Protein AF-A0A3E2DBU6-F1 (afdb_monomer_lite)

pLDDT: mean 73.77, std 22.39, range [22.47, 96.5]

Sequence (543 aa):
MKGGEIMNILNSKESNIREDRETRENIETSRGEWKKTHQSKYDENNANYFENSSKNDFGAPLLGDSRDLFRPKTSDIPNQPGVYKWRDERGKVIYVGKAKSLRNRLSNYFQPLNQLHPRTQSMVLTARSLEWTVVNTELEALTLEYTWIKEFNPKFNIVFKDDKTYPYIAVSVNDDFPRVWITRNRNSKSTQYFGPYAKVWQLKHSLDSLLKTFPVRTCRQSVFNKAQKTGRPCLLASIGKCSAPCVQKVDKKTHRNNVEQLVGILTGAIGDSYINDLTRKMKELSDNLDFENAAKIRDKINIFRTVIQQNSVVFNDQVEADVFGFSADSIDACVHAFFVREGLIRGEKNWQVERSEDISDADIIANLLIRVYCEYESNNDLQYENSLKIEQSRNALQIDYSSGQNINSSYRAKETKERKKRQETTGRGDLLDPICPIPREIIVPIELDNSQKENLESWLSGLRGSKVIIKVAERGDKRSLMDQANLNAEQSLKQMKTSRISTLESRTNAMNQVAAALSMSEAPLRIECYDISNSADGRYQVA

Foldseek 3Di:
DDDDPPVVVVVVPVVVVVVVVVPPPDDDDDDDDDDDDDDDDDDPPVPPPPPPFDAALQRDGDLPALLSQEPHHLVLFFQAKWKKFFAAPVRATQDIDTDRGRSVVVVVLSPHLVPDDPLSSVVSRRGNYMDMAGDHDPQLRVLASLLCCVVRVHNSDDPNVPVDAFKWWKWQLVDLAIATEIDRFPQDPSIDTADRDPDPVLVVVLLQLLLQVLVGHHDDPVQLQVCLVVLHADPCVVVRSHCNVSNPNDHSVSSSVSVVVSVCLLAVVCLPVVLVVLVVVLVVCVVVVVPVVSVVSVVSSVSSVVNCVRRVQQDQQQDFEKAKAWDDDAFKIKIKIFGDHSSHRLHIDIDIDTDDPPADPLNVVLVVLCVQLVVVVVVVVVVVVVVPDDDDDDDDDDDDDDDDDPPDPPVVVVVVVVVSVPSPDDGDPPSVPPRLSATQEYADQDDHDPVSQVVSQVVSCVVNVHGHHYYHDDDDPSNVVNVSRNVSRVSVVVSVVSVVSSVVVVVLVVQVVVCVVVVHPDRDPDDDDDDPPDDDDDPDDDD

Structure (mmCIF, N/CA/C/O backbone):
data_AF-A0A3E2DBU6-F1
#
_entry.id   AF-A0A3E2DBU6-F1
#
loop_
_atom_site.group_PDB
_atom_site.id
_atom_site.type_symbol
_atom_site.label_atom_id
_atom_site.label_alt_id
_atom_site.label_comp_id
_atom_site.label_asym_id
_atom_site.label_entity_id
_atom_site.label_seq_id
_atom_site.pdbx_PDB_ins_code
_atom_site.Cartn_x
_atom_site.Cartn_y
_atom_site.Cartn_z
_atom_site.occupancy
_atom_site.B_iso_or_equiv
_atom_site.auth_seq_id
_atom_site.auth_comp_id
_atom_site.auth_asym_id
_atom_site.auth_atom_id
_atom_site.pdbx_PDB_model_num
ATOM 1 N N . MET A 1 1 ? 21.998 -73.473 39.943 1.00 36.97 1 MET A N 1
ATOM 2 C CA . MET A 1 1 ? 23.128 -74.372 39.617 1.00 36.97 1 MET A CA 1
ATOM 3 C C . MET A 1 1 ? 23.821 -73.752 38.417 1.00 36.97 1 MET A C 1
ATOM 5 O O . MET A 1 1 ? 23.153 -73.497 37.432 1.00 36.97 1 MET A O 1
ATOM 9 N N . LYS A 1 2 ? 24.964 -73.103 38.663 1.00 36.47 2 LYS A N 1
ATOM 10 C CA . LYS A 1 2 ? 26.308 -73.665 38.414 1.00 36.47 2 LYS A CA 1
ATOM 11 C C . LYS A 1 2 ? 26.480 -73.873 36.900 1.00 36.47 2 LYS A C 1
ATOM 13 O O . LYS A 1 2 ? 25.853 -74.759 36.350 1.00 36.47 2 LYS A O 1
ATOM 18 N N . GLY A 1 3 ? 27.208 -73.023 36.176 1.00 36.56 3 GLY A N 1
ATOM 19 C CA . GLY A 1 3 ? 28.531 -72.513 36.544 1.00 36.56 3 GLY A CA 1
ATOM 20 C C . GLY A 1 3 ? 29.510 -73.674 36.413 1.00 36.56 3 GLY A C 1
ATOM 21 O O . GLY A 1 3 ? 29.797 -74.336 37.405 1.00 36.56 3 GLY A O 1
ATOM 22 N N . GLY A 1 4 ? 29.887 -73.971 35.166 1.00 39.97 4 GLY A N 1
ATOM 23 C CA . GLY A 1 4 ? 30.685 -75.145 34.805 1.00 39.97 4 GLY A CA 1
ATOM 24 C C . GLY A 1 4 ? 30.974 -75.326 33.308 1.00 39.97 4 GLY A C 1
ATOM 25 O O . GLY A 1 4 ? 31.906 -76.045 32.988 1.00 39.97 4 GLY A O 1
ATOM 26 N N . GLU A 1 5 ? 30.276 -74.631 32.397 1.00 44.09 5 GLU A N 1
ATOM 27 C CA . GLU A 1 5 ? 30.543 -74.682 30.938 1.00 44.09 5 GLU A CA 1
ATOM 28 C C . GLU A 1 5 ? 30.926 -73.317 30.324 1.00 44.09 5 GLU A C 1
ATOM 30 O O . GLU A 1 5 ? 30.681 -73.056 29.152 1.00 44.09 5 GLU A O 1
ATOM 35 N N . ILE A 1 6 ? 31.532 -72.407 31.098 1.00 44.28 6 ILE A N 1
ATOM 36 C CA . ILE A 1 6 ? 31.878 -71.054 30.596 1.00 44.28 6 ILE A CA 1
ATOM 37 C C . ILE A 1 6 ? 33.397 -70.831 30.432 1.00 44.28 6 ILE A C 1
ATOM 39 O O . ILE A 1 6 ? 33.805 -69.876 29.782 1.00 44.28 6 ILE A O 1
ATOM 43 N N . MET A 1 7 ? 34.263 -71.743 30.893 1.00 41.56 7 MET A N 1
ATOM 44 C CA . MET A 1 7 ? 35.729 -71.553 30.830 1.00 41.56 7 MET A CA 1
ATOM 45 C C . MET A 1 7 ? 36.454 -72.242 29.659 1.00 41.56 7 MET A C 1
ATOM 47 O O . MET A 1 7 ? 37.658 -72.071 29.532 1.00 41.56 7 MET A O 1
ATOM 51 N N . ASN A 1 8 ? 35.737 -72.914 28.747 1.00 40.59 8 ASN A N 1
ATOM 52 C CA . ASN A 1 8 ? 36.281 -73.349 27.443 1.00 40.59 8 ASN A CA 1
ATOM 53 C C . ASN A 1 8 ? 35.749 -72.528 26.250 1.00 40.59 8 ASN A C 1
ATOM 55 O O . ASN A 1 8 ? 36.073 -72.817 25.104 1.00 40.59 8 ASN A O 1
ATOM 59 N N . ILE A 1 9 ? 34.980 -71.464 26.516 1.00 42.38 9 ILE A N 1
ATOM 60 C CA . ILE A 1 9 ? 34.528 -70.481 25.511 1.00 42.38 9 ILE A CA 1
ATOM 61 C C . ILE A 1 9 ? 35.319 -69.157 25.629 1.00 42.38 9 ILE A C 1
ATOM 63 O O . ILE A 1 9 ? 35.209 -68.287 24.767 1.00 42.38 9 ILE A O 1
ATOM 67 N N . LEU A 1 10 ? 36.154 -68.997 26.665 1.00 43.38 10 LEU A N 1
ATOM 68 C CA . LEU A 1 10 ? 36.900 -67.756 26.914 1.00 43.38 10 LEU A CA 1
ATOM 69 C C . LEU A 1 10 ? 38.280 -67.685 26.235 1.00 43.38 10 LEU A C 1
ATOM 71 O O . LEU A 1 10 ? 38.708 -66.583 25.922 1.00 43.38 10 LEU A O 1
ATOM 75 N N . ASN A 1 11 ? 38.909 -68.804 25.854 1.00 42.62 11 ASN A N 1
ATOM 76 C CA . ASN A 1 11 ? 40.188 -68.769 25.115 1.00 42.62 11 ASN A CA 1
ATOM 77 C C . ASN A 1 11 ? 40.060 -68.794 23.578 1.00 42.62 11 ASN A C 1
ATOM 79 O O . ASN A 1 11 ? 41.069 -68.695 22.889 1.00 42.62 11 ASN A O 1
ATOM 83 N N . SER A 1 12 ? 38.845 -68.864 23.020 1.00 39.28 12 SER A N 1
ATOM 84 C CA . SER A 1 12 ? 38.594 -68.632 21.582 1.00 39.28 12 SER A CA 1
ATOM 85 C C . SER A 1 12 ? 37.869 -67.311 21.296 1.00 39.28 12 SER A C 1
ATOM 87 O O . SER A 1 12 ? 37.641 -66.969 20.136 1.00 39.28 12 SER A O 1
ATOM 89 N N . LYS A 1 13 ? 37.520 -66.543 22.342 1.00 44.72 13 LYS A N 1
ATOM 90 C CA . LYS A 1 13 ? 36.852 -65.237 22.225 1.00 44.72 13 LYS A CA 1
ATOM 91 C C . LYS A 1 13 ? 37.778 -64.023 22.327 1.00 44.72 13 LYS A C 1
ATOM 93 O O . LYS A 1 13 ? 37.353 -62.953 21.914 1.00 44.72 13 LYS A O 1
ATOM 98 N N . GLU A 1 14 ? 39.028 -64.148 22.775 1.00 40.44 14 GLU A N 1
ATOM 99 C CA . GLU A 1 14 ? 39.969 -63.008 22.767 1.00 40.44 14 GLU A CA 1
ATOM 100 C C . GLU A 1 14 ? 40.759 -62.843 21.458 1.00 40.44 14 GLU A C 1
ATOM 102 O O . GLU A 1 14 ? 41.279 -61.757 21.203 1.00 40.44 14 GLU A O 1
ATOM 107 N N . SER A 1 15 ? 40.773 -63.841 20.567 1.00 42.19 15 SER A N 1
ATOM 108 C CA . SER A 1 15 ? 41.338 -63.685 19.216 1.00 42.19 15 SER A CA 1
ATOM 109 C C . SER A 1 15 ? 40.342 -63.100 18.203 1.00 42.19 15 SER A C 1
ATOM 111 O O . SER A 1 15 ? 40.759 -62.348 17.331 1.00 42.19 15 SER A O 1
ATOM 113 N N . ASN A 1 16 ? 39.031 -63.326 18.364 1.00 41.44 16 ASN A N 1
ATOM 114 C CA . ASN A 1 16 ? 37.992 -62.790 17.462 1.00 41.44 16 ASN A CA 1
ATOM 115 C C . ASN A 1 16 ? 37.411 -61.419 17.876 1.00 41.44 16 ASN A C 1
ATOM 117 O O . ASN A 1 16 ? 36.529 -60.905 17.200 1.00 41.44 16 ASN A O 1
ATOM 121 N N . ILE A 1 17 ? 37.891 -60.791 18.959 1.00 43.09 17 ILE A N 1
ATOM 122 C CA . ILE A 1 17 ? 37.463 -59.434 19.378 1.00 43.09 17 ILE A CA 1
ATOM 123 C C . ILE A 1 17 ? 38.451 -58.338 18.919 1.00 43.09 17 ILE A C 1
ATOM 125 O O . ILE A 1 17 ? 38.159 -57.148 19.043 1.00 43.09 17 ILE A O 1
ATOM 129 N N . ARG A 1 18 ? 39.592 -58.702 18.310 1.00 39.75 18 ARG A N 1
ATOM 130 C CA . ARG A 1 18 ? 40.509 -57.729 17.684 1.00 39.75 18 ARG A CA 1
ATOM 131 C C . ARG A 1 18 ? 40.301 -57.513 16.179 1.00 39.75 18 ARG A C 1
ATOM 133 O O . ARG A 1 18 ? 40.709 -56.462 15.711 1.00 39.75 18 ARG A O 1
ATOM 140 N N . GLU A 1 19 ? 39.595 -58.393 15.464 1.00 39.62 19 GLU A N 1
ATOM 141 C CA . GLU A 1 19 ? 39.229 -58.171 14.045 1.00 39.62 19 GLU A CA 1
ATOM 142 C C . GLU A 1 19 ? 37.811 -57.583 13.846 1.00 39.62 19 GLU A C 1
ATOM 144 O O . GLU A 1 19 ? 37.534 -56.973 12.817 1.00 39.62 19 GLU A O 1
ATOM 149 N N . ASP A 1 20 ? 36.929 -57.647 14.852 1.00 36.44 20 ASP A N 1
ATOM 150 C CA . ASP A 1 20 ? 35.525 -57.185 14.752 1.00 36.44 20 ASP A CA 1
ATOM 151 C C . ASP A 1 20 ? 35.291 -55.723 15.207 1.00 36.44 20 ASP A C 1
ATOM 153 O O . ASP A 1 20 ? 34.151 -55.248 15.262 1.00 36.44 20 ASP A O 1
ATOM 157 N N . ARG A 1 21 ? 36.361 -54.975 15.525 1.00 34.66 21 ARG A N 1
ATOM 158 C CA . ARG A 1 21 ? 36.305 -53.515 15.765 1.00 34.66 21 ARG A CA 1
ATOM 159 C C . ARG A 1 21 ? 36.735 -52.675 14.557 1.00 34.66 21 ARG A C 1
ATOM 161 O O . ARG A 1 21 ? 36.509 -51.471 14.579 1.00 34.66 21 ARG A O 1
ATOM 168 N N . GLU A 1 22 ? 37.266 -53.297 13.503 1.00 40.09 22 GLU A N 1
ATOM 169 C CA . GLU A 1 22 ? 37.648 -52.627 12.246 1.00 40.09 22 GLU A CA 1
ATOM 170 C C . GLU A 1 22 ? 36.622 -52.811 11.105 1.00 40.09 22 GLU A C 1
ATOM 172 O O . GLU A 1 22 ? 36.754 -52.198 10.050 1.00 40.09 22 GLU A O 1
ATOM 177 N N . THR A 1 23 ? 35.541 -53.576 11.306 1.00 35.34 23 THR A N 1
ATOM 178 C CA . THR A 1 23 ? 34.574 -53.942 10.242 1.00 35.34 23 THR A CA 1
ATOM 179 C C . THR A 1 23 ? 33.107 -53.560 10.516 1.00 35.34 23 THR A C 1
ATOM 181 O O . THR A 1 23 ? 32.216 -53.977 9.776 1.00 35.34 23 THR A O 1
ATOM 184 N N . ARG A 1 24 ? 32.808 -52.711 11.518 1.00 31.45 24 ARG A N 1
ATOM 185 C CA . ARG A 1 24 ? 31.424 -52.308 11.887 1.00 31.45 24 ARG A CA 1
ATOM 186 C C . ARG A 1 24 ? 31.075 -50.810 11.791 1.00 31.45 24 ARG A C 1
ATOM 188 O O . ARG A 1 24 ? 30.161 -50.360 12.471 1.00 31.45 24 ARG A O 1
ATOM 195 N N . GLU A 1 25 ? 31.704 -50.061 10.887 1.00 32.53 25 GLU A N 1
ATOM 196 C CA . GLU A 1 25 ? 31.227 -48.714 10.485 1.00 32.53 25 GLU A CA 1
ATOM 197 C C . GLU A 1 25 ? 30.890 -48.593 8.983 1.00 32.53 25 GLU A C 1
ATOM 199 O O . GLU A 1 25 ? 30.710 -47.494 8.472 1.00 32.53 25 GLU A O 1
ATOM 204 N N . ASN A 1 26 ? 30.750 -49.715 8.261 1.00 34.66 26 ASN A N 1
ATOM 205 C CA . ASN A 1 26 ? 30.703 -49.715 6.790 1.00 34.66 26 ASN A CA 1
ATOM 206 C C . ASN A 1 26 ? 29.534 -50.485 6.141 1.00 34.66 26 ASN A C 1
ATOM 208 O O . ASN A 1 26 ? 29.714 -51.067 5.075 1.00 34.66 26 ASN A O 1
ATOM 212 N N . ILE A 1 27 ? 28.322 -50.493 6.717 1.00 33.03 27 ILE A N 1
ATOM 213 C CA . ILE A 1 27 ? 27.128 -51.002 6.005 1.00 33.03 27 ILE A CA 1
ATOM 214 C C . ILE A 1 27 ? 25.869 -50.207 6.384 1.00 33.03 27 ILE A C 1
ATOM 216 O O . ILE A 1 27 ? 25.156 -50.581 7.304 1.00 33.03 27 ILE A O 1
ATOM 220 N N . GLU A 1 28 ? 25.575 -49.141 5.637 1.00 31.56 28 GLU A N 1
ATOM 221 C CA . GLU A 1 28 ? 24.212 -48.785 5.201 1.00 31.56 28 GLU A CA 1
ATOM 222 C C . GLU A 1 28 ? 24.279 -47.631 4.184 1.00 31.56 28 GLU A C 1
ATOM 224 O O . GLU A 1 28 ? 24.535 -46.489 4.547 1.00 31.56 28 GLU A O 1
ATOM 229 N N . THR A 1 29 ? 24.111 -47.943 2.891 1.00 30.67 29 THR A N 1
ATOM 230 C CA . THR A 1 29 ? 23.336 -47.193 1.869 1.00 30.67 29 THR A CA 1
ATOM 231 C C . THR A 1 29 ? 23.772 -47.586 0.449 1.00 30.67 29 THR A C 1
ATOM 233 O O . THR A 1 29 ? 24.619 -46.965 -0.183 1.00 30.67 29 THR A O 1
ATOM 236 N N . SER A 1 30 ? 23.144 -48.627 -0.101 1.00 30.91 30 SER A N 1
ATOM 237 C CA . SER A 1 30 ? 23.227 -48.966 -1.523 1.00 30.91 30 SER A CA 1
ATOM 238 C C . SER A 1 30 ? 22.140 -48.232 -2.320 1.00 30.91 30 SER A C 1
ATOM 240 O O . SER A 1 30 ? 20.986 -48.652 -2.360 1.00 30.91 30 SER A O 1
ATOM 242 N N . ARG A 1 31 ? 22.503 -47.144 -3.012 1.00 30.47 31 ARG A N 1
ATOM 243 C CA . ARG A 1 31 ? 21.774 -46.650 -4.197 1.00 30.47 31 ARG A CA 1
ATOM 244 C C . ARG A 1 31 ? 22.739 -46.017 -5.208 1.00 30.47 31 ARG A C 1
ATOM 246 O O . ARG A 1 31 ? 23.173 -44.892 -5.014 1.00 30.47 31 ARG A O 1
ATOM 253 N N . GLY A 1 32 ? 22.998 -46.760 -6.288 1.00 29.77 32 GLY A N 1
ATOM 254 C CA . GLY A 1 32 ? 23.276 -46.284 -7.653 1.00 29.77 32 GLY A CA 1
ATOM 255 C C . GLY A 1 32 ? 24.396 -45.260 -7.861 1.00 29.77 32 GLY A C 1
ATOM 256 O O . GLY A 1 32 ? 24.180 -44.058 -7.737 1.00 29.77 32 GLY A O 1
ATOM 257 N N . GLU A 1 33 ? 25.553 -45.747 -8.306 1.00 26.09 33 GLU A N 1
ATOM 258 C CA . GLU A 1 33 ? 26.682 -44.956 -8.799 1.00 26.09 33 GLU A CA 1
ATOM 259 C C . GLU A 1 33 ? 26.314 -44.094 -10.023 1.00 26.09 33 GLU A C 1
ATOM 261 O O . GLU A 1 33 ? 25.948 -44.607 -11.080 1.00 26.09 33 GLU A O 1
ATOM 266 N N . TRP A 1 34 ? 26.511 -42.778 -9.913 1.00 27.53 34 TRP A N 1
ATOM 267 C CA . TRP A 1 34 ? 26.779 -41.913 -11.064 1.00 27.53 34 TRP A CA 1
ATOM 268 C C . TRP A 1 34 ? 28.297 -41.787 -11.219 1.00 27.53 34 TRP A C 1
ATOM 270 O O . TRP A 1 34 ? 28.975 -41.249 -10.342 1.00 27.53 34 TRP A O 1
ATOM 280 N N . LYS A 1 35 ? 28.843 -42.287 -12.333 1.00 27.73 35 LYS A N 1
ATOM 281 C CA . LYS A 1 35 ? 30.261 -42.128 -12.682 1.00 27.73 35 LYS A CA 1
ATOM 282 C C . LYS A 1 35 ? 30.595 -40.643 -12.855 1.00 27.73 35 LYS A C 1
ATOM 284 O O . LYS A 1 35 ? 30.096 -39.993 -13.769 1.00 27.73 35 LYS A O 1
ATOM 289 N N . LYS A 1 36 ? 31.478 -40.120 -11.999 1.00 28.67 36 LYS A N 1
ATOM 290 C CA . LYS A 1 36 ? 32.150 -38.829 -12.198 1.00 28.67 36 LYS A CA 1
ATOM 291 C C . LYS A 1 36 ? 33.240 -38.994 -13.258 1.00 28.67 36 LYS A C 1
ATOM 293 O O . LYS A 1 36 ? 34.288 -39.567 -12.981 1.00 28.67 36 LYS A O 1
ATOM 298 N N . THR A 1 37 ? 33.009 -38.474 -14.456 1.00 30.11 37 THR A N 1
ATOM 299 C CA . THR A 1 37 ? 34.073 -38.167 -15.421 1.00 30.11 37 THR A CA 1
ATOM 300 C C . THR A 1 37 ? 34.467 -36.695 -15.298 1.00 30.11 37 THR A C 1
ATOM 302 O O . THR A 1 37 ? 33.605 -35.825 -15.241 1.00 30.11 37 THR A O 1
ATOM 305 N N . HIS A 1 38 ? 35.783 -36.463 -15.280 1.00 27.89 38 HIS A N 1
ATOM 306 C CA . HIS A 1 38 ? 36.510 -35.190 -15.189 1.00 27.89 38 HIS A CA 1
ATOM 307 C C . HIS A 1 38 ? 36.527 -34.462 -13.836 1.00 27.89 38 HIS A C 1
ATOM 309 O O . HIS A 1 38 ? 35.834 -33.487 -13.570 1.00 27.89 38 HIS A O 1
ATOM 315 N N . GLN A 1 39 ? 37.464 -34.921 -13.012 1.00 27.22 39 GLN A N 1
ATOM 316 C CA . GLN A 1 39 ? 38.089 -34.187 -11.922 1.00 27.22 39 GLN A CA 1
ATOM 317 C C . GLN A 1 39 ? 38.989 -33.094 -12.539 1.00 27.22 39 GLN A C 1
ATOM 319 O O . GLN A 1 39 ? 40.079 -33.390 -13.027 1.00 27.22 39 GLN A O 1
ATOM 324 N N . SER A 1 40 ? 38.538 -31.836 -12.574 1.00 29.23 40 SER A N 1
ATOM 325 C CA . SER A 1 40 ? 39.465 -30.709 -12.721 1.00 29.23 40 SER A CA 1
ATOM 326 C C . SER A 1 40 ? 40.173 -30.525 -11.382 1.00 29.23 40 SER A C 1
ATOM 328 O O . SER A 1 40 ? 39.515 -30.393 -10.349 1.00 29.23 40 SER A O 1
ATOM 330 N N . LYS A 1 41 ? 41.506 -30.562 -11.393 1.00 27.52 41 LYS A N 1
ATOM 331 C CA . LYS A 1 41 ? 42.355 -30.290 -10.229 1.00 27.52 41 LYS A CA 1
ATOM 332 C C . LYS A 1 41 ? 41.956 -28.949 -9.603 1.00 27.52 41 LYS A C 1
ATOM 334 O O . LYS A 1 41 ? 42.137 -27.907 -10.222 1.00 27.52 41 LYS A O 1
ATOM 339 N N . TYR A 1 42 ? 41.394 -28.995 -8.400 1.00 28.66 42 TYR A N 1
ATOM 340 C CA . TYR A 1 42 ? 41.339 -27.848 -7.505 1.00 28.66 42 TYR A CA 1
ATOM 341 C C . TYR A 1 42 ? 42.627 -27.883 -6.685 1.00 28.66 42 TYR A C 1
ATOM 343 O O . TYR A 1 42 ? 42.803 -28.774 -5.857 1.00 28.66 42 TYR A O 1
ATOM 351 N N . ASP A 1 43 ? 43.541 -26.958 -6.965 1.00 29.16 43 ASP A N 1
ATOM 352 C CA . ASP A 1 43 ? 44.729 -26.742 -6.145 1.00 29.16 43 ASP A CA 1
ATOM 353 C C . ASP A 1 43 ? 44.310 -26.088 -4.816 1.00 29.16 43 ASP A C 1
ATOM 355 O O . ASP A 1 43 ? 43.806 -24.963 -4.786 1.00 29.16 43 ASP A O 1
ATOM 359 N N . GLU A 1 44 ? 44.536 -26.787 -3.701 1.00 34.41 44 GLU A N 1
ATOM 360 C CA . GLU A 1 44 ? 44.203 -26.365 -2.327 1.00 34.41 44 GLU A CA 1
ATOM 361 C C . GLU A 1 44 ? 45.080 -25.217 -1.779 1.00 34.41 44 GLU A C 1
ATOM 363 O O . GLU A 1 44 ? 44.960 -24.838 -0.618 1.00 34.41 44 GLU A O 1
ATOM 368 N N . ASN A 1 45 ? 45.906 -24.579 -2.613 1.00 27.84 45 ASN A N 1
ATOM 369 C CA . ASN A 1 45 ? 46.757 -23.450 -2.213 1.00 27.84 45 ASN A CA 1
ATOM 370 C C . ASN A 1 45 ? 46.155 -22.058 -2.491 1.00 27.84 45 ASN A C 1
ATOM 372 O O . ASN A 1 45 ? 46.846 -21.055 -2.338 1.00 27.84 45 ASN A O 1
ATOM 376 N N . ASN A 1 46 ? 44.868 -21.961 -2.844 1.00 32.34 46 ASN A N 1
ATOM 377 C CA . ASN A 1 46 ? 44.208 -20.689 -3.181 1.00 32.34 46 ASN A CA 1
ATOM 378 C C . ASN A 1 46 ? 43.209 -20.179 -2.124 1.00 32.34 46 ASN A C 1
ATOM 380 O O . ASN A 1 46 ? 42.228 -19.509 -2.445 1.00 32.34 46 ASN A O 1
ATOM 384 N N . ALA A 1 47 ? 43.472 -20.436 -0.840 1.00 33.50 47 ALA A N 1
ATOM 385 C CA . ALA A 1 47 ? 42.654 -19.913 0.261 1.00 33.50 47 ALA A CA 1
ATOM 386 C C . ALA A 1 47 ? 42.798 -18.388 0.498 1.00 33.50 47 ALA A C 1
ATOM 388 O O . ALA A 1 47 ? 42.092 -17.845 1.339 1.00 33.50 47 ALA A O 1
ATOM 389 N N . ASN A 1 48 ? 43.657 -17.688 -0.257 1.00 31.17 48 ASN A N 1
ATOM 390 C CA . ASN A 1 48 ? 43.892 -16.238 -0.135 1.00 31.17 48 ASN A CA 1
ATOM 391 C C . ASN A 1 48 ? 43.821 -15.466 -1.476 1.00 31.17 48 ASN A C 1
ATOM 393 O O . ASN A 1 48 ? 44.405 -14.396 -1.602 1.00 31.17 48 ASN A O 1
ATOM 397 N N . TYR A 1 49 ? 43.090 -15.976 -2.479 1.00 33.00 49 TYR A N 1
ATOM 398 C CA . TYR A 1 49 ? 42.991 -15.360 -3.821 1.00 33.00 49 TYR A CA 1
ATOM 399 C C . TYR A 1 49 ? 41.552 -15.067 -4.306 1.00 33.00 49 TYR A C 1
ATOM 401 O O . TYR A 1 49 ? 41.325 -14.892 -5.500 1.00 33.00 49 TYR A O 1
ATOM 409 N N . PHE A 1 50 ? 40.569 -14.962 -3.402 1.00 36.78 50 PHE A N 1
ATOM 410 C CA . PHE A 1 50 ? 39.173 -14.606 -3.737 1.00 36.78 50 PHE A CA 1
ATOM 411 C C . PHE A 1 50 ? 38.730 -13.229 -3.208 1.00 36.78 50 PHE A C 1
ATOM 413 O O . PHE A 1 50 ? 37.541 -12.976 -3.029 1.00 36.78 50 PHE A O 1
ATOM 420 N N . GLU A 1 51 ? 39.669 -12.303 -3.002 1.00 34.34 51 GLU A N 1
ATOM 421 C CA . GLU A 1 51 ? 39.362 -10.908 -2.643 1.00 34.34 51 GLU A CA 1
ATOM 422 C C . GLU A 1 51 ? 39.105 -9.974 -3.843 1.00 34.34 51 GLU A C 1
ATOM 424 O O . GLU A 1 51 ? 38.881 -8.782 -3.655 1.00 34.34 51 GLU A O 1
ATOM 429 N N . ASN A 1 52 ? 39.007 -10.495 -5.073 1.00 37.66 52 ASN A N 1
ATOM 430 C CA . ASN A 1 52 ? 38.549 -9.718 -6.232 1.00 37.66 52 ASN A CA 1
ATOM 431 C C . ASN A 1 52 ? 37.145 -10.150 -6.682 1.00 37.66 52 ASN A C 1
ATOM 433 O O . ASN A 1 52 ? 36.959 -10.972 -7.572 1.00 37.66 52 ASN A O 1
ATOM 437 N N . SER A 1 53 ? 36.162 -9.555 -6.004 1.00 52.97 53 SER A N 1
ATOM 438 C CA . SER A 1 53 ? 34.720 -9.469 -6.279 1.00 52.97 53 SER A CA 1
ATOM 439 C C . SER A 1 53 ? 34.274 -9.817 -7.715 1.00 52.97 53 SER A C 1
ATOM 441 O O . SER A 1 53 ? 34.086 -8.920 -8.543 1.00 52.97 53 SER A O 1
ATOM 443 N N . SER A 1 54 ? 33.945 -11.082 -7.980 1.00 77.88 54 SER A N 1
ATOM 444 C CA . SER A 1 54 ? 33.086 -11.434 -9.111 1.00 77.88 54 SER A CA 1
ATOM 445 C C . SER A 1 54 ? 31.663 -10.937 -8.809 1.00 77.88 54 SER A C 1
ATOM 447 O O . SER A 1 54 ? 31.006 -11.374 -7.860 1.00 77.88 54 SER A O 1
ATOM 449 N N . LYS A 1 55 ? 31.223 -9.911 -9.543 1.00 86.62 55 LYS A N 1
ATOM 450 C CA . LYS A 1 55 ? 29.858 -9.368 -9.476 1.00 86.62 55 LYS A CA 1
ATOM 451 C C . LYS A 1 55 ? 29.025 -9.970 -10.605 1.00 86.62 55 LYS A C 1
ATOM 453 O O . LYS A 1 55 ? 29.587 -10.344 -11.628 1.00 86.62 55 LYS A O 1
ATOM 458 N N . ASN A 1 56 ? 27.711 -10.040 -10.428 1.00 86.69 56 ASN A N 1
ATOM 459 C CA . ASN A 1 56 ? 26.790 -10.304 -11.529 1.00 86.69 56 ASN A CA 1
ATOM 460 C C . ASN A 1 56 ? 26.602 -9.056 -12.411 1.00 86.69 56 ASN A C 1
ATOM 462 O O . ASN A 1 56 ? 27.039 -7.958 -12.053 1.00 86.69 56 ASN A O 1
ATOM 466 N N . ASP A 1 57 ? 25.866 -9.214 -13.510 1.00 80.62 57 ASP A N 1
ATOM 467 C CA . ASP A 1 57 ? 25.562 -8.143 -14.473 1.00 80.62 57 ASP A CA 1
ATOM 468 C C . ASP A 1 57 ? 24.798 -6.958 -13.849 1.00 80.62 57 ASP A C 1
ATOM 470 O O . ASP A 1 57 ? 24.785 -5.848 -14.372 1.00 80.62 57 ASP A O 1
ATOM 474 N N . PHE A 1 58 ? 24.183 -7.174 -12.685 1.00 82.38 58 PHE A N 1
ATOM 475 C CA . PHE A 1 58 ? 23.466 -6.159 -11.913 1.00 82.38 58 PHE A CA 1
ATOM 476 C C . PHE A 1 58 ? 24.342 -5.503 -10.829 1.00 82.38 58 PHE A C 1
ATOM 478 O O . PHE A 1 58 ? 23.847 -4.719 -10.019 1.00 82.38 58 PHE A O 1
ATOM 485 N N . GLY A 1 59 ? 25.641 -5.815 -10.771 1.00 84.62 59 GLY A N 1
ATOM 486 C CA . GLY A 1 59 ? 26.608 -5.221 -9.845 1.00 84.62 59 GLY A CA 1
ATOM 487 C C . GLY A 1 59 ? 26.546 -5.736 -8.399 1.00 84.62 59 GLY A C 1
ATOM 488 O O . GLY A 1 59 ? 27.144 -5.119 -7.508 1.00 84.62 59 GLY A O 1
ATOM 489 N N . ALA A 1 60 ? 25.840 -6.839 -8.144 1.00 88.19 60 ALA A N 1
ATOM 490 C CA . ALA A 1 60 ? 25.791 -7.537 -6.862 1.00 88.19 60 ALA A CA 1
ATOM 491 C C . ALA A 1 60 ? 26.886 -8.620 -6.770 1.00 88.19 60 ALA A C 1
ATOM 493 O O . ALA A 1 60 ? 27.224 -9.214 -7.787 1.00 88.19 60 ALA A O 1
ATOM 494 N N . PRO A 1 61 ? 27.431 -8.928 -5.578 1.00 90.75 61 PRO A N 1
ATOM 495 C CA . PRO A 1 61 ? 28.364 -10.049 -5.412 1.00 90.75 61 PRO A CA 1
ATOM 496 C C . PRO A 1 61 ? 27.735 -11.386 -5.837 1.00 90.75 61 PRO A C 1
ATOM 498 O O . PRO A 1 61 ? 26.553 -11.601 -5.557 1.00 90.75 61 PRO A O 1
ATOM 501 N N . LEU A 1 62 ? 28.499 -12.285 -6.463 1.00 89.88 62 LEU A N 1
ATOM 502 C CA . LEU A 1 62 ? 27.994 -13.610 -6.846 1.00 89.88 62 LEU A CA 1
ATOM 503 C C . LEU A 1 62 ? 27.680 -14.491 -5.625 1.00 89.88 62 LEU A C 1
ATOM 505 O O . LEU A 1 62 ? 28.392 -14.476 -4.619 1.00 89.88 62 LEU A O 1
ATOM 509 N N . LEU A 1 63 ? 26.598 -15.263 -5.726 1.00 88.69 63 LEU A N 1
ATOM 510 C CA . LEU A 1 63 ? 26.200 -16.315 -4.785 1.00 88.69 63 LEU A CA 1
ATOM 511 C C . LEU A 1 63 ? 26.636 -17.705 -5.255 1.00 88.69 63 LEU A C 1
ATOM 513 O O . LEU A 1 63 ? 26.759 -18.605 -4.425 1.00 88.69 63 LEU A O 1
ATOM 517 N N . GLY A 1 64 ? 26.854 -17.877 -6.561 1.00 87.75 64 GLY A N 1
ATOM 518 C CA . GLY A 1 64 ? 27.161 -19.161 -7.185 1.00 87.75 64 GLY A CA 1
ATOM 519 C C . GLY A 1 64 ? 25.918 -19.987 -7.526 1.00 87.75 64 GLY A C 1
ATOM 520 O O . GLY A 1 64 ? 26.006 -21.211 -7.601 1.00 87.75 64 GLY A O 1
ATOM 521 N N . ASP A 1 65 ? 24.753 -19.353 -7.706 1.00 89.88 65 ASP A N 1
ATOM 522 C CA . ASP A 1 65 ? 23.517 -20.047 -8.085 1.00 89.88 65 ASP A CA 1
ATOM 523 C C . ASP A 1 65 ? 22.598 -19.212 -8.994 1.00 89.88 65 ASP A C 1
ATOM 525 O O . ASP A 1 65 ? 22.892 -18.074 -9.350 1.00 89.88 65 ASP A O 1
ATOM 529 N N . SER A 1 66 ? 21.447 -19.784 -9.371 1.00 88.69 66 SER A N 1
ATOM 530 C CA . SER A 1 66 ? 20.483 -19.178 -10.307 1.00 88.69 66 SER A CA 1
ATOM 531 C C . SER A 1 66 ? 19.994 -17.770 -9.939 1.00 88.69 66 SER A C 1
ATOM 533 O O . SER A 1 66 ? 19.471 -17.069 -10.802 1.00 88.69 66 SER A O 1
ATOM 535 N N . ARG A 1 67 ? 20.134 -17.342 -8.678 1.00 91.88 67 ARG A N 1
ATOM 536 C CA . ARG A 1 67 ? 19.715 -16.009 -8.225 1.00 91.88 67 ARG A CA 1
ATOM 537 C C . ARG A 1 67 ? 20.615 -14.908 -8.771 1.00 91.88 67 ARG A C 1
ATOM 539 O O . ARG A 1 67 ? 20.159 -13.774 -8.893 1.00 91.88 67 ARG A O 1
ATOM 546 N N . ASP A 1 68 ? 21.854 -15.227 -9.136 1.00 89.44 68 ASP A N 1
ATOM 547 C CA . ASP A 1 68 ? 22.794 -14.254 -9.698 1.00 89.44 68 ASP A CA 1
ATOM 548 C C . ASP A 1 68 ? 22.295 -13.659 -11.022 1.00 89.44 68 ASP A C 1
ATOM 550 O O . ASP A 1 68 ? 22.617 -12.515 -11.328 1.00 89.44 68 ASP A O 1
ATOM 554 N N . LEU A 1 69 ? 21.415 -14.368 -11.737 1.00 85.69 69 LEU A N 1
ATOM 555 C CA . LEU A 1 69 ? 20.820 -13.934 -13.007 1.00 85.69 69 LEU A CA 1
ATOM 556 C C . LEU A 1 69 ? 19.870 -12.736 -12.895 1.00 85.69 69 LEU A C 1
ATOM 558 O O . LEU A 1 69 ? 19.511 -12.154 -13.910 1.00 85.69 69 LEU A O 1
ATOM 562 N N . PHE A 1 70 ? 19.393 -12.401 -11.696 1.00 87.75 70 PHE A N 1
ATOM 563 C CA . PHE A 1 70 ? 18.420 -11.316 -11.513 1.00 87.75 70 PHE A CA 1
ATOM 564 C C . PHE A 1 70 ? 18.583 -10.566 -10.184 1.00 87.75 70 PHE A C 1
ATOM 566 O O . PHE A 1 70 ? 17.790 -9.679 -9.867 1.00 87.75 70 PHE A O 1
ATOM 573 N N . ARG A 1 71 ? 19.577 -10.930 -9.363 1.00 90.81 71 ARG A N 1
ATOM 574 C CA . ARG A 1 71 ? 19.841 -10.300 -8.065 1.00 90.81 71 ARG A CA 1
ATOM 575 C C . ARG A 1 71 ? 20.257 -8.837 -8.271 1.00 90.81 71 ARG A C 1
ATOM 577 O O . ARG A 1 71 ? 21.357 -8.611 -8.770 1.00 90.81 71 ARG A O 1
ATOM 584 N N . PRO A 1 72 ? 19.473 -7.846 -7.814 1.00 89.62 72 PRO A N 1
ATOM 585 C CA . PRO A 1 72 ? 19.887 -6.452 -7.893 1.00 89.62 72 PRO A CA 1
ATOM 586 C C . PRO A 1 72 ? 20.996 -6.154 -6.878 1.00 89.62 72 PRO A C 1
ATOM 588 O O . PRO A 1 72 ? 21.105 -6.803 -5.828 1.00 89.62 72 PRO A O 1
ATOM 591 N N . LYS A 1 73 ? 21.787 -5.110 -7.136 1.00 90.50 73 LYS A N 1
ATOM 592 C CA . LYS A 1 73 ? 22.711 -4.564 -6.140 1.00 90.50 73 LYS A CA 1
ATOM 593 C C . LYS A 1 73 ? 21.931 -4.085 -4.915 1.00 90.50 73 LYS A C 1
ATOM 595 O O . LYS A 1 73 ? 20.940 -3.369 -5.028 1.00 90.50 73 LYS A O 1
ATOM 600 N N . THR A 1 74 ? 22.407 -4.409 -3.713 1.00 90.38 74 THR A N 1
ATOM 601 C CA . THR A 1 74 ? 21.708 -4.076 -2.455 1.00 90.38 74 THR A CA 1
ATOM 602 C C . THR A 1 74 ? 21.415 -2.578 -2.292 1.00 90.38 74 THR A C 1
ATOM 604 O O . THR A 1 74 ? 20.405 -2.211 -1.690 1.00 90.38 74 THR A O 1
ATOM 607 N N . SER A 1 75 ? 22.274 -1.704 -2.831 1.00 89.19 75 SER A N 1
ATOM 608 C CA . SER A 1 75 ? 22.069 -0.248 -2.809 1.00 89.19 75 SER A CA 1
ATOM 609 C C . SER A 1 75 ? 20.864 0.203 -3.627 1.00 89.19 75 SER A C 1
ATOM 611 O O . SER A 1 75 ? 20.273 1.230 -3.302 1.00 89.19 75 SER A O 1
ATOM 613 N N . ASP A 1 76 ? 20.500 -0.558 -4.659 1.00 89.81 76 ASP A N 1
ATOM 614 C CA . ASP A 1 76 ? 19.394 -0.235 -5.557 1.00 89.81 76 ASP A CA 1
ATOM 615 C C . ASP A 1 76 ? 18.045 -0.596 -4.941 1.00 89.81 76 ASP A C 1
ATOM 617 O O . ASP A 1 76 ? 17.021 -0.063 -5.349 1.00 89.81 76 ASP A O 1
ATOM 621 N N . ILE A 1 77 ? 18.042 -1.434 -3.900 1.00 92.56 77 ILE A N 1
ATOM 622 C CA . ILE A 1 77 ? 16.833 -1.745 -3.148 1.00 92.56 77 ILE A CA 1
ATOM 623 C C . ILE A 1 77 ? 16.558 -0.608 -2.143 1.00 92.56 77 ILE A C 1
ATOM 625 O O . ILE A 1 77 ? 17.408 -0.317 -1.282 1.00 92.56 77 ILE A O 1
ATOM 629 N N . PRO A 1 78 ? 15.373 0.026 -2.187 1.00 93.06 78 PRO A N 1
ATOM 630 C CA . PRO A 1 78 ? 15.039 1.136 -1.303 1.00 93.06 78 PRO A CA 1
ATOM 631 C C . PRO A 1 78 ? 14.872 0.682 0.154 1.00 93.06 78 PRO A C 1
ATOM 633 O O . PRO A 1 78 ? 14.394 -0.415 0.456 1.00 93.06 78 PRO A O 1
ATOM 636 N N . ASN A 1 79 ? 15.243 1.554 1.094 1.00 94.44 79 ASN A N 1
ATOM 637 C CA . ASN A 1 79 ? 15.003 1.348 2.525 1.00 94.44 79 ASN A CA 1
ATOM 638 C C . ASN A 1 79 ? 13.655 1.959 2.948 1.00 94.44 79 ASN A C 1
ATOM 640 O O . ASN A 1 79 ? 13.600 2.824 3.815 1.00 94.44 79 ASN A O 1
ATOM 644 N N . GLN A 1 80 ? 12.583 1.541 2.282 1.00 92.38 80 GLN A N 1
ATOM 645 C CA . GLN A 1 80 ? 11.219 2.038 2.475 1.00 92.38 80 GLN A CA 1
ATOM 646 C C . GLN A 1 80 ? 10.242 0.854 2.591 1.00 92.38 80 GLN A C 1
ATOM 648 O O . GLN A 1 80 ? 10.606 -0.270 2.203 1.00 92.38 80 GLN A O 1
ATOM 653 N N . PRO A 1 81 ? 9.034 1.055 3.150 1.00 92.75 81 PRO A N 1
ATOM 654 C CA . PRO A 1 81 ? 8.013 0.022 3.153 1.00 92.75 81 PRO A CA 1
ATOM 655 C C . PRO A 1 81 ? 7.526 -0.266 1.731 1.00 92.75 81 PRO A C 1
ATOM 657 O O . PRO A 1 81 ? 7.577 0.575 0.838 1.00 92.75 81 PRO A O 1
ATOM 660 N N . GLY A 1 82 ? 7.080 -1.495 1.501 1.00 94.25 82 GLY A N 1
ATOM 661 C CA . GLY A 1 82 ? 6.695 -1.918 0.162 1.00 94.25 82 GLY A CA 1
ATOM 662 C C . GLY A 1 82 ? 6.238 -3.359 0.083 1.00 94.25 82 GLY A C 1
ATOM 663 O O . GLY A 1 82 ? 6.324 -4.124 1.051 1.00 94.25 82 GLY A O 1
ATOM 664 N N . VAL A 1 83 ? 5.772 -3.718 -1.105 1.00 95.25 83 VAL A N 1
ATOM 665 C CA . VAL A 1 83 ? 5.373 -5.074 -1.480 1.00 95.25 83 VAL A CA 1
ATOM 666 C C . VAL A 1 83 ? 6.284 -5.544 -2.598 1.00 95.25 83 VAL A C 1
ATOM 668 O O . VAL A 1 83 ? 6.696 -4.758 -3.441 1.00 95.25 83 VAL A O 1
ATOM 671 N N . TYR A 1 84 ? 6.631 -6.822 -2.594 1.00 96.25 84 TYR A N 1
ATOM 672 C CA . TYR A 1 84 ? 7.462 -7.439 -3.615 1.00 96.25 84 TYR A CA 1
ATOM 673 C C . TYR A 1 84 ? 6.832 -8.737 -4.101 1.00 96.25 84 TYR A C 1
ATOM 675 O O . TYR A 1 84 ? 6.143 -9.436 -3.350 1.00 96.25 84 TYR A O 1
ATOM 683 N N . LYS A 1 85 ? 7.082 -9.060 -5.367 1.00 95.06 85 LYS A N 1
ATOM 684 C CA . LYS A 1 85 ? 6.599 -10.268 -6.025 1.00 95.06 85 LYS A CA 1
ATOM 685 C C . LYS A 1 85 ? 7.734 -10.949 -6.780 1.00 95.06 85 LYS A C 1
ATOM 687 O O . LYS A 1 85 ? 8.545 -10.301 -7.432 1.00 95.06 85 LYS A O 1
ATOM 692 N N . TRP A 1 86 ? 7.793 -12.267 -6.645 1.00 96.50 86 TRP A N 1
ATOM 693 C CA . TRP A 1 86 ? 8.743 -13.127 -7.344 1.00 96.50 86 TRP A CA 1
ATOM 694 C C . TRP A 1 86 ? 8.016 -13.812 -8.485 1.00 96.50 86 TRP A C 1
ATOM 696 O O . TRP A 1 86 ? 6.904 -14.318 -8.279 1.00 96.50 86 TRP A O 1
ATOM 706 N N . ARG A 1 87 ? 8.649 -13.880 -9.653 1.00 94.69 87 ARG A N 1
ATOM 707 C CA . ARG A 1 87 ? 8.107 -14.584 -10.818 1.00 94.69 87 ARG A CA 1
ATOM 708 C C . ARG A 1 87 ? 9.002 -15.731 -11.241 1.00 94.69 87 ARG A C 1
ATOM 710 O O . ARG A 1 87 ? 10.203 -15.709 -10.978 1.00 94.69 87 ARG A O 1
ATOM 717 N N . ASP A 1 88 ? 8.403 -16.739 -11.858 1.00 93.69 88 ASP A N 1
ATOM 718 C CA . ASP A 1 88 ? 9.138 -17.802 -12.542 1.00 93.69 88 ASP A CA 1
ATOM 719 C C . ASP A 1 88 ? 9.536 -17.397 -13.972 1.00 93.69 88 ASP A C 1
ATOM 721 O O . ASP A 1 88 ? 9.299 -16.272 -14.410 1.00 93.69 88 ASP A O 1
ATOM 725 N N . GLU A 1 89 ? 10.151 -18.327 -14.702 1.00 90.00 89 GLU A N 1
ATOM 726 C CA . GLU A 1 89 ? 10.595 -18.153 -16.094 1.00 90.00 89 GLU A CA 1
ATOM 727 C C . GLU A 1 89 ? 9.478 -17.767 -17.073 1.00 90.00 89 GLU A C 1
ATOM 729 O O . GLU A 1 89 ? 9.754 -17.176 -18.110 1.00 90.00 89 GLU A O 1
ATOM 734 N N . ARG A 1 90 ? 8.215 -18.072 -16.746 1.00 90.75 90 ARG A N 1
ATOM 735 C CA . ARG A 1 90 ? 7.049 -17.753 -17.583 1.00 90.75 90 ARG A CA 1
ATOM 736 C C . ARG A 1 90 ? 6.410 -16.421 -17.191 1.00 90.75 90 ARG A C 1
ATOM 738 O O . ARG A 1 90 ? 5.330 -16.095 -17.674 1.00 90.75 90 ARG A O 1
ATOM 745 N N . GLY A 1 91 ? 7.014 -15.687 -16.256 1.00 87.25 91 GLY A N 1
ATOM 746 C CA . GLY A 1 91 ? 6.465 -14.450 -15.709 1.00 87.25 91 GLY A CA 1
ATOM 747 C C . GLY A 1 91 ? 5.306 -14.661 -14.728 1.00 87.25 91 GLY A C 1
ATOM 748 O O . GLY A 1 91 ? 4.691 -13.683 -14.288 1.00 87.25 91 GLY A O 1
ATOM 749 N N . LYS A 1 92 ? 4.992 -15.901 -14.325 1.00 92.88 92 LYS A N 1
ATOM 750 C CA . LYS A 1 92 ? 3.912 -16.162 -13.366 1.00 92.88 92 LYS A CA 1
ATOM 751 C C . LYS A 1 92 ? 4.369 -15.802 -11.958 1.00 92.88 92 LYS A C 1
ATOM 753 O O . LYS A 1 92 ? 5.427 -16.236 -11.509 1.00 92.88 92 LYS A O 1
ATOM 758 N N . VAL A 1 93 ? 3.545 -15.056 -11.223 1.00 94.69 93 VAL A N 1
ATOM 759 C CA . VAL A 1 93 ? 3.833 -14.707 -9.825 1.00 94.69 93 VAL A CA 1
ATOM 760 C C . VAL A 1 93 ? 3.764 -15.962 -8.947 1.00 94.69 93 VAL A C 1
ATOM 762 O O . VAL A 1 93 ? 2.722 -16.604 -8.811 1.00 94.69 93 VAL A O 1
ATOM 765 N N . ILE A 1 94 ? 4.890 -16.319 -8.330 1.00 95.25 94 ILE A N 1
ATOM 766 C CA . ILE A 1 94 ? 5.033 -17.522 -7.497 1.00 95.25 94 ILE A CA 1
ATOM 767 C C . ILE A 1 94 ? 5.013 -17.220 -5.999 1.00 95.25 94 ILE A C 1
ATOM 769 O O . ILE A 1 94 ? 4.649 -18.102 -5.215 1.00 95.25 94 ILE A O 1
ATOM 773 N N . TYR A 1 95 ? 5.382 -16.000 -5.603 1.00 95.56 95 TYR A N 1
ATOM 774 C CA . TYR A 1 95 ? 5.352 -15.531 -4.220 1.00 95.56 95 TYR A CA 1
ATOM 775 C C . TYR A 1 95 ? 5.148 -14.019 -4.159 1.00 95.56 95 TYR A C 1
ATOM 777 O O . TYR A 1 95 ? 5.725 -13.285 -4.956 1.00 95.56 95 TYR A O 1
ATOM 785 N N . VAL A 1 96 ? 4.380 -13.570 -3.173 1.00 95.12 96 VAL A N 1
ATOM 786 C CA . VAL A 1 96 ? 4.185 -12.159 -2.826 1.00 95.12 96 VAL A CA 1
ATOM 787 C C . VAL A 1 96 ? 4.495 -11.971 -1.346 1.00 95.12 96 VAL A C 1
ATOM 789 O O . VAL A 1 96 ? 4.108 -12.806 -0.523 1.00 95.12 96 VAL A O 1
ATOM 792 N N . GLY A 1 97 ? 5.155 -10.873 -0.988 1.00 94.00 97 GLY A N 1
ATOM 793 C CA . GLY A 1 97 ? 5.348 -10.505 0.408 1.00 94.00 97 GLY A CA 1
ATOM 794 C C . GLY A 1 97 ? 5.458 -9.002 0.624 1.00 94.00 97 GLY A C 1
ATOM 795 O O . GLY A 1 97 ? 5.778 -8.251 -0.291 1.00 94.00 97 GLY A O 1
ATOM 796 N N . LYS A 1 98 ? 5.237 -8.563 1.863 1.00 92.56 98 LYS A N 1
ATOM 797 C CA . LYS A 1 98 ? 5.459 -7.177 2.299 1.00 92.56 98 LYS A CA 1
ATOM 798 C C . LYS A 1 98 ? 6.720 -6.990 3.135 1.00 92.56 98 LYS A C 1
ATOM 800 O O . LYS A 1 98 ? 7.246 -7.931 3.744 1.00 92.56 98 LYS A O 1
ATOM 805 N N . ALA A 1 99 ? 7.173 -5.747 3.226 1.00 93.62 99 ALA A N 1
ATOM 806 C CA . ALA A 1 99 ? 8.311 -5.346 4.035 1.00 93.62 99 ALA A CA 1
ATOM 807 C C . ALA A 1 99 ? 8.080 -3.985 4.706 1.00 93.62 99 ALA A C 1
ATOM 809 O O . ALA A 1 99 ? 7.497 -3.087 4.108 1.00 93.62 99 ALA A O 1
ATOM 810 N N . LYS A 1 100 ? 8.595 -3.824 5.935 1.00 89.38 100 LYS A N 1
ATOM 811 C CA . LYS A 1 100 ? 8.798 -2.494 6.546 1.00 89.38 100 LYS A CA 1
ATOM 812 C C . LYS A 1 100 ? 9.970 -1.752 5.895 1.00 89.38 100 LYS A C 1
ATOM 814 O O . LYS A 1 100 ? 9.960 -0.540 5.779 1.00 89.38 100 LYS A O 1
ATOM 819 N N . SER A 1 101 ? 10.983 -2.522 5.499 1.00 94.44 101 SER A N 1
ATOM 820 C CA . SER A 1 101 ? 12.153 -2.092 4.740 1.00 94.44 101 SER A CA 1
ATOM 821 C C . SER A 1 101 ? 12.398 -3.133 3.654 1.00 94.44 101 SER A C 1
ATOM 823 O O . SER A 1 101 ? 12.755 -4.277 3.965 1.00 94.44 101 SER A O 1
ATOM 825 N N . LEU A 1 102 ? 12.159 -2.754 2.396 1.00 95.88 102 LEU A N 1
ATOM 826 C CA . LEU A 1 102 ? 12.393 -3.612 1.234 1.00 95.88 102 LEU A CA 1
ATOM 827 C C . LEU A 1 102 ? 13.843 -4.102 1.200 1.00 95.88 102 LEU A C 1
ATOM 829 O O . LEU A 1 102 ? 14.063 -5.306 1.094 1.00 95.88 102 LEU A O 1
ATOM 833 N N . ARG A 1 103 ? 14.822 -3.213 1.410 1.00 95.38 103 ARG A N 1
ATOM 834 C CA . ARG A 1 103 ? 16.250 -3.570 1.462 1.00 95.38 103 ARG A CA 1
ATOM 835 C C . ARG A 1 103 ? 16.547 -4.683 2.459 1.00 95.38 103 ARG A C 1
ATOM 837 O O . ARG A 1 103 ? 17.127 -5.699 2.079 1.00 95.38 103 ARG A O 1
ATOM 844 N N . ASN A 1 104 ? 16.131 -4.521 3.715 1.00 94.50 104 ASN A N 1
ATOM 845 C CA . ASN A 1 104 ? 16.430 -5.503 4.760 1.00 94.50 104 ASN A CA 1
ATOM 846 C C . ASN A 1 104 ? 15.719 -6.830 4.489 1.00 94.50 104 ASN A C 1
ATOM 848 O O . ASN A 1 104 ? 16.281 -7.904 4.694 1.00 94.50 104 ASN A O 1
ATOM 852 N N . ARG A 1 105 ? 14.472 -6.768 4.012 1.00 95.31 105 ARG A N 1
ATOM 853 C CA . ARG A 1 105 ? 13.676 -7.965 3.749 1.00 95.31 105 ARG A CA 1
ATOM 854 C C . ARG A 1 105 ? 14.192 -8.748 2.545 1.00 95.31 105 ARG A C 1
ATOM 856 O O . ARG A 1 105 ? 14.297 -9.965 2.645 1.00 95.31 105 ARG A O 1
ATOM 863 N N . LEU A 1 106 ? 14.496 -8.071 1.441 1.00 95.38 106 LEU A N 1
ATOM 864 C CA . LEU A 1 106 ? 14.939 -8.697 0.196 1.00 95.38 106 LEU A CA 1
ATOM 865 C C . LEU A 1 106 ? 16.366 -9.237 0.308 1.00 95.38 106 LEU A C 1
ATOM 867 O O . LEU A 1 106 ? 16.620 -10.352 -0.138 1.00 95.38 106 LEU A O 1
ATOM 871 N N . SER A 1 107 ? 17.258 -8.531 1.010 1.00 93.25 107 SER A N 1
ATOM 872 C CA . SER A 1 107 ? 18.628 -9.007 1.263 1.00 93.25 107 SER A CA 1
ATOM 873 C C . SER A 1 107 ? 18.664 -10.358 1.985 1.00 93.25 107 SER A C 1
ATOM 875 O O . SER A 1 107 ? 19.558 -11.162 1.734 1.00 93.25 107 SER A O 1
ATOM 877 N N . ASN A 1 108 ? 17.668 -10.659 2.828 1.00 93.31 108 ASN A N 1
ATOM 878 C CA . ASN A 1 108 ? 17.573 -11.956 3.503 1.00 93.31 108 ASN A CA 1
ATOM 879 C C . ASN A 1 108 ? 17.343 -13.126 2.537 1.00 93.31 108 ASN A C 1
ATOM 881 O O . ASN A 1 108 ? 17.746 -14.237 2.851 1.00 93.31 108 ASN A O 1
ATOM 885 N N . TYR A 1 109 ? 16.722 -12.911 1.372 1.00 94.25 109 TYR A N 1
ATOM 886 C CA . TYR A 1 109 ? 16.515 -13.972 0.374 1.00 94.25 109 TYR A CA 1
ATOM 887 C C . TYR A 1 109 ? 17.777 -14.278 -0.444 1.00 94.25 109 TYR A C 1
ATOM 889 O O . TYR A 1 109 ? 17.867 -15.343 -1.056 1.00 94.25 109 TYR A O 1
ATOM 897 N N . PHE A 1 110 ? 18.757 -13.373 -0.427 1.00 94.00 110 PHE A N 1
ATOM 898 C CA . PHE A 1 110 ? 20.045 -13.509 -1.108 1.00 94.00 110 PHE A CA 1
ATOM 899 C C . PHE A 1 110 ? 21.170 -13.962 -0.162 1.00 94.00 110 PHE A C 1
ATOM 901 O O . PHE A 1 110 ? 22.341 -13.780 -0.469 1.00 94.00 110 PHE A O 1
ATOM 908 N N . GLN A 1 111 ? 20.829 -14.547 0.990 1.00 92.00 111 GLN A N 1
ATOM 909 C CA . GLN A 1 111 ? 21.794 -15.238 1.852 1.00 92.00 111 GLN A CA 1
ATOM 910 C C . GLN A 1 111 ? 22.190 -16.600 1.247 1.00 92.00 111 GLN A C 1
ATOM 912 O O . GLN A 1 111 ? 21.451 -17.136 0.404 1.00 92.00 111 GLN A O 1
ATOM 917 N N . PRO A 1 112 ? 23.321 -17.194 1.668 1.00 92.19 112 PRO A N 1
ATOM 918 C CA . PRO A 1 112 ? 23.682 -18.565 1.309 1.00 92.19 112 PRO A CA 1
ATOM 919 C C . PRO A 1 112 ? 22.527 -19.553 1.547 1.00 92.19 112 PRO A C 1
ATOM 921 O O . PRO A 1 112 ? 21.815 -19.459 2.548 1.00 92.19 112 PRO A O 1
ATOM 924 N N . LEU A 1 113 ? 22.315 -20.497 0.619 1.00 92.69 113 LEU A N 1
ATOM 925 C CA . LEU A 1 113 ? 21.135 -21.381 0.634 1.00 92.69 113 LEU A CA 1
ATOM 926 C C . LEU A 1 113 ? 21.007 -22.183 1.936 1.00 92.69 113 LEU A C 1
ATOM 928 O O . LEU A 1 113 ? 19.899 -22.351 2.437 1.00 92.69 113 LEU A O 1
ATOM 932 N N . ASN A 1 114 ? 22.127 -22.616 2.517 1.00 92.12 114 ASN A N 1
ATOM 933 C CA . ASN A 1 114 ? 22.173 -23.357 3.781 1.00 92.12 114 ASN A CA 1
ATOM 934 C C . ASN A 1 114 ? 21.653 -22.560 4.995 1.00 92.12 114 ASN A C 1
ATOM 936 O O . ASN A 1 114 ? 21.250 -23.166 5.982 1.00 92.12 114 ASN A O 1
ATOM 940 N N . GLN A 1 115 ? 21.623 -21.226 4.927 1.00 92.69 115 GLN A N 1
ATOM 941 C CA . GLN A 1 115 ? 21.064 -20.363 5.974 1.00 92.69 115 GLN A CA 1
ATOM 942 C C . GLN A 1 115 ? 19.560 -20.117 5.796 1.00 92.69 115 GLN A C 1
ATOM 944 O O . GLN A 1 115 ? 18.888 -19.612 6.697 1.00 92.69 115 GLN A O 1
ATOM 949 N N . LEU A 1 116 ? 19.009 -20.454 4.628 1.00 92.50 116 LEU A N 1
ATOM 950 C CA . LEU A 1 116 ? 17.595 -20.284 4.334 1.00 92.50 116 LEU A CA 1
ATOM 951 C C . LEU A 1 116 ? 16.800 -21.510 4.776 1.00 92.50 116 LEU A C 1
ATOM 953 O O . LEU A 1 116 ? 17.226 -22.650 4.621 1.00 92.50 116 LEU A O 1
ATOM 957 N N . HIS A 1 117 ? 15.575 -21.282 5.243 1.00 92.50 117 HIS A N 1
ATOM 958 C CA . HIS A 1 117 ? 14.626 -22.365 5.489 1.00 92.50 117 HIS A CA 1
ATOM 959 C C . HIS A 1 117 ? 14.348 -23.149 4.184 1.00 92.50 117 HIS A C 1
ATOM 961 O O . HIS A 1 117 ? 14.159 -22.502 3.148 1.00 92.50 117 HIS A O 1
ATOM 967 N N . PRO A 1 118 ? 14.210 -24.493 4.200 1.00 92.19 118 PRO A N 1
ATOM 968 C CA . PRO A 1 118 ? 14.059 -25.312 2.985 1.00 92.19 118 PRO A CA 1
ATOM 969 C C . PRO A 1 118 ? 12.974 -24.823 2.014 1.00 92.19 118 PRO A C 1
ATOM 971 O O . PRO A 1 118 ? 13.194 -24.694 0.815 1.00 92.19 118 PRO A O 1
ATOM 974 N N . ARG A 1 119 ? 11.808 -24.432 2.541 1.00 89.31 119 ARG A N 1
ATOM 975 C CA . ARG A 1 119 ? 10.720 -23.844 1.737 1.00 89.31 119 ARG A CA 1
ATOM 976 C C . ARG A 1 119 ? 11.131 -22.560 0.997 1.00 89.31 119 ARG A C 1
ATOM 978 O O . ARG A 1 119 ? 10.697 -22.336 -0.130 1.00 89.31 119 ARG A O 1
ATOM 985 N N . THR A 1 120 ? 11.925 -21.708 1.642 1.00 92.81 120 THR A N 1
ATOM 986 C CA . THR A 1 120 ? 12.429 -20.463 1.051 1.00 92.81 120 THR A CA 1
ATOM 987 C C . THR A 1 120 ? 13.460 -20.764 -0.026 1.00 92.81 120 THR A C 1
ATOM 989 O O . THR A 1 120 ? 13.411 -20.122 -1.069 1.00 92.81 120 THR A O 1
ATOM 992 N N . GLN A 1 121 ? 14.325 -21.765 0.181 1.00 94.19 121 GLN A N 1
ATOM 993 C CA . GLN A 1 121 ? 15.277 -22.226 -0.837 1.00 94.19 121 GLN A CA 1
ATOM 994 C C . GLN A 1 121 ? 14.549 -22.626 -2.126 1.00 94.19 121 GLN A C 1
ATOM 996 O O . GLN A 1 121 ? 14.848 -22.098 -3.193 1.00 94.19 121 GLN A O 1
ATOM 1001 N N . SER A 1 122 ? 13.520 -23.479 -2.027 1.00 93.50 122 SER A N 1
ATOM 1002 C CA . SER A 1 122 ? 12.732 -23.887 -3.199 1.00 93.50 122 SER A CA 1
ATOM 1003 C C . SER A 1 122 ? 12.095 -22.693 -3.914 1.00 93.50 122 SER A C 1
ATOM 1005 O O . SER A 1 122 ? 12.054 -22.654 -5.142 1.00 93.50 122 SER A O 1
ATOM 1007 N N . MET A 1 123 ? 11.610 -21.704 -3.159 1.00 95.06 123 MET A N 1
ATOM 1008 C CA . MET A 1 123 ? 11.010 -20.498 -3.723 1.00 95.06 123 MET A CA 1
ATOM 1009 C C . MET A 1 123 ? 12.028 -19.663 -4.505 1.00 95.06 123 MET A C 1
ATOM 1011 O O . MET A 1 123 ? 11.768 -19.349 -5.666 1.00 95.06 123 MET A O 1
ATOM 1015 N N . VAL A 1 124 ? 13.173 -19.326 -3.900 1.00 95.00 124 VAL A N 1
ATOM 1016 C CA . VAL A 1 124 ? 14.174 -18.457 -4.544 1.00 95.00 124 VAL A CA 1
ATOM 1017 C C . VAL A 1 124 ? 14.839 -19.122 -5.749 1.00 95.00 124 VAL A C 1
ATOM 1019 O O . VAL A 1 124 ? 15.122 -18.434 -6.719 1.00 95.00 124 VAL A O 1
ATOM 1022 N N . LEU A 1 125 ? 15.021 -20.447 -5.731 1.00 93.81 125 LEU A N 1
ATOM 1023 C CA . LEU A 1 125 ? 15.589 -21.198 -6.860 1.00 93.81 125 LEU A CA 1
ATOM 1024 C C . LEU A 1 125 ? 14.610 -21.351 -8.035 1.00 93.81 125 LEU A C 1
ATOM 1026 O O . LEU A 1 125 ? 15.028 -21.493 -9.186 1.00 93.81 125 LEU A O 1
ATOM 1030 N N . THR A 1 126 ? 13.300 -21.304 -7.764 1.00 94.19 126 THR A N 1
ATOM 1031 C CA . THR A 1 126 ? 12.285 -21.286 -8.831 1.00 94.19 126 THR A CA 1
ATOM 1032 C C . THR A 1 126 ? 12.171 -19.904 -9.483 1.00 94.19 126 THR A C 1
ATOM 1034 O O . THR A 1 126 ? 11.682 -19.787 -10.605 1.00 94.19 126 THR A O 1
ATOM 1037 N N . ALA A 1 127 ? 12.559 -18.841 -8.781 1.00 95.19 127 ALA A N 1
ATOM 1038 C CA . ALA A 1 127 ? 12.386 -17.493 -9.288 1.00 95.19 127 ALA A CA 1
ATOM 1039 C C . ALA A 1 127 ? 13.345 -17.174 -10.447 1.00 95.19 127 ALA A C 1
ATOM 1041 O O . ALA A 1 127 ? 14.447 -17.719 -10.544 1.00 95.19 127 ALA A O 1
ATOM 1042 N N . ARG A 1 128 ? 12.901 -16.273 -11.321 1.00 93.06 128 ARG A N 1
ATOM 1043 C CA . ARG A 1 128 ? 13.676 -15.684 -12.420 1.00 93.06 128 ARG A CA 1
ATOM 1044 C C . ARG A 1 128 ? 13.628 -14.164 -12.440 1.00 93.06 128 ARG A C 1
ATOM 1046 O O . ARG A 1 128 ? 14.498 -13.557 -13.046 1.00 93.06 128 ARG A O 1
ATOM 1053 N N . SER A 1 129 ? 12.663 -13.550 -11.761 1.00 91.00 129 SER A N 1
ATOM 1054 C CA . SER A 1 129 ? 12.658 -12.106 -11.556 1.00 91.00 129 SER A CA 1
ATOM 1055 C C . SER A 1 129 ? 12.082 -11.725 -10.196 1.00 91.00 129 SER A C 1
ATOM 1057 O O . SER A 1 129 ? 11.332 -12.483 -9.562 1.00 91.00 129 SER A O 1
ATOM 1059 N N . LEU A 1 130 ? 12.468 -10.531 -9.754 1.00 93.06 130 LEU A N 1
ATOM 1060 C CA . LEU A 1 130 ? 12.029 -9.894 -8.525 1.00 93.06 130 LEU A CA 1
ATOM 1061 C C . LEU A 1 130 ? 11.554 -8.480 -8.855 1.00 93.06 130 LEU A C 1
ATOM 1063 O O . LEU A 1 130 ? 12.334 -7.665 -9.330 1.00 93.06 130 LEU A O 1
ATOM 1067 N N . GLU A 1 131 ? 10.297 -8.190 -8.544 1.00 92.25 131 GLU A N 1
ATOM 1068 C CA . GLU A 1 131 ? 9.689 -6.867 -8.697 1.00 92.25 131 GLU A CA 1
ATOM 1069 C C . GLU A 1 131 ? 9.255 -6.342 -7.328 1.00 92.25 131 GLU A C 1
ATOM 1071 O O . GLU A 1 131 ? 8.858 -7.118 -6.449 1.00 92.25 131 GLU A O 1
ATOM 1076 N N . TRP A 1 132 ? 9.286 -5.023 -7.138 1.00 94.94 132 TRP A N 1
ATOM 1077 C CA . TRP A 1 132 ? 8.768 -4.381 -5.934 1.00 94.94 132 TRP A CA 1
ATOM 1078 C C . TRP A 1 132 ? 8.042 -3.079 -6.238 1.00 94.94 132 TRP A C 1
ATOM 1080 O O . TRP A 1 132 ? 8.348 -2.380 -7.198 1.00 94.94 132 TRP A O 1
ATOM 1090 N N . THR A 1 133 ? 7.107 -2.750 -5.356 1.00 95.00 133 THR A N 1
ATOM 1091 C CA . THR A 1 133 ? 6.396 -1.479 -5.317 1.00 95.00 133 THR A CA 1
ATOM 1092 C C . THR A 1 133 ? 6.602 -0.880 -3.941 1.00 95.00 133 THR A C 1
ATOM 1094 O O . THR A 1 133 ? 6.286 -1.486 -2.911 1.00 95.00 133 THR A O 1
ATOM 1097 N N . VAL A 1 134 ? 7.180 0.308 -3.926 1.00 94.56 134 VAL A N 1
ATOM 1098 C CA . VAL A 1 134 ? 7.407 1.094 -2.727 1.00 94.56 134 VAL A CA 1
ATOM 1099 C C . VAL A 1 134 ? 6.115 1.824 -2.387 1.00 94.56 134 VAL A C 1
ATOM 1101 O O . VAL A 1 134 ? 5.460 2.369 -3.276 1.00 94.56 134 VAL A O 1
ATOM 1104 N N . VAL A 1 135 ? 5.757 1.887 -1.113 1.00 90.38 135 VAL A N 1
ATOM 1105 C CA . VAL A 1 135 ? 4.563 2.597 -0.631 1.00 90.38 135 VAL A CA 1
ATOM 1106 C C . VAL A 1 135 ? 4.935 3.472 0.564 1.00 90.38 135 VAL A C 1
ATOM 1108 O O . VAL A 1 135 ? 6.030 3.334 1.108 1.00 90.38 135 VAL A O 1
ATOM 1111 N N . ASN A 1 136 ? 4.039 4.353 1.005 1.00 83.00 136 ASN A N 1
ATOM 1112 C CA . ASN A 1 136 ? 4.327 5.275 2.103 1.00 83.00 136 ASN A CA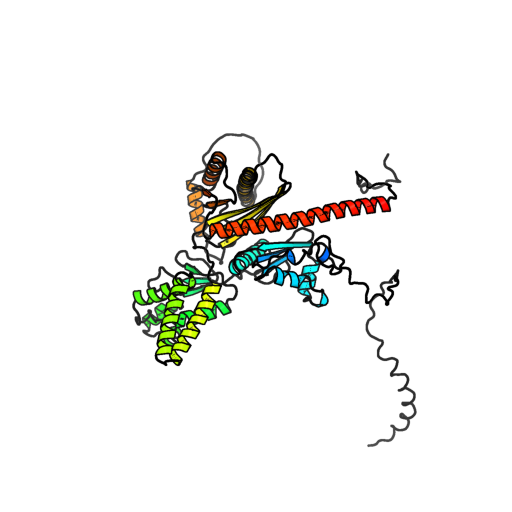 1
ATOM 1113 C C . ASN A 1 136 ? 4.293 4.569 3.458 1.00 83.00 136 ASN A C 1
ATOM 1115 O O . ASN A 1 136 ? 5.066 4.900 4.360 1.00 83.00 136 ASN A O 1
ATOM 1119 N N . THR A 1 137 ? 3.401 3.585 3.624 1.00 77.75 137 THR A N 1
ATOM 1120 C CA . THR A 1 137 ? 3.168 2.963 4.935 1.00 77.75 137 THR A CA 1
ATOM 1121 C C . THR A 1 137 ? 3.120 1.443 4.939 1.00 77.75 137 THR A C 1
ATOM 1123 O O . THR A 1 137 ? 2.816 0.768 3.957 1.00 77.75 137 THR A O 1
ATOM 1126 N N . GLU A 1 138 ? 3.346 0.864 6.121 1.00 78.88 138 GLU A N 1
ATOM 1127 C CA . GLU A 1 138 ? 3.164 -0.574 6.342 1.00 78.88 138 GLU A CA 1
ATOM 1128 C C . GLU A 1 138 ? 1.723 -1.042 6.092 1.00 78.88 138 GLU A C 1
ATOM 1130 O O . GLU A 1 138 ? 1.514 -2.219 5.787 1.00 78.88 138 GLU A O 1
ATOM 1135 N N . LEU A 1 139 ? 0.742 -0.148 6.255 1.00 74.44 139 LEU A N 1
ATOM 1136 C CA . LEU A 1 139 ? -0.678 -0.417 6.046 1.00 74.44 139 LEU A CA 1
ATOM 1137 C C . LEU A 1 139 ? -1.024 -0.501 4.556 1.00 74.44 139 LEU A C 1
ATOM 1139 O O . LEU A 1 139 ? -1.737 -1.411 4.131 1.00 74.44 139 LEU A O 1
ATOM 1143 N N . GLU A 1 140 ? -0.486 0.409 3.752 1.00 78.81 140 GLU A N 1
ATOM 1144 C CA . GLU A 1 140 ? -0.588 0.335 2.294 1.00 78.81 140 GLU A CA 1
ATOM 1145 C C . GLU A 1 140 ? 0.080 -0.939 1.778 1.00 78.81 140 GLU A C 1
ATOM 1147 O O . GLU A 1 140 ? -0.524 -1.682 1.006 1.00 78.81 140 GLU A O 1
ATOM 1152 N N . ALA A 1 141 ? 1.272 -1.263 2.294 1.00 86.44 141 ALA A N 1
ATOM 1153 C CA . ALA A 1 141 ? 1.987 -2.482 1.921 1.00 86.44 141 ALA A CA 1
ATOM 1154 C C . ALA A 1 141 ? 1.181 -3.736 2.286 1.00 86.44 141 ALA A C 1
ATOM 1156 O O . ALA A 1 141 ? 1.160 -4.719 1.554 1.00 86.44 141 ALA A O 1
ATOM 1157 N N . LEU A 1 142 ? 0.496 -3.708 3.429 1.00 82.00 142 LEU A N 1
ATOM 1158 C CA . LEU A 1 142 ? -0.404 -4.772 3.855 1.00 82.00 142 LEU A CA 1
ATOM 1159 C C . LEU A 1 142 ? -1.585 -4.940 2.887 1.00 82.00 142 LEU A C 1
ATOM 1161 O O . LEU A 1 142 ? -1.924 -6.058 2.510 1.00 82.00 142 LEU A O 1
ATOM 1165 N N . THR A 1 143 ? -2.220 -3.833 2.511 1.00 79.06 143 THR A N 1
ATOM 1166 C CA . THR A 1 143 ? -3.402 -3.848 1.644 1.00 79.06 143 THR A CA 1
ATOM 1167 C C . THR A 1 143 ? -3.034 -4.345 0.250 1.00 79.06 143 THR A C 1
ATOM 1169 O O . THR A 1 143 ? -3.665 -5.278 -0.243 1.00 79.06 143 THR A O 1
ATOM 1172 N N . LEU A 1 144 ? -1.959 -3.806 -0.330 1.00 84.81 144 LEU A N 1
ATOM 1173 C CA . LEU A 1 144 ? -1.476 -4.193 -1.652 1.00 84.81 144 LEU A CA 1
ATOM 1174 C C . LEU A 1 144 ? -0.955 -5.644 -1.685 1.00 84.81 144 LEU A C 1
ATOM 1176 O O . LEU A 1 144 ? -1.246 -6.368 -2.633 1.00 84.81 144 LEU A O 1
ATOM 1180 N N . GLU A 1 145 ? -0.275 -6.118 -0.628 1.00 89.19 145 GLU A N 1
ATOM 1181 C CA . GLU A 1 145 ? 0.119 -7.533 -0.484 1.00 89.19 145 GLU A CA 1
ATOM 1182 C C . GLU A 1 145 ? -1.097 -8.455 -0.581 1.00 89.19 145 GLU A C 1
ATOM 1184 O O . GLU A 1 145 ? -1.073 -9.450 -1.305 1.00 89.19 145 GLU A O 1
ATOM 1189 N N . TYR A 1 146 ? -2.168 -8.131 0.142 1.00 83.81 146 TYR A N 1
ATOM 1190 C CA . TYR A 1 146 ? -3.384 -8.930 0.115 1.00 83.81 146 TYR A CA 1
ATOM 1191 C C . TYR A 1 146 ? -4.058 -8.915 -1.252 1.00 83.81 146 TYR A C 1
ATOM 1193 O O . TYR A 1 146 ? -4.426 -9.988 -1.734 1.00 83.81 146 TYR A O 1
ATOM 1201 N N . THR A 1 147 ? -4.171 -7.743 -1.886 1.00 81.69 147 THR A N 1
ATOM 1202 C CA . THR A 1 147 ? -4.697 -7.621 -3.251 1.00 81.69 147 THR A CA 1
ATOM 1203 C C . THR A 1 147 ? -3.939 -8.548 -4.198 1.00 81.69 147 THR A C 1
ATOM 1205 O O . THR A 1 147 ? -4.554 -9.400 -4.831 1.00 81.69 147 THR A O 1
ATOM 1208 N N . TRP A 1 148 ? -2.605 -8.481 -4.220 1.00 86.75 148 TRP A N 1
ATOM 1209 C CA . TRP A 1 148 ? -1.782 -9.318 -5.097 1.00 86.75 148 TRP A CA 1
ATOM 1210 C C . TRP A 1 148 ? -1.869 -10.813 -4.777 1.00 86.75 148 TRP A C 1
ATOM 1212 O O . TRP A 1 148 ? -1.870 -11.640 -5.685 1.00 86.75 148 TRP A O 1
ATOM 1222 N N . ILE A 1 149 ? -1.941 -11.203 -3.499 1.00 84.88 149 ILE A N 1
ATOM 1223 C CA . ILE A 1 149 ? -2.113 -12.621 -3.145 1.00 84.88 149 ILE A CA 1
ATOM 1224 C C . ILE A 1 149 ? -3.452 -13.143 -3.668 1.00 84.88 149 ILE A C 1
ATOM 1226 O O . ILE A 1 149 ? -3.516 -14.284 -4.126 1.00 84.88 149 ILE A O 1
ATOM 1230 N N . LYS A 1 150 ? -4.510 -12.331 -3.608 1.00 81.94 150 LYS A N 1
ATOM 1231 C CA . LYS A 1 150 ? -5.825 -12.711 -4.126 1.00 81.94 150 LYS A CA 1
ATOM 1232 C C . LYS A 1 150 ? -5.880 -12.729 -5.644 1.00 81.94 150 LYS A C 1
ATOM 1234 O O . LYS A 1 150 ? -6.402 -13.690 -6.195 1.00 81.94 150 LYS A O 1
ATOM 1239 N N . GLU A 1 151 ? -5.308 -11.722 -6.289 1.00 82.12 151 GLU A N 1
ATOM 1240 C CA . GLU A 1 151 ? -5.249 -11.612 -7.744 1.00 82.12 151 GLU A CA 1
ATOM 1241 C C . GLU A 1 151 ? -4.428 -12.750 -8.364 1.00 82.12 151 GLU A C 1
ATOM 1243 O O . GLU A 1 151 ? -4.902 -13.452 -9.253 1.00 82.12 151 GLU A O 1
ATOM 1248 N N . PHE A 1 152 ? -3.212 -12.987 -7.863 1.00 85.75 152 PHE A N 1
ATOM 1249 C CA . PHE A 1 152 ? -2.285 -13.934 -8.488 1.00 85.75 152 PHE A CA 1
ATOM 1250 C C . PHE A 1 152 ? -2.357 -15.361 -7.931 1.00 85.75 152 PHE A C 1
ATOM 1252 O O . PHE A 1 152 ? -1.813 -16.282 -8.543 1.00 85.75 152 PHE A O 1
ATOM 1259 N N . ASN A 1 153 ? -2.967 -15.561 -6.756 1.00 85.69 153 ASN A N 1
ATOM 1260 C CA . ASN A 1 153 ? -2.986 -16.832 -6.017 1.00 85.69 153 ASN A CA 1
ATOM 1261 C C . ASN A 1 153 ? -1.624 -17.585 -6.025 1.00 85.69 153 ASN A C 1
ATOM 1263 O O . ASN A 1 153 ? -1.534 -18.755 -6.424 1.00 85.69 153 ASN A O 1
ATOM 1267 N N . PRO A 1 154 ? -0.527 -16.925 -5.605 1.00 92.44 154 PRO A N 1
ATOM 1268 C CA . PRO A 1 154 ? 0.835 -17.414 -5.804 1.00 92.44 154 PRO A CA 1
ATOM 1269 C C . PRO A 1 154 ? 1.102 -18.749 -5.104 1.00 92.44 154 PRO A C 1
ATOM 1271 O O . PRO A 1 154 ? 0.723 -18.967 -3.950 1.00 92.44 154 PRO A O 1
ATOM 1274 N N . LYS A 1 155 ? 1.806 -19.667 -5.778 1.00 90.69 155 LYS A N 1
ATOM 1275 C CA . LYS A 1 155 ? 1.985 -21.054 -5.308 1.00 90.69 155 LYS A CA 1
ATOM 1276 C C . LYS A 1 155 ? 2.623 -21.157 -3.915 1.00 90.69 155 LYS A C 1
ATOM 1278 O O . LYS A 1 155 ? 2.164 -21.966 -3.110 1.00 90.69 155 LYS A O 1
ATOM 1283 N N . PHE A 1 156 ? 3.607 -20.311 -3.599 1.00 90.31 156 PHE A N 1
ATOM 1284 C CA . PHE A 1 156 ? 4.355 -20.386 -2.343 1.00 90.31 156 PHE A CA 1
ATOM 1285 C C . PHE A 1 156 ? 3.700 -19.651 -1.165 1.00 90.31 156 PHE A C 1
ATOM 1287 O O . PHE A 1 156 ? 4.076 -19.926 -0.019 1.00 90.31 156 PHE A O 1
ATOM 1294 N N . ASN A 1 157 ? 2.701 -18.791 -1.389 1.00 90.31 157 ASN A N 1
ATOM 1295 C CA . ASN A 1 157 ? 1.931 -18.178 -0.303 1.00 90.31 157 ASN A CA 1
ATOM 1296 C C . ASN A 1 157 ? 1.000 -19.209 0.353 1.00 90.31 157 ASN A C 1
ATOM 1298 O O . ASN A 1 157 ? 0.378 -20.026 -0.323 1.00 90.31 157 ASN A O 1
ATOM 1302 N N . ILE A 1 158 ? 0.920 -19.176 1.686 1.00 80.62 158 ILE A N 1
ATOM 1303 C CA . ILE A 1 158 ? -0.016 -19.997 2.481 1.00 80.62 158 ILE A CA 1
ATOM 1304 C C . ILE A 1 158 ? -1.128 -19.115 3.040 1.00 80.62 158 ILE A C 1
ATOM 1306 O O . ILE A 1 158 ? -2.307 -19.437 2.949 1.00 80.62 158 ILE A O 1
ATOM 1310 N N . VAL A 1 159 ? -0.727 -18.000 3.651 1.00 67.19 159 VAL A N 1
ATOM 1311 C CA . VAL A 1 159 ? -1.632 -17.054 4.300 1.00 67.19 159 VAL A CA 1
ATOM 1312 C C . VAL A 1 159 ? -2.387 -16.275 3.221 1.00 67.19 159 VAL A C 1
ATOM 1314 O O . VAL A 1 159 ? -1.787 -15.898 2.217 1.00 67.19 159 VAL A O 1
ATOM 1317 N N . PHE A 1 160 ? -3.685 -16.045 3.442 1.00 60.38 160 PHE A N 1
ATOM 1318 C CA . PHE A 1 160 ? -4.600 -15.323 2.544 1.00 60.38 160 PHE A CA 1
ATOM 1319 C C . PHE A 1 160 ? -4.964 -16.044 1.238 1.00 60.38 160 PHE A C 1
ATOM 1321 O O . PHE A 1 160 ? -5.672 -15.471 0.411 1.00 60.38 160 PHE A O 1
ATOM 1328 N N . LYS A 1 161 ? -4.576 -17.316 1.065 1.00 57.81 161 LYS A N 1
ATOM 1329 C CA . LYS A 1 161 ? -5.190 -18.175 0.036 1.00 57.81 161 LYS A CA 1
ATOM 1330 C C . LYS A 1 161 ? -6.645 -18.509 0.360 1.00 57.81 161 LYS A C 1
ATOM 1332 O O . LYS A 1 161 ? -7.470 -18.564 -0.539 1.00 57.81 161 LYS A O 1
ATOM 1337 N N . ASP A 1 162 ? -6.962 -18.664 1.642 1.00 57.78 162 ASP A N 1
ATOM 1338 C CA . ASP A 1 162 ? -8.324 -18.808 2.156 1.00 57.78 162 ASP A CA 1
ATOM 1339 C C . ASP A 1 162 ? -9.058 -17.455 2.214 1.00 57.78 162 ASP A C 1
ATOM 1341 O O . ASP A 1 162 ? -8.437 -16.398 2.121 1.00 57.78 162 ASP A O 1
ATOM 1345 N N . ASP A 1 163 ? -10.376 -17.438 2.433 1.00 54.47 163 ASP A N 1
ATOM 1346 C CA . ASP A 1 163 ? -11.191 -16.202 2.533 1.00 54.47 163 ASP A CA 1
ATOM 1347 C C . ASP A 1 163 ? -10.870 -15.339 3.778 1.00 54.47 163 ASP A C 1
ATOM 1349 O O . ASP A 1 163 ? -11.562 -14.372 4.130 1.00 54.47 163 ASP A O 1
ATOM 1353 N N . LYS A 1 164 ? -9.783 -15.673 4.485 1.00 61.28 164 LYS A N 1
ATOM 1354 C CA . LYS A 1 164 ? -9.252 -14.857 5.567 1.00 61.28 164 LYS A CA 1
ATOM 1355 C C . LYS A 1 164 ? -8.650 -13.581 5.015 1.00 61.28 164 LYS A C 1
ATOM 1357 O O . LYS A 1 164 ? -8.117 -13.482 3.919 1.00 61.28 164 LYS A O 1
ATOM 1362 N N . THR A 1 165 ? -8.775 -12.570 5.844 1.00 63.12 165 THR A N 1
ATOM 1363 C CA . THR A 1 165 ? -8.815 -11.188 5.418 1.00 63.12 165 THR A CA 1
ATOM 1364 C C . THR A 1 165 ? -8.598 -10.310 6.651 1.00 63.12 165 THR A C 1
ATOM 1366 O O . THR A 1 165 ? -8.899 -10.728 7.783 1.00 63.12 165 THR A O 1
ATOM 1369 N N . TYR A 1 166 ? -8.071 -9.100 6.469 1.00 70.62 166 TYR A N 1
ATOM 1370 C CA . TYR A 1 166 ? -7.642 -8.283 7.605 1.00 70.62 166 TYR A CA 1
ATOM 1371 C C . TYR A 1 166 ? -8.808 -7.751 8.445 1.00 70.62 166 TYR A C 1
ATOM 1373 O O . TYR A 1 166 ? -9.761 -7.206 7.896 1.00 70.62 166 TYR A O 1
ATOM 1381 N N . PRO A 1 167 ? -8.783 -7.897 9.777 1.00 76.00 167 PRO A N 1
ATOM 1382 C CA . PRO A 1 167 ? -9.802 -7.307 10.639 1.00 76.00 167 PRO A CA 1
ATOM 1383 C C . PRO A 1 167 ? -9.816 -5.773 10.569 1.00 76.00 167 PRO A C 1
ATOM 1385 O O . PRO A 1 167 ? -8.777 -5.135 10.441 1.00 76.00 167 PRO A O 1
ATOM 1388 N N . TYR A 1 168 ? -10.998 -5.211 10.771 1.00 78.00 168 TYR A N 1
ATOM 1389 C CA . TYR A 1 168 ? -11.288 -3.796 10.958 1.00 78.00 168 TYR A CA 1
ATOM 1390 C C . TYR A 1 168 ? -11.928 -3.591 12.333 1.00 78.00 168 TYR A C 1
ATOM 1392 O O . TYR A 1 168 ? -12.578 -4.501 12.865 1.00 78.00 168 TYR A O 1
ATOM 1400 N N . ILE A 1 169 ? -11.790 -2.391 12.886 1.00 82.62 169 ILE A N 1
ATOM 1401 C CA . ILE A 1 169 ? -12.677 -1.893 13.938 1.00 82.62 169 ILE A CA 1
ATOM 1402 C C . ILE A 1 169 ? -13.877 -1.264 13.240 1.00 82.62 169 ILE A C 1
ATOM 1404 O O . ILE A 1 169 ? -13.714 -0.407 12.387 1.00 82.62 169 ILE A O 1
ATOM 1408 N N . ALA A 1 170 ? -15.079 -1.680 13.597 1.00 85.88 170 ALA A N 1
ATOM 1409 C CA . ALA A 1 170 ? -16.321 -1.132 13.087 1.00 85.88 170 ALA A CA 1
ATOM 1410 C C . ALA A 1 170 ? -17.042 -0.347 14.184 1.00 85.88 170 ALA A C 1
ATOM 1412 O O . ALA A 1 170 ? -17.073 -0.796 15.335 1.00 85.88 170 ALA A O 1
ATOM 1413 N N . VAL A 1 171 ? -17.627 0.795 13.817 1.00 87.19 171 VAL A N 1
ATOM 1414 C CA . VAL A 1 171 ? -18.381 1.680 14.710 1.00 87.19 171 VAL A CA 1
ATOM 1415 C C . VAL A 1 171 ? -19.748 2.008 14.113 1.00 87.19 171 VAL A C 1
ATOM 1417 O O . VAL A 1 171 ? -19.841 2.520 12.998 1.00 87.19 171 VAL A O 1
ATOM 1420 N N . SER A 1 172 ? -20.827 1.731 14.851 1.00 88.50 172 SER A N 1
ATOM 1421 C CA . SER A 1 172 ? -22.198 2.038 14.411 1.00 88.50 172 SER A CA 1
ATOM 1422 C C . SER A 1 172 ? -22.609 3.469 14.773 1.00 88.50 172 SER A C 1
ATOM 1424 O O . SER A 1 172 ? -23.382 3.706 15.696 1.00 88.50 172 SER A O 1
ATOM 1426 N N . VAL A 1 173 ? -22.070 4.447 14.048 1.00 75.25 173 VAL A N 1
ATOM 1427 C CA . VAL A 1 173 ? -22.254 5.887 14.328 1.00 75.25 173 VAL A CA 1
ATOM 1428 C C . VAL A 1 173 ? -23.710 6.373 14.242 1.00 75.25 173 VAL A C 1
ATOM 1430 O O . VAL A 1 173 ? -24.069 7.359 14.890 1.00 75.25 173 VAL A O 1
ATOM 1433 N N . ASN A 1 174 ? -24.564 5.669 13.495 1.00 80.25 174 ASN A N 1
ATOM 1434 C CA . ASN A 1 174 ? -25.974 6.032 13.309 1.00 80.25 174 ASN A CA 1
ATOM 1435 C C . ASN A 1 174 ? -26.913 5.464 14.385 1.00 80.25 174 ASN A C 1
ATOM 1437 O O . ASN A 1 174 ? -28.093 5.802 14.390 1.00 80.25 174 ASN A O 1
ATOM 1441 N N . ASP A 1 175 ? -26.417 4.620 15.292 1.00 86.19 175 ASP A N 1
ATOM 1442 C CA . ASP A 1 175 ? -27.232 4.105 16.392 1.00 86.19 175 ASP A CA 1
ATOM 1443 C C . ASP A 1 175 ? -27.343 5.148 17.520 1.00 86.19 175 ASP A C 1
ATOM 1445 O O . ASP A 1 175 ? -26.389 5.876 17.809 1.00 86.19 175 ASP A O 1
ATOM 1449 N N . ASP A 1 176 ? -28.467 5.137 18.246 1.00 86.31 176 ASP A N 1
ATOM 1450 C CA . ASP A 1 176 ? -28.662 5.918 19.484 1.00 86.31 176 ASP A CA 1
ATOM 1451 C C . ASP A 1 176 ? -27.548 5.684 20.514 1.00 86.31 176 ASP A C 1
ATOM 1453 O O . ASP A 1 176 ? -27.132 6.592 21.233 1.00 86.31 176 ASP A O 1
ATOM 1457 N N . PHE A 1 177 ? -27.071 4.441 20.583 1.00 91.69 177 PHE A N 1
ATOM 1458 C CA . PHE A 1 177 ? -25.926 4.040 21.385 1.00 91.69 177 PHE A CA 1
ATOM 1459 C C . PHE A 1 177 ? -24.923 3.333 20.470 1.00 91.69 177 PHE A C 1
ATOM 1461 O O . PHE A 1 177 ? -25.058 2.121 20.255 1.00 91.69 177 PHE A O 1
ATOM 1468 N N . PRO A 1 178 ? -23.938 4.054 19.907 1.00 92.00 178 PRO A N 1
ATOM 1469 C CA . PRO A 1 178 ? -22.995 3.469 18.966 1.00 92.00 178 PRO A CA 1
ATOM 1470 C C . PRO A 1 178 ? -22.208 2.311 19.574 1.00 92.00 178 PRO A C 1
ATOM 1472 O O . PRO A 1 178 ? -21.811 2.326 20.738 1.00 92.00 178 PRO A O 1
ATOM 1475 N N . ARG A 1 179 ? -21.981 1.270 18.779 1.00 92.38 179 ARG A N 1
ATOM 1476 C CA . ARG A 1 179 ? -21.244 0.069 19.175 1.00 92.38 179 ARG A CA 1
ATOM 1477 C C . ARG A 1 179 ? -19.889 0.036 18.493 1.00 92.38 179 ARG A C 1
ATOM 1479 O O . ARG A 1 179 ? -19.815 0.329 17.309 1.00 92.38 179 ARG A O 1
ATOM 1486 N N . VAL A 1 180 ? -18.869 -0.456 19.195 1.00 91.94 180 VAL A N 1
ATOM 1487 C CA . VAL A 1 180 ? -17.548 -0.758 18.624 1.00 91.94 180 VAL A CA 1
ATOM 1488 C C . VAL A 1 180 ? -17.311 -2.270 18.580 1.00 91.94 180 VAL A C 1
ATOM 1490 O O . VAL A 1 180 ? -17.547 -2.968 19.566 1.00 91.94 180 VAL A O 1
ATOM 1493 N N . TRP A 1 181 ? -16.859 -2.830 17.459 1.00 91.25 181 TRP A N 1
ATOM 1494 C CA . TRP A 1 181 ? -16.510 -4.255 17.388 1.00 91.25 181 TRP A CA 1
ATOM 1495 C C . TRP A 1 181 ? -15.452 -4.550 16.332 1.00 91.25 181 TRP A C 1
ATOM 1497 O O . TRP A 1 181 ? -15.259 -3.786 15.398 1.00 91.25 181 TRP A O 1
ATOM 1507 N N . ILE A 1 182 ? -14.787 -5.698 16.457 1.00 87.19 182 ILE A N 1
ATOM 1508 C CA . ILE A 1 182 ? -13.860 -6.176 15.431 1.00 87.19 182 ILE A CA 1
ATOM 1509 C C . ILE A 1 182 ? -14.638 -7.030 14.436 1.00 87.19 182 ILE A C 1
ATOM 1511 O O . ILE A 1 182 ? -15.329 -7.977 14.822 1.00 87.19 182 ILE A O 1
ATOM 1515 N N . THR A 1 183 ? -14.511 -6.716 13.156 1.00 82.56 183 THR A N 1
ATOM 1516 C CA . THR A 1 183 ? -15.122 -7.470 12.060 1.00 82.56 183 THR A CA 1
ATOM 1517 C C . THR A 1 183 ? -14.129 -7.643 10.934 1.00 82.56 183 THR A C 1
ATOM 1519 O O . THR A 1 183 ? -13.183 -6.882 10.797 1.00 82.56 183 THR A O 1
ATOM 1522 N N . ARG A 1 184 ? -14.330 -8.671 10.122 1.00 74.25 184 ARG A N 1
ATOM 1523 C CA . ARG A 1 184 ? -13.653 -8.778 8.832 1.00 74.25 184 ARG A CA 1
ATOM 1524 C C . ARG A 1 184 ? -14.555 -8.203 7.728 1.00 74.25 184 ARG A C 1
ATOM 1526 O O . ARG A 1 184 ? -14.072 -7.564 6.818 1.00 74.25 184 ARG A O 1
ATOM 1533 N N . ASN A 1 185 ? -15.870 -8.280 7.857 1.00 74.31 185 ASN A N 1
ATOM 1534 C CA . ASN A 1 185 ? -16.781 -7.896 6.779 1.00 74.31 185 ASN A CA 1
ATOM 1535 C C . ASN A 1 185 ? -17.160 -6.403 6.824 1.00 74.31 185 ASN A C 1
ATOM 1537 O O . ASN A 1 185 ? -17.495 -5.903 7.907 1.00 74.31 185 ASN A O 1
ATOM 1541 N N . ARG A 1 186 ? -17.174 -5.742 5.654 1.00 70.12 186 ARG A N 1
ATOM 1542 C CA . ARG A 1 186 ? -17.593 -4.342 5.428 1.00 70.12 186 ARG A CA 1
ATOM 1543 C C . ARG A 1 186 ? -18.969 -4.258 4.750 1.00 70.12 186 ARG A C 1
ATOM 1545 O O . ARG A 1 186 ? -19.120 -3.733 3.658 1.00 70.12 186 ARG A O 1
ATOM 1552 N N . ASN A 1 187 ? -19.989 -4.827 5.388 1.00 64.75 187 ASN A N 1
ATOM 1553 C CA . ASN A 1 187 ? -21.285 -5.044 4.731 1.00 64.75 187 ASN A CA 1
ATOM 1554 C C . ASN A 1 187 ? -22.304 -3.907 4.942 1.00 64.75 187 ASN A C 1
ATOM 1556 O O . ASN A 1 187 ? -23.382 -3.963 4.361 1.00 64.75 187 ASN A O 1
ATOM 1560 N N . SER A 1 188 ? -22.022 -2.905 5.787 1.00 67.69 188 SER A N 1
ATOM 1561 C CA . SER A 1 188 ? -23.016 -1.884 6.147 1.00 67.69 188 SER A CA 1
ATOM 1562 C C . SER A 1 188 ? -22.558 -0.464 5.843 1.00 67.69 188 SER A C 1
ATOM 1564 O O . SER A 1 188 ? -21.547 -0.008 6.368 1.00 67.69 188 SER A O 1
ATOM 1566 N N . LYS A 1 189 ? -23.377 0.278 5.088 1.00 60.81 189 LYS A N 1
ATOM 1567 C CA . LYS A 1 189 ? -23.166 1.711 4.825 1.00 60.81 189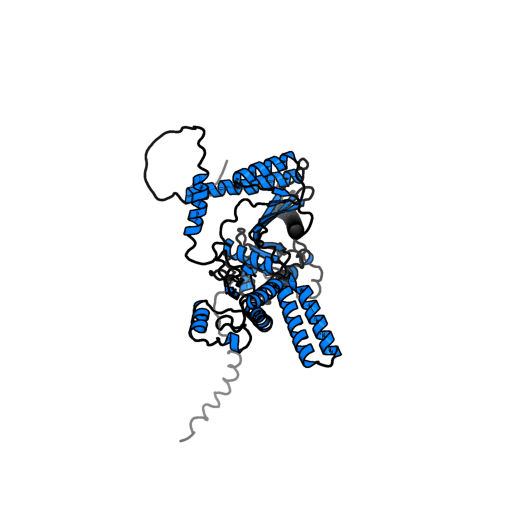 LYS A CA 1
ATOM 1568 C C . LYS A 1 189 ? -23.386 2.601 6.053 1.00 60.81 189 LYS A C 1
ATOM 1570 O O . LYS A 1 189 ? -22.945 3.740 6.053 1.00 60.81 189 LYS A O 1
ATOM 1575 N N . SER A 1 190 ? -24.072 2.108 7.088 1.00 71.38 190 SER A N 1
ATOM 1576 C CA . SER A 1 190 ? -24.316 2.854 8.336 1.00 71.38 190 SER A CA 1
ATOM 1577 C C . SER A 1 190 ? -23.214 2.666 9.384 1.00 71.38 190 SER A C 1
ATOM 1579 O O . SER A 1 190 ? -23.347 3.116 10.522 1.00 71.38 190 SER A O 1
ATOM 1581 N N . THR A 1 191 ? -22.152 1.940 9.031 1.00 78.88 191 THR A N 1
ATOM 1582 C CA . THR A 1 191 ? -21.043 1.592 9.916 1.00 78.88 191 THR A CA 1
ATOM 1583 C C . THR A 1 191 ? -19.762 2.200 9.375 1.00 78.88 191 THR A C 1
ATOM 1585 O O . THR A 1 191 ? -19.439 2.026 8.205 1.00 78.88 191 THR A O 1
ATOM 1588 N N . GLN A 1 192 ? -19.025 2.883 10.240 1.00 76.38 192 GLN A N 1
ATOM 1589 C CA . GLN A 1 192 ? -17.693 3.370 9.918 1.00 76.38 192 GLN A CA 1
ATOM 1590 C C . GLN A 1 192 ? -16.668 2.279 10.232 1.00 76.38 192 GLN A C 1
ATOM 1592 O O . GLN A 1 192 ? -16.788 1.598 11.254 1.00 76.38 192 GLN A O 1
ATOM 1597 N N . TYR A 1 193 ? -15.681 2.090 9.359 1.00 76.62 193 TYR A N 1
ATOM 1598 C CA . TYR A 1 193 ? -14.670 1.041 9.485 1.00 76.62 193 TYR A CA 1
ATOM 1599 C C . TYR A 1 193 ? -13.276 1.661 9.561 1.00 76.62 193 TYR A C 1
ATOM 1601 O O . TYR A 1 193 ? -12.923 2.472 8.721 1.00 76.62 193 TYR A O 1
ATOM 1609 N N . PHE A 1 194 ? -12.476 1.225 10.529 1.00 74.75 194 PHE A N 1
ATOM 1610 C CA . PHE A 1 194 ? -11.088 1.633 10.734 1.00 74.75 194 PHE A CA 1
ATOM 1611 C C . PHE A 1 194 ? -10.179 0.415 10.554 1.00 74.75 194 PHE A C 1
ATOM 1613 O O . PHE A 1 194 ? -10.490 -0.670 11.058 1.00 74.75 194 PHE A O 1
ATOM 1620 N N . GLY A 1 195 ? -9.075 0.564 9.828 1.00 70.75 195 GLY A N 1
ATOM 1621 C CA . GLY A 1 195 ? -8.179 -0.528 9.426 1.00 70.75 195 GLY A CA 1
ATOM 1622 C C . GLY A 1 195 ? -7.898 -0.491 7.919 1.00 70.75 195 GLY A C 1
ATOM 1623 O O . GLY A 1 195 ? -8.229 0.507 7.284 1.00 70.75 195 GLY A O 1
ATOM 1624 N N . PRO A 1 196 ? -7.340 -1.558 7.313 1.00 70.19 196 PRO A N 1
ATOM 1625 C CA . PRO A 1 196 ? -7.176 -2.929 7.826 1.00 70.19 196 PRO A CA 1
ATOM 1626 C C . PRO A 1 196 ? -6.052 -3.133 8.859 1.00 70.19 196 PRO A C 1
ATOM 1628 O O . PRO A 1 196 ? -4.968 -2.590 8.739 1.00 70.19 196 PRO A O 1
ATOM 1631 N N . TYR A 1 197 ? -6.238 -4.008 9.850 1.00 70.38 197 TYR A N 1
ATOM 1632 C CA . TYR A 1 197 ? -5.190 -4.308 10.838 1.00 70.38 197 TYR A CA 1
ATOM 1633 C C . TYR A 1 197 ? -4.433 -5.602 10.533 1.00 70.38 197 TYR A C 1
ATOM 1635 O O . TYR A 1 197 ? -5.014 -6.684 10.446 1.00 70.38 197 TYR A O 1
ATOM 1643 N N . ALA A 1 198 ? -3.101 -5.515 10.485 1.00 62.66 198 ALA A N 1
ATOM 1644 C CA . ALA A 1 198 ? -2.222 -6.645 10.180 1.00 62.66 198 ALA A CA 1
ATOM 1645 C C . ALA A 1 198 ? -2.302 -7.788 11.206 1.00 62.66 198 ALA A C 1
ATOM 1647 O O . ALA A 1 198 ? -2.305 -8.968 10.853 1.00 62.66 198 ALA A O 1
ATOM 1648 N N . LYS A 1 199 ? -2.339 -7.440 12.498 1.00 65.88 199 LYS A N 1
ATOM 1649 C CA . LYS A 1 199 ? -2.274 -8.390 13.615 1.00 65.88 199 LYS A CA 1
ATOM 1650 C C . LYS A 1 199 ? -3.512 -8.253 14.495 1.00 65.88 199 LYS A C 1
ATOM 1652 O O . LYS A 1 199 ? -3.624 -7.326 15.291 1.00 65.88 199 LYS A O 1
ATOM 1657 N N . VAL A 1 200 ? -4.411 -9.238 14.407 1.00 73.00 200 VAL A N 1
ATOM 1658 C CA . VAL A 1 200 ? -5.672 -9.290 15.179 1.00 73.00 200 VAL A CA 1
ATOM 1659 C C . VAL A 1 200 ? -5.425 -9.162 16.687 1.00 73.00 200 VAL A C 1
ATOM 1661 O O . VAL A 1 200 ? -6.205 -8.525 17.386 1.00 73.00 200 VAL A O 1
ATOM 1664 N N . TRP A 1 201 ? -4.366 -9.792 17.201 1.00 70.44 201 TRP A N 1
ATOM 1665 C CA . TRP A 1 201 ? -4.067 -9.787 18.634 1.00 70.44 201 TRP A CA 1
ATOM 1666 C C . TRP A 1 201 ? -3.660 -8.395 19.130 1.00 70.44 201 TRP A C 1
ATOM 1668 O O . TRP A 1 201 ? -4.220 -7.920 20.112 1.00 70.44 201 TRP A O 1
ATOM 1678 N N . GLN A 1 202 ? -2.778 -7.705 18.399 1.00 69.81 202 GLN A N 1
ATOM 1679 C CA . GLN A 1 202 ? -2.396 -6.324 18.714 1.00 69.81 202 GLN A CA 1
ATOM 1680 C C . GLN A 1 202 ? -3.609 -5.399 18.652 1.00 69.81 202 GLN A C 1
ATOM 1682 O O . GLN A 1 202 ? -3.847 -4.651 19.590 1.00 69.81 202 GLN A O 1
ATOM 1687 N N . LEU A 1 203 ? -4.440 -5.545 17.616 1.00 75.88 203 LEU A N 1
ATOM 1688 C CA . LEU A 1 203 ? -5.692 -4.808 17.503 1.00 75.88 203 LEU A CA 1
ATOM 1689 C C . LEU A 1 203 ? -6.598 -5.012 18.731 1.00 75.88 203 LEU A C 1
ATOM 1691 O O . LEU A 1 203 ? -7.119 -4.048 19.287 1.00 75.88 203 LEU A O 1
ATOM 1695 N N . LYS A 1 204 ? -6.792 -6.264 19.165 1.00 81.62 204 LYS A N 1
ATOM 1696 C CA . LYS A 1 204 ? -7.602 -6.576 20.351 1.00 81.62 204 LYS A CA 1
ATOM 1697 C C . LYS A 1 204 ? -7.038 -5.922 21.607 1.00 81.62 204 LYS A C 1
ATOM 1699 O O . LYS A 1 204 ? -7.818 -5.365 22.368 1.00 81.62 204 LYS A O 1
ATOM 1704 N N . HIS A 1 205 ? -5.722 -5.970 21.809 1.00 80.19 205 HIS A N 1
ATOM 1705 C CA . HIS A 1 205 ? -5.067 -5.329 22.950 1.00 80.19 205 HIS A CA 1
ATOM 1706 C C . HIS A 1 205 ? -5.210 -3.807 22.922 1.00 80.19 205 HIS A C 1
ATOM 1708 O O . HIS A 1 205 ? -5.586 -3.216 23.931 1.00 80.19 205 HIS A O 1
ATOM 1714 N N . SER A 1 206 ? -4.975 -3.184 21.767 1.00 78.62 206 SER A N 1
ATOM 1715 C CA . SER A 1 206 ? -5.149 -1.744 21.573 1.00 78.62 206 SER A CA 1
ATOM 1716 C C . SER A 1 206 ? -6.585 -1.315 21.864 1.00 78.62 206 SER A C 1
ATOM 1718 O O . SER A 1 206 ? -6.805 -0.411 22.666 1.00 78.62 206 SER A O 1
ATOM 1720 N N . LEU A 1 207 ? -7.571 -2.010 21.286 1.00 85.12 207 LEU A N 1
ATOM 1721 C CA . LEU A 1 207 ? -8.982 -1.742 21.549 1.00 85.12 207 LEU A CA 1
ATOM 1722 C C . LEU A 1 207 ? -9.322 -1.944 23.031 1.00 85.12 207 LEU A C 1
ATOM 1724 O O . LEU A 1 207 ? -10.007 -1.111 23.609 1.00 85.12 207 LEU A O 1
ATOM 1728 N N . ASP A 1 208 ? -8.826 -3.005 23.670 1.00 86.00 208 ASP A N 1
ATOM 1729 C CA . ASP A 1 208 ? -9.086 -3.262 25.089 1.00 86.00 208 ASP A CA 1
ATOM 1730 C C . ASP A 1 208 ? -8.580 -2.133 25.996 1.00 86.00 208 ASP A C 1
ATOM 1732 O O . ASP A 1 208 ? -9.262 -1.743 26.945 1.00 86.00 208 ASP A O 1
ATOM 1736 N N . SER A 1 209 ? -7.412 -1.574 25.676 1.00 81.94 209 SER A N 1
ATOM 1737 C CA . SER A 1 209 ? -6.860 -0.412 26.372 1.00 81.94 209 SER A CA 1
ATOM 1738 C C . SER A 1 209 ? -7.678 0.855 26.124 1.00 81.94 209 SER A C 1
ATOM 1740 O O . SER A 1 209 ? -7.949 1.595 27.070 1.00 81.94 209 SER A O 1
ATOM 1742 N N . LEU A 1 210 ? -8.126 1.087 24.884 1.00 83.69 210 LEU A N 1
ATOM 1743 C CA . LEU A 1 210 ? -8.994 2.221 24.550 1.00 83.69 210 LEU A CA 1
ATOM 1744 C C . LEU A 1 210 ? -10.320 2.159 25.313 1.00 83.69 210 LEU A C 1
ATOM 1746 O O . LEU A 1 210 ? -10.747 3.170 25.858 1.00 83.69 210 LEU A O 1
ATOM 1750 N N . LEU A 1 211 ? -10.930 0.976 25.426 1.00 90.50 211 LEU A N 1
ATOM 1751 C CA . LEU A 1 211 ? -12.205 0.784 26.126 1.00 90.50 211 LEU A CA 1
ATOM 1752 C C . LEU A 1 211 ? -12.129 1.082 27.629 1.00 90.50 211 LEU A C 1
ATOM 1754 O O . LEU A 1 211 ? -13.146 1.412 28.230 1.00 90.50 211 LEU A O 1
ATOM 1758 N N . LYS A 1 212 ? -10.950 0.974 28.254 1.00 85.50 212 LYS A N 1
A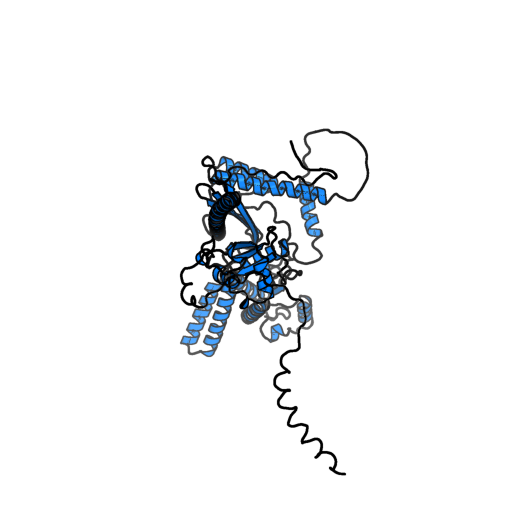TOM 1759 C CA . LYS A 1 212 ? -10.762 1.376 29.659 1.00 85.50 212 LYS A CA 1
ATOM 1760 C C . LYS A 1 212 ? -10.742 2.895 29.833 1.00 85.50 212 LYS A C 1
ATOM 1762 O O . LYS A 1 212 ? -11.119 3.383 30.893 1.00 85.50 212 LYS A O 1
ATOM 1767 N N . THR A 1 213 ? -10.277 3.631 28.824 1.00 82.56 213 THR A N 1
ATOM 1768 C CA . THR A 1 213 ? -10.212 5.101 28.867 1.00 82.56 213 THR A CA 1
ATOM 1769 C C . THR A 1 213 ? -11.498 5.737 28.353 1.00 82.56 213 THR A C 1
ATOM 1771 O O . THR A 1 213 ? -11.971 6.701 28.946 1.00 82.56 213 THR A O 1
ATOM 1774 N N . PHE A 1 214 ? -12.094 5.159 27.310 1.00 88.50 214 PHE A N 1
ATOM 1775 C CA . PHE A 1 214 ? -13.363 5.567 26.715 1.00 88.50 214 PHE A CA 1
ATOM 1776 C C . PHE A 1 214 ? -14.350 4.395 26.793 1.00 88.50 214 PHE A C 1
ATOM 1778 O O . PHE A 1 214 ? -14.445 3.596 25.855 1.00 88.50 214 PHE A O 1
ATOM 1785 N N . PRO A 1 215 ? -15.073 4.239 27.917 1.00 92.31 215 PRO A N 1
ATOM 1786 C CA . PRO A 1 215 ? -15.975 3.113 28.106 1.00 92.31 215 PRO A CA 1
ATOM 1787 C C . PRO A 1 215 ? -17.139 3.179 27.118 1.00 92.31 215 PRO A C 1
ATOM 1789 O O . PRO A 1 215 ? -18.062 3.985 27.267 1.00 92.31 215 PRO A O 1
ATOM 1792 N N . VAL A 1 216 ? -17.122 2.290 26.125 1.00 93.94 216 VAL A N 1
ATOM 1793 C CA . VAL A 1 216 ? -18.145 2.198 25.073 1.00 93.94 216 VAL A CA 1
ATOM 1794 C C . VAL A 1 216 ? -18.644 0.766 24.913 1.00 93.94 216 VAL A C 1
ATOM 1796 O O . VAL A 1 216 ? -18.010 -0.200 25.343 1.00 93.94 216 VAL A O 1
ATOM 1799 N N . ARG A 1 217 ? -19.832 0.591 24.325 1.00 94.19 217 ARG A N 1
ATOM 1800 C CA . ARG A 1 217 ? -20.432 -0.740 24.222 1.00 94.19 217 ARG A CA 1
ATOM 1801 C C . ARG A 1 217 ? -19.798 -1.502 23.061 1.00 94.19 217 ARG A C 1
ATOM 1803 O O . ARG A 1 217 ? -19.680 -0.994 21.950 1.00 94.19 217 ARG A O 1
ATOM 1810 N N . THR A 1 218 ? -19.475 -2.769 23.296 1.00 94.00 218 THR A N 1
ATOM 1811 C CA . THR A 1 218 ? -19.034 -3.706 22.245 1.00 94.00 218 THR A CA 1
ATOM 1812 C C . THR A 1 218 ? -19.972 -4.901 22.073 1.00 94.00 218 THR A C 1
ATOM 1814 O O . THR A 1 218 ? -19.865 -5.684 21.118 1.00 94.00 218 THR A O 1
ATOM 1817 N N . CYS A 1 219 ? -20.943 -5.028 22.980 1.00 93.50 219 CYS A N 1
ATOM 1818 C CA . CYS A 1 219 ? -21.907 -6.114 23.016 1.00 93.50 219 CYS A CA 1
ATOM 1819 C C . CYS A 1 219 ? -22.840 -6.104 21.796 1.00 93.50 219 CYS A C 1
ATOM 1821 O O . CYS A 1 219 ? -23.148 -5.058 21.229 1.00 93.50 219 CYS A O 1
ATOM 1823 N N . ARG A 1 220 ? -23.293 -7.292 21.379 1.00 92.06 220 ARG A N 1
ATOM 1824 C CA . ARG A 1 220 ? -24.312 -7.435 20.326 1.00 92.06 220 ARG A CA 1
ATOM 1825 C C . ARG A 1 220 ? -25.653 -6.869 20.804 1.00 92.06 220 ARG A C 1
ATOM 1827 O O . ARG A 1 220 ? -25.929 -6.879 22.004 1.00 92.06 220 ARG A O 1
ATOM 1834 N N . GLN A 1 221 ? -26.517 -6.478 19.867 1.00 90.50 221 GLN A N 1
ATOM 1835 C CA . GLN A 1 221 ? -27.827 -5.898 20.186 1.00 90.50 221 GLN A CA 1
ATOM 1836 C C . GLN A 1 221 ? -28.699 -6.826 21.052 1.00 90.50 221 GLN A C 1
ATOM 1838 O O . GLN A 1 221 ? -29.370 -6.362 21.967 1.00 90.50 221 GLN A O 1
ATOM 1843 N N . SER A 1 222 ? -28.624 -8.146 20.852 1.00 92.06 222 SER A N 1
ATOM 1844 C CA . SER A 1 222 ? -29.332 -9.121 21.696 1.00 92.06 222 SER A CA 1
ATOM 1845 C C . SER A 1 222 ? -28.922 -9.049 23.173 1.00 92.06 222 SER A C 1
ATOM 1847 O O . SER A 1 222 ? -29.770 -9.116 24.059 1.00 92.06 222 SER A O 1
ATOM 1849 N N . VAL A 1 223 ? -27.628 -8.858 23.448 1.00 93.00 223 VAL A N 1
ATOM 1850 C CA . VAL A 1 223 ? -27.093 -8.715 24.811 1.00 93.00 223 VAL A CA 1
ATOM 1851 C C . VAL A 1 223 ? -27.502 -7.371 25.412 1.00 93.00 223 VAL A C 1
ATOM 1853 O O . VAL A 1 223 ? -27.848 -7.315 26.590 1.00 93.00 223 VAL A O 1
ATOM 1856 N N . PHE A 1 224 ? -27.500 -6.306 24.606 1.00 93.31 224 PHE A N 1
ATOM 1857 C CA . PHE A 1 224 ? -27.971 -4.984 25.021 1.00 93.31 224 PHE A CA 1
ATOM 1858 C C . PHE A 1 224 ? -29.443 -5.029 25.457 1.00 93.31 224 PHE A C 1
ATOM 1860 O O . PHE A 1 224 ? -29.762 -4.650 26.582 1.00 93.31 224 PHE A O 1
ATOM 1867 N N . ASN A 1 225 ? -30.311 -5.585 24.608 1.00 92.81 225 ASN A N 1
ATOM 1868 C CA . ASN A 1 225 ? -31.744 -5.704 24.876 1.00 92.81 225 ASN A CA 1
ATOM 1869 C C . ASN A 1 225 ? -32.018 -6.583 26.107 1.00 92.81 225 ASN A C 1
ATOM 1871 O O . ASN A 1 225 ? -32.899 -6.274 26.905 1.00 92.81 225 ASN A O 1
ATOM 1875 N N . LYS A 1 226 ? -31.252 -7.669 26.291 1.00 93.56 226 LYS A N 1
ATOM 1876 C CA . LYS A 1 226 ? -31.363 -8.523 27.483 1.00 93.56 226 LYS A CA 1
ATOM 1877 C C . LYS A 1 226 ? -31.034 -7.747 28.759 1.00 93.56 226 LYS A C 1
ATOM 1879 O O . LYS A 1 226 ? -31.813 -7.803 29.700 1.00 93.56 226 LYS A O 1
ATOM 1884 N N . ALA A 1 227 ? -29.927 -7.004 28.774 1.00 92.69 227 ALA A N 1
ATOM 1885 C CA . ALA A 1 227 ? -29.518 -6.209 29.932 1.00 92.69 227 ALA A CA 1
ATOM 1886 C C . ALA A 1 227 ? -30.537 -5.113 30.285 1.00 92.69 227 ALA A C 1
ATOM 1888 O O . ALA A 1 227 ? -30.784 -4.874 31.464 1.00 92.69 227 ALA A O 1
ATOM 1889 N N . GLN A 1 228 ? -31.157 -4.498 29.273 1.00 92.94 228 GLN A N 1
ATOM 1890 C CA . GLN A 1 228 ? -32.216 -3.506 29.458 1.00 92.94 228 GLN A CA 1
ATOM 1891 C C . GLN A 1 228 ? -33.468 -4.118 30.100 1.00 92.94 228 GLN A C 1
ATOM 1893 O O . GLN A 1 228 ? -34.032 -3.530 31.015 1.00 92.94 228 GLN A O 1
ATOM 1898 N N . LYS A 1 229 ? -33.866 -5.328 29.679 1.00 93.62 229 LYS A N 1
ATOM 1899 C CA . LYS A 1 229 ? -35.000 -6.051 30.279 1.00 93.62 229 LYS A CA 1
ATOM 1900 C C . LYS A 1 229 ? -34.728 -6.501 31.713 1.00 93.62 229 LYS A C 1
ATOM 1902 O O . LYS A 1 229 ? -35.626 -6.462 32.540 1.00 93.62 229 LYS A O 1
ATOM 1907 N N . THR A 1 230 ? -33.511 -6.958 32.007 1.00 94.06 230 THR A N 1
ATOM 1908 C CA . THR A 1 230 ? -33.166 -7.482 33.339 1.00 94.06 230 THR A CA 1
ATOM 1909 C C . THR A 1 230 ? -32.692 -6.407 34.316 1.00 94.06 230 THR A C 1
ATOM 1911 O O . THR A 1 230 ? -32.422 -6.732 35.466 1.00 94.06 230 THR A O 1
ATOM 1914 N N . GLY A 1 231 ? -32.479 -5.166 33.863 1.00 92.44 231 GLY A N 1
ATOM 1915 C CA . GLY A 1 231 ? -31.907 -4.087 34.679 1.00 92.44 231 GLY A CA 1
ATOM 1916 C C . GLY A 1 231 ? -30.475 -4.349 35.170 1.00 92.44 231 GLY A C 1
ATOM 1917 O O . GLY A 1 231 ? -29.980 -3.643 36.044 1.00 92.44 231 GLY A O 1
ATOM 1918 N N . ARG A 1 232 ? -29.782 -5.362 34.626 1.00 93.25 232 ARG A N 1
ATOM 1919 C CA . ARG A 1 232 ? -28.465 -5.813 35.110 1.00 93.25 232 ARG A CA 1
ATOM 1920 C C . ARG A 1 232 ? -27.385 -5.593 34.047 1.00 93.25 232 ARG A C 1
ATOM 1922 O O . ARG A 1 232 ? -27.515 -6.129 32.943 1.00 93.25 232 ARG A O 1
ATOM 1929 N N . PRO A 1 233 ? -26.300 -4.855 34.356 1.00 92.00 233 PRO A N 1
ATOM 1930 C CA . PRO A 1 233 ? -25.215 -4.628 33.409 1.00 92.00 233 PRO A CA 1
ATOM 1931 C C . PRO A 1 233 ? -24.409 -5.909 33.146 1.00 92.00 233 PRO A C 1
ATOM 1933 O O . PRO A 1 233 ? -24.346 -6.817 33.975 1.00 92.00 233 PRO A O 1
ATOM 1936 N N . CYS A 1 234 ? -23.773 -5.980 31.975 1.00 93.00 234 CYS A N 1
ATOM 1937 C CA . CYS A 1 234 ? -22.901 -7.097 31.611 1.00 93.00 234 CYS A CA 1
ATOM 1938 C C . CYS A 1 234 ? -21.512 -6.987 32.265 1.00 93.00 234 CYS A C 1
ATOM 1940 O O . CYS A 1 234 ? -21.125 -5.929 32.759 1.00 93.00 234 CYS A O 1
ATOM 1942 N N . LEU A 1 235 ? -20.719 -8.060 32.176 1.00 93.25 235 LEU A N 1
ATOM 1943 C CA . LEU A 1 235 ? -19.359 -8.112 32.727 1.00 93.25 235 LEU A CA 1
ATOM 1944 C C . LEU A 1 235 ? -18.476 -6.946 32.262 1.00 93.25 235 LEU A C 1
ATOM 1946 O O . LEU A 1 235 ? -17.769 -6.362 33.074 1.00 93.25 235 LEU A O 1
ATOM 1950 N N . LEU A 1 236 ? -18.538 -6.578 30.976 1.00 92.50 236 LEU A N 1
ATOM 1951 C CA . LEU A 1 236 ? -17.730 -5.481 30.427 1.00 92.50 236 LEU A CA 1
ATOM 1952 C C . LEU A 1 236 ? -18.030 -4.139 31.101 1.00 92.50 236 LEU A C 1
ATOM 1954 O O . LEU A 1 236 ? -17.126 -3.327 31.265 1.00 92.50 236 LEU A O 1
ATOM 1958 N N . ALA A 1 237 ? -19.278 -3.919 31.511 1.00 92.75 237 ALA A N 1
ATOM 1959 C CA . ALA A 1 237 ? -19.646 -2.750 32.293 1.00 92.75 237 ALA A CA 1
ATOM 1960 C C . ALA A 1 237 ? -19.132 -2.843 33.737 1.00 92.75 237 ALA A C 1
ATOM 1962 O O . ALA A 1 237 ? -18.630 -1.857 34.264 1.00 92.75 237 ALA A O 1
ATOM 1963 N N . SER A 1 238 ? -19.193 -4.023 34.361 1.00 90.62 238 SER A N 1
ATOM 1964 C CA . SER A 1 238 ? -18.665 -4.239 35.716 1.00 90.62 238 SER A CA 1
ATOM 1965 C C . SER A 1 238 ? -17.154 -4.012 35.822 1.00 90.62 238 SER A C 1
ATOM 1967 O O . SER A 1 238 ? -16.691 -3.535 36.848 1.00 90.62 238 SER A O 1
ATOM 1969 N N . ILE A 1 239 ? -16.392 -4.309 34.764 1.00 90.88 239 ILE A N 1
ATOM 1970 C CA . ILE A 1 239 ? -14.935 -4.085 34.712 1.00 90.88 239 ILE A CA 1
ATOM 1971 C C . ILE A 1 239 ? -14.545 -2.726 34.101 1.00 90.88 239 ILE A C 1
ATOM 1973 O O . ILE A 1 239 ? -13.389 -2.529 33.732 1.00 90.88 239 ILE A O 1
ATOM 1977 N N . GLY A 1 240 ? -15.506 -1.809 33.934 1.00 89.06 240 GLY A N 1
ATOM 1978 C CA . GLY A 1 240 ? -15.251 -0.433 33.493 1.00 89.06 240 GLY A CA 1
ATOM 1979 C C . GLY A 1 240 ? -14.949 -0.245 32.001 1.00 89.06 240 GLY A C 1
ATOM 1980 O O . GLY A 1 240 ? -14.555 0.842 31.604 1.00 89.06 240 GLY A O 1
ATOM 1981 N N . LYS A 1 241 ? -15.149 -1.262 31.153 1.00 92.00 241 LYS A N 1
ATOM 1982 C CA . LYS A 1 241 ? -14.921 -1.174 29.693 1.00 92.00 241 LYS A CA 1
ATOM 1983 C C . LYS A 1 241 ? -16.128 -0.668 28.905 1.00 92.00 241 LYS A C 1
ATOM 1985 O O . LYS A 1 241 ? -16.032 -0.415 27.710 1.00 92.00 241 LYS A O 1
ATOM 1990 N N . CYS A 1 242 ? -17.286 -0.575 29.550 1.00 95.00 242 CYS A N 1
ATOM 1991 C CA . CYS A 1 242 ? -18.526 -0.087 28.964 1.00 95.00 242 CYS A CA 1
ATOM 1992 C C . CYS A 1 242 ? -19.224 0.818 29.976 1.00 95.00 242 CYS A C 1
ATOM 1994 O O . CYS A 1 242 ? -19.393 0.430 31.129 1.00 95.00 242 CYS A O 1
ATOM 1996 N N . SER A 1 243 ? -19.704 1.980 29.537 1.00 94.00 243 SER A N 1
ATOM 1997 C CA . SER A 1 243 ? -20.446 2.918 30.390 1.00 94.00 243 SER A CA 1
ATOM 1998 C C . SER A 1 243 ? -21.861 2.445 30.771 1.00 94.00 243 SER A C 1
ATOM 2000 O O . SER A 1 243 ? -22.581 3.134 31.484 1.00 94.00 243 SER A O 1
ATOM 2002 N N . ALA A 1 244 ? -22.263 1.253 30.320 1.00 94.88 244 ALA A N 1
ATOM 2003 C CA . ALA A 1 244 ? -23.547 0.609 30.600 1.00 94.88 244 ALA A CA 1
ATOM 2004 C C . ALA A 1 244 ? -24.809 1.428 30.231 1.00 94.88 244 ALA A C 1
ATOM 2006 O O . ALA A 1 244 ? -25.746 1.503 31.032 1.00 94.88 244 ALA A O 1
ATOM 2007 N N . PRO A 1 245 ? -24.908 1.969 29.000 1.00 94.31 245 PRO A N 1
ATOM 2008 C CA . PRO A 1 245 ? -26.108 2.685 28.557 1.00 94.31 245 PRO A CA 1
ATOM 2009 C C . PRO A 1 245 ? -27.383 1.823 28.564 1.00 94.31 245 PRO A C 1
ATOM 2011 O O . PRO A 1 245 ? -28.484 2.345 28.689 1.00 94.31 245 PRO A O 1
ATOM 2014 N N . CYS A 1 246 ? -27.255 0.492 28.472 1.00 93.50 246 CYS A N 1
ATOM 2015 C CA . CYS A 1 246 ? -28.392 -0.438 28.481 1.00 93.50 246 CYS A CA 1
ATOM 2016 C C . CYS A 1 246 ? -29.229 -0.399 29.766 1.00 93.50 246 CYS A C 1
ATOM 2018 O O . CYS A 1 246 ? -30.402 -0.746 29.726 1.00 93.50 246 CYS A O 1
ATOM 2020 N N . VAL A 1 247 ? -28.631 0.005 30.888 1.00 94.62 247 VAL A N 1
ATOM 2021 C CA . VAL A 1 247 ? -29.296 0.137 32.194 1.00 94.62 247 VAL A CA 1
ATOM 2022 C C . VAL A 1 247 ? -29.376 1.602 32.632 1.00 94.62 247 VAL A C 1
ATOM 2024 O O . VAL A 1 247 ? -29.462 1.881 33.820 1.00 94.62 247 VAL A O 1
ATOM 2027 N N . GLN A 1 248 ? -29.284 2.536 31.677 1.00 92.00 248 GLN A N 1
ATOM 2028 C CA . GLN A 1 248 ? -29.388 3.984 31.903 1.00 92.00 248 GLN A CA 1
ATOM 2029 C C . GLN A 1 248 ? -28.371 4.558 32.911 1.00 92.00 248 GLN A C 1
ATOM 2031 O O . GLN A 1 248 ? -28.596 5.619 33.479 1.00 92.00 248 GLN A O 1
ATOM 2036 N N . LYS A 1 249 ? -27.212 3.904 33.106 1.00 92.12 249 LYS A N 1
ATOM 2037 C CA . LYS A 1 249 ? -26.116 4.472 33.921 1.00 92.12 249 LYS A CA 1
ATOM 2038 C C . LYS A 1 249 ? -25.512 5.739 33.314 1.00 92.12 249 LYS A C 1
ATOM 2040 O O . LYS A 1 249 ? -24.940 6.543 34.039 1.00 92.12 249 LYS A O 1
ATOM 2045 N N . VAL A 1 250 ? -25.603 5.879 31.995 1.00 93.56 250 VAL A N 1
ATOM 2046 C CA . VAL A 1 250 ? -25.243 7.092 31.260 1.00 93.56 250 VAL A CA 1
ATOM 2047 C C . VAL A 1 250 ? -26.326 7.404 30.239 1.00 93.56 250 VAL A C 1
ATOM 2049 O O . VAL A 1 250 ? -26.993 6.498 29.729 1.00 93.56 250 VAL A O 1
ATOM 2052 N N . ASP A 1 251 ? -26.469 8.681 29.919 1.00 93.25 251 ASP A N 1
ATOM 2053 C CA . ASP A 1 251 ? -27.359 9.163 28.876 1.00 93.25 251 ASP A CA 1
ATOM 2054 C C . ASP A 1 251 ? -26.755 8.962 27.471 1.00 93.25 251 ASP A C 1
ATOM 2056 O O . ASP A 1 251 ? -25.577 8.627 27.289 1.00 93.25 251 ASP A O 1
ATOM 2060 N N . LYS A 1 252 ? -27.590 9.169 26.445 1.00 92.94 252 LYS A N 1
ATOM 2061 C CA . LYS A 1 252 ? -27.201 9.010 25.035 1.00 92.94 252 LYS A CA 1
ATOM 2062 C C . LYS A 1 252 ? -26.046 9.937 24.652 1.00 92.94 252 LYS A C 1
ATOM 2064 O O . LYS A 1 252 ? -25.126 9.495 23.966 1.00 92.94 252 LYS A O 1
ATOM 2069 N N . LYS A 1 253 ? -26.063 11.194 25.116 1.00 92.50 253 LYS A N 1
ATOM 2070 C CA . LYS A 1 253 ? -25.070 12.207 24.735 1.00 92.50 253 LYS A CA 1
ATOM 2071 C C . LYS A 1 253 ? -23.697 11.866 25.304 1.00 92.50 253 LYS A C 1
ATOM 2073 O O . LYS A 1 253 ? -22.728 11.830 24.554 1.00 92.50 253 LYS A O 1
ATOM 2078 N N . THR A 1 254 ? -23.616 11.517 26.589 1.00 91.25 254 THR A N 1
ATOM 2079 C CA . THR A 1 254 ? -22.341 11.122 27.212 1.00 91.25 254 THR A CA 1
ATOM 2080 C C . THR A 1 254 ? -21.750 9.877 26.557 1.00 91.25 254 THR A C 1
ATOM 2082 O O . THR A 1 254 ? -20.554 9.830 26.273 1.00 91.25 254 THR A O 1
ATOM 2085 N N . HIS A 1 255 ? -22.576 8.867 26.261 1.00 93.50 255 HIS A N 1
ATOM 2086 C CA . HIS A 1 255 ? -22.083 7.678 25.568 1.00 93.50 255 HIS A CA 1
ATOM 2087 C C . HIS A 1 255 ? -21.560 7.999 24.164 1.00 93.50 255 HIS A C 1
ATOM 2089 O O . HIS A 1 255 ? -20.510 7.490 23.772 1.00 93.50 255 HIS A O 1
ATOM 2095 N N . ARG A 1 256 ? -22.270 8.856 23.421 1.00 91.44 256 ARG A N 1
ATOM 2096 C CA . ARG A 1 256 ? -21.863 9.287 22.083 1.00 91.44 256 ARG A CA 1
ATOM 2097 C C . ARG A 1 256 ? -20.543 10.056 22.114 1.00 91.44 256 ARG A C 1
ATOM 2099 O O . ARG A 1 256 ? -19.657 9.716 21.341 1.00 91.44 256 ARG A O 1
ATOM 2106 N N . ASN A 1 257 ? -20.359 10.966 23.071 1.00 88.94 257 ASN A N 1
ATOM 2107 C CA . ASN A 1 257 ? -19.098 11.690 23.257 1.00 88.94 257 ASN A CA 1
ATOM 2108 C C . ASN A 1 257 ? -17.906 10.740 23.476 1.00 88.94 257 ASN A C 1
ATOM 2110 O O . ASN A 1 257 ? -16.851 10.932 22.879 1.00 88.94 257 ASN A O 1
ATOM 2114 N N . ASN A 1 258 ? -18.066 9.679 24.280 1.00 89.25 258 ASN A N 1
ATOM 2115 C CA . ASN A 1 258 ? -17.003 8.680 24.472 1.00 89.25 258 ASN A CA 1
ATOM 2116 C C . ASN A 1 258 ? -16.648 7.957 23.163 1.00 89.25 258 ASN A C 1
ATOM 2118 O O . ASN A 1 258 ? -15.483 7.649 22.914 1.00 89.25 258 ASN A O 1
ATOM 2122 N N . VAL A 1 259 ? -17.652 7.667 22.330 1.00 89.06 259 VAL A N 1
ATOM 2123 C CA . VAL A 1 259 ? -17.443 7.041 21.018 1.00 89.06 259 VAL A CA 1
ATOM 2124 C C . VAL A 1 259 ? -16.745 8.010 20.072 1.00 89.06 259 VAL A C 1
ATOM 2126 O O . VAL A 1 259 ? -15.798 7.608 19.408 1.00 89.06 259 VAL A O 1
ATOM 2129 N N . GLU A 1 260 ? -17.169 9.271 20.027 1.00 85.50 260 GLU A N 1
ATOM 2130 C CA . GLU A 1 260 ? -16.567 10.307 19.183 1.00 85.50 260 GLU A CA 1
ATOM 2131 C C . GLU A 1 260 ? -15.106 10.569 19.565 1.00 85.50 260 GLU A C 1
ATOM 2133 O O . GLU A 1 260 ? -14.257 10.650 18.684 1.00 85.50 260 GLU A O 1
ATOM 2138 N N . GLN A 1 261 ? -14.774 10.588 20.860 1.00 82.69 261 GLN A N 1
ATOM 2139 C CA . GLN A 1 261 ? -13.385 10.666 21.324 1.00 82.69 261 GLN A CA 1
ATOM 2140 C C . GLN A 1 261 ? -12.569 9.443 20.890 1.00 82.69 261 GLN A C 1
ATOM 2142 O O . GLN A 1 261 ? -11.462 9.589 20.374 1.00 82.69 261 GLN A O 1
ATOM 2147 N N . LEU A 1 262 ? -13.121 8.233 21.035 1.00 83.81 262 LEU A N 1
ATOM 2148 C CA . LEU A 1 262 ? -12.468 7.009 20.568 1.00 83.81 262 LEU A CA 1
ATOM 2149 C C . LEU A 1 262 ? -12.245 7.038 19.047 1.00 83.81 262 LEU A C 1
ATOM 2151 O O . LEU A 1 262 ? -11.157 6.697 18.587 1.00 83.81 262 LEU A O 1
ATOM 2155 N N . VAL A 1 263 ? -13.237 7.479 18.270 1.00 79.88 263 VAL A N 1
ATOM 2156 C CA . VAL A 1 263 ? -13.141 7.644 16.811 1.00 79.88 263 VAL A CA 1
ATOM 2157 C C . VAL A 1 263 ? -12.116 8.716 16.444 1.00 79.88 263 VAL A C 1
ATOM 2159 O O . VAL A 1 263 ? -11.316 8.501 15.538 1.00 79.88 263 VAL A O 1
ATOM 2162 N N . GLY A 1 264 ? -12.063 9.832 17.169 1.00 75.56 264 GLY A N 1
ATOM 2163 C CA . GLY A 1 264 ? -11.071 10.887 16.964 1.00 75.56 264 GLY A CA 1
ATOM 2164 C C . GLY A 1 264 ? -9.630 10.424 17.193 1.00 75.56 264 GLY A C 1
ATOM 2165 O O . GLY A 1 264 ? -8.716 10.879 16.510 1.00 75.56 264 GLY A O 1
ATOM 2166 N N . ILE A 1 265 ? -9.417 9.475 18.110 1.00 75.31 265 ILE A N 1
ATOM 2167 C CA . ILE A 1 265 ? -8.115 8.820 18.300 1.00 75.31 265 ILE A CA 1
ATOM 2168 C C . ILE A 1 265 ? -7.825 7.822 17.171 1.00 75.31 265 ILE A C 1
ATOM 2170 O O . ILE A 1 265 ? -6.697 7.761 16.688 1.00 75.31 265 ILE A O 1
ATOM 2174 N N . LEU A 1 266 ? -8.822 7.045 16.730 1.00 72.81 266 LEU A N 1
ATOM 2175 C CA . LEU A 1 266 ? -8.655 6.091 15.624 1.00 72.81 266 LEU A CA 1
ATOM 2176 C C . LEU A 1 266 ? -8.394 6.774 14.274 1.00 72.81 266 LEU A C 1
ATOM 2178 O O . LEU A 1 266 ? -7.660 6.222 13.464 1.00 72.81 266 LEU A O 1
ATOM 2182 N N . THR A 1 267 ? -8.963 7.959 14.049 1.00 67.06 267 THR A N 1
ATOM 2183 C CA . THR A 1 267 ? -8.767 8.775 12.834 1.00 67.06 267 THR A CA 1
ATOM 2184 C C . THR A 1 267 ? -7.525 9.660 12.891 1.00 67.06 267 THR A C 1
ATOM 2186 O O . THR A 1 267 ? -7.184 10.294 11.902 1.00 67.06 267 THR A O 1
ATOM 2189 N N . GLY A 1 268 ? -6.859 9.751 14.045 1.00 65.00 268 GLY A N 1
ATOM 2190 C CA . GLY A 1 268 ? -5.718 10.647 14.248 1.00 65.00 268 GLY A CA 1
ATOM 2191 C C . GLY A 1 268 ? -6.086 12.125 14.436 1.00 65.00 268 GLY A C 1
ATOM 2192 O O . GLY A 1 268 ? -5.237 12.891 14.877 1.00 65.00 268 GLY A O 1
ATOM 2193 N N . ALA A 1 269 ? -7.344 12.527 14.216 1.00 60.22 269 ALA A N 1
ATOM 2194 C CA . ALA A 1 269 ? -7.795 13.921 14.295 1.00 60.22 269 ALA A CA 1
ATOM 2195 C C . ALA A 1 269 ? -7.637 14.555 15.691 1.00 60.22 269 ALA A C 1
ATOM 2197 O O . ALA A 1 269 ? -7.433 15.759 15.816 1.00 60.22 269 ALA A O 1
ATOM 2198 N N . ILE A 1 270 ? -7.743 13.747 16.750 1.00 60.62 270 ILE A N 1
ATOM 2199 C CA . ILE A 1 270 ? -7.690 14.201 18.152 1.00 60.62 270 ILE A CA 1
ATOM 2200 C C . ILE A 1 270 ? -6.397 13.729 18.845 1.00 60.62 270 ILE A C 1
ATOM 2202 O O . ILE A 1 270 ? -6.113 14.121 19.977 1.00 60.62 270 ILE A O 1
ATOM 2206 N N . GLY A 1 271 ? -5.589 12.910 18.161 1.00 64.69 271 GLY A N 1
ATOM 2207 C CA . GLY A 1 271 ? -4.455 12.190 18.739 1.00 64.69 271 GLY A CA 1
ATOM 2208 C C . GLY A 1 271 ? -3.463 13.088 19.472 1.00 64.69 271 GLY A C 1
ATOM 2209 O O . GLY A 1 271 ? -3.245 12.915 20.673 1.00 64.69 271 GLY A O 1
ATOM 2210 N N . ASP A 1 272 ? -2.911 14.077 18.771 1.00 67.19 272 ASP A N 1
ATOM 2211 C CA . ASP A 1 272 ? -1.832 14.911 19.305 1.00 67.19 272 ASP A CA 1
ATOM 2212 C C . ASP A 1 272 ? -2.328 15.899 20.360 1.00 67.19 272 ASP A C 1
ATOM 2214 O O . ASP A 1 272 ? -1.719 16.027 21.423 1.00 67.19 272 ASP A O 1
ATOM 2218 N N . SER A 1 273 ? -3.479 16.540 20.128 1.00 72.88 273 SER A N 1
ATOM 2219 C CA . SER A 1 273 ? -4.079 17.458 21.106 1.00 72.88 273 SER A CA 1
ATOM 2220 C C . SER A 1 273 ? -4.414 16.743 22.416 1.00 72.88 273 SER A C 1
ATOM 2222 O O . SER A 1 273 ? -4.095 17.238 23.494 1.00 72.88 273 SER A O 1
ATOM 2224 N N . TYR A 1 274 ? -5.009 15.551 22.339 1.00 75.44 274 TYR A N 1
ATOM 2225 C CA . TYR A 1 274 ? -5.378 14.782 23.524 1.00 75.44 274 TYR A CA 1
ATOM 2226 C C . TYR A 1 274 ? -4.158 14.217 24.257 1.00 75.44 274 TYR A C 1
ATOM 2228 O O . TYR A 1 274 ? -4.114 14.223 25.489 1.00 75.44 274 TYR A O 1
ATOM 2236 N N . ILE A 1 275 ? -3.128 13.772 23.526 1.00 78.12 275 ILE A N 1
ATOM 2237 C CA . ILE A 1 275 ? -1.848 13.386 24.133 1.00 78.12 275 ILE A CA 1
ATOM 2238 C C . ILE A 1 275 ? -1.218 14.579 24.858 1.00 78.12 275 ILE A C 1
ATOM 2240 O O . ILE A 1 275 ? -0.705 14.404 25.966 1.00 78.12 275 ILE A O 1
ATOM 2244 N N . ASN A 1 276 ? -1.266 15.778 24.278 1.00 83.44 276 ASN A N 1
ATOM 2245 C CA . ASN A 1 276 ? -0.741 16.991 24.906 1.00 83.44 276 ASN A CA 1
ATOM 2246 C C . ASN A 1 276 ? -1.504 17.339 26.192 1.00 83.44 276 ASN A C 1
ATOM 2248 O O . ASN A 1 276 ? -0.876 17.644 27.208 1.00 83.44 276 ASN A O 1
ATOM 2252 N N . ASP A 1 277 ? -2.830 17.198 26.197 1.00 83.94 277 ASP A N 1
ATOM 2253 C CA . ASP A 1 277 ? -3.662 17.388 27.390 1.00 83.94 277 ASP A CA 1
ATOM 2254 C C . ASP A 1 277 ? -3.331 16.389 28.499 1.00 83.94 277 ASP A C 1
ATOM 2256 O O . ASP A 1 277 ? -3.116 16.779 29.649 1.00 83.94 277 ASP A O 1
ATOM 2260 N N . LEU A 1 278 ? -3.220 15.101 28.159 1.00 84.06 278 LEU A N 1
ATOM 2261 C CA . LEU A 1 278 ? -2.791 14.075 29.108 1.00 84.06 278 LEU A CA 1
ATOM 2262 C C . LEU A 1 278 ? -1.376 14.343 29.621 1.00 84.06 278 LEU A C 1
ATOM 2264 O O . LEU A 1 278 ? -1.114 14.162 30.806 1.00 84.06 278 LEU A O 1
ATOM 2268 N N . THR A 1 279 ? -0.469 14.804 28.760 1.00 88.19 279 THR A N 1
ATOM 2269 C CA . THR A 1 279 ? 0.912 15.129 29.142 1.00 88.19 279 THR A CA 1
ATOM 2270 C C . THR A 1 279 ? 0.946 16.290 30.130 1.00 88.19 279 THR A C 1
ATOM 2272 O O . THR A 1 279 ? 1.672 16.231 31.119 1.00 88.19 279 THR A O 1
ATOM 2275 N N . ARG A 1 280 ? 0.131 17.325 29.906 1.00 92.06 280 ARG A N 1
ATOM 2276 C CA . ARG A 1 280 ? -0.029 18.448 30.834 1.00 92.06 280 ARG A CA 1
ATOM 2277 C C . ARG A 1 280 ? -0.581 17.984 32.181 1.00 92.06 280 ARG A C 1
ATOM 2279 O O . ARG A 1 280 ? 0.010 18.291 33.207 1.00 92.06 280 ARG A O 1
ATOM 2286 N N . LYS A 1 281 ? -1.638 17.170 32.175 1.00 89.31 281 LYS A N 1
ATOM 2287 C CA . LYS A 1 281 ? -2.249 16.636 33.401 1.00 89.31 281 LYS A CA 1
ATOM 2288 C C . LYS A 1 281 ? -1.319 15.694 34.172 1.00 89.31 281 LYS A C 1
ATOM 2290 O O . LYS A 1 281 ? -1.313 15.682 35.395 1.00 89.31 281 LYS A O 1
ATOM 2295 N N . MET A 1 282 ? -0.513 14.908 33.460 1.00 93.88 282 MET A N 1
ATOM 2296 C CA . MET A 1 282 ? 0.530 14.069 34.051 1.00 93.88 282 MET A CA 1
ATOM 2297 C C . MET A 1 282 ? 1.594 14.916 34.757 1.00 93.88 282 MET A C 1
ATOM 2299 O O . MET A 1 282 ? 2.002 14.557 35.858 1.00 93.88 282 MET A O 1
ATOM 2303 N N . LYS A 1 283 ? 2.034 16.020 34.134 1.00 92.62 283 LYS A N 1
ATOM 2304 C CA . LYS A 1 283 ? 2.988 16.959 34.741 1.00 92.62 283 LYS A CA 1
ATOM 2305 C C . LYS A 1 283 ? 2.401 17.607 35.991 1.00 92.62 283 LYS A C 1
ATOM 2307 O O . LYS A 1 283 ? 3.028 17.530 37.031 1.00 92.62 283 LYS A O 1
ATOM 2312 N N . GLU A 1 284 ? 1.166 18.094 35.923 1.00 95.50 284 GLU A N 1
ATOM 2313 C CA . GLU A 1 284 ? 0.469 18.690 37.071 1.00 95.50 284 GLU A CA 1
ATOM 2314 C C . GLU A 1 284 ? 0.341 17.716 38.259 1.00 95.50 284 GLU A C 1
ATOM 2316 O O . GLU A 1 284 ? 0.596 18.083 39.401 1.00 95.50 284 GLU A O 1
ATOM 2321 N N . LEU A 1 285 ? 0.007 16.443 38.007 1.00 93.56 285 LEU A N 1
ATOM 2322 C CA . LEU A 1 285 ? -0.009 15.412 39.055 1.00 93.56 285 LEU A CA 1
ATOM 2323 C C . LEU A 1 285 ? 1.388 15.129 39.619 1.00 93.56 285 LEU A C 1
ATOM 2325 O O . LEU A 1 285 ? 1.530 14.932 40.821 1.00 93.56 285 LEU A O 1
ATOM 2329 N N . SER A 1 286 ? 2.413 15.123 38.763 1.00 94.69 286 SER A N 1
ATOM 2330 C CA . SER A 1 286 ? 3.806 14.964 39.189 1.00 94.69 286 SER A CA 1
ATOM 2331 C C . SER A 1 286 ? 4.279 16.140 40.049 1.00 94.69 286 SER A C 1
ATOM 2333 O O . SER A 1 286 ? 4.981 15.914 41.031 1.00 94.69 286 SER A O 1
ATOM 2335 N N . ASP A 1 287 ? 3.884 17.367 39.704 1.00 94.12 287 ASP A N 1
ATOM 2336 C CA . ASP A 1 287 ? 4.204 18.587 40.454 1.00 94.12 287 ASP A CA 1
ATOM 2337 C C . ASP A 1 287 ? 3.515 18.581 41.830 1.00 94.12 287 ASP A C 1
ATOM 2339 O O . ASP A 1 287 ? 4.104 18.986 42.829 1.00 94.12 287 ASP A O 1
ATOM 2343 N N . ASN A 1 288 ? 2.307 18.013 41.905 1.00 95.75 288 ASN A N 1
ATOM 2344 C CA . ASN A 1 288 ? 1.567 17.783 43.149 1.00 95.75 288 ASN A CA 1
ATOM 2345 C C . ASN A 1 288 ? 2.037 16.541 43.940 1.00 95.75 288 ASN A C 1
ATOM 2347 O O . ASN A 1 288 ? 1.371 16.140 44.893 1.00 95.75 288 ASN A O 1
ATOM 2351 N N . LEU A 1 289 ? 3.163 15.921 43.558 1.00 94.12 289 LEU A N 1
ATOM 2352 C CA . LEU A 1 289 ? 3.740 14.715 44.177 1.00 94.12 289 LEU A CA 1
ATOM 2353 C C . LEU A 1 289 ? 2.831 13.464 44.134 1.00 94.12 289 LEU A C 1
ATOM 2355 O O . LEU A 1 289 ? 3.079 12.484 44.838 1.00 94.12 289 LEU A O 1
ATOM 2359 N N . ASP A 1 290 ? 1.813 13.443 43.267 1.00 92.31 290 ASP A N 1
ATOM 2360 C CA . ASP A 1 290 ? 0.940 12.289 43.022 1.00 92.31 290 ASP A CA 1
ATOM 2361 C C . ASP A 1 290 ? 1.513 11.397 41.907 1.00 92.31 290 ASP A C 1
ATOM 2363 O O . ASP A 1 290 ? 1.027 11.317 40.770 1.00 92.31 290 ASP A O 1
ATOM 2367 N N . PHE A 1 291 ? 2.608 10.714 42.242 1.00 89.56 291 PHE A N 1
ATOM 2368 C CA . PHE A 1 291 ? 3.346 9.878 41.297 1.00 89.56 291 PHE A CA 1
ATOM 2369 C C . PHE A 1 291 ? 2.552 8.658 40.813 1.00 89.56 291 PHE A C 1
ATOM 2371 O O . PHE A 1 291 ? 2.768 8.196 39.690 1.00 89.56 291 PHE A O 1
ATOM 2378 N N . GLU A 1 292 ? 1.619 8.139 41.616 1.00 89.38 292 GLU A N 1
ATOM 2379 C CA . GLU A 1 292 ? 0.827 6.964 41.245 1.00 89.38 292 GLU A CA 1
ATOM 2380 C C . GLU A 1 292 ? -0.137 7.296 40.098 1.00 89.38 292 GLU A C 1
ATOM 2382 O O . GLU A 1 292 ? -0.200 6.581 39.090 1.00 89.38 292 GLU A O 1
ATOM 2387 N N . ASN A 1 293 ? -0.866 8.410 40.207 1.00 84.06 293 ASN A N 1
ATOM 2388 C CA . ASN A 1 293 ? -1.774 8.830 39.147 1.00 84.06 293 ASN A CA 1
ATOM 2389 C C . ASN A 1 293 ? -1.018 9.396 37.938 1.00 84.06 293 ASN A C 1
ATOM 2391 O O . ASN A 1 293 ? -1.419 9.125 36.801 1.00 84.06 293 ASN A O 1
ATOM 2395 N N . ALA A 1 294 ? 0.116 10.077 38.144 1.00 87.44 294 ALA A N 1
ATOM 2396 C CA . ALA A 1 294 ? 1.000 10.482 37.052 1.00 87.44 294 ALA A CA 1
ATOM 2397 C C . ALA A 1 294 ? 1.508 9.267 36.247 1.00 87.44 294 ALA A C 1
ATOM 2399 O O . ALA A 1 294 ? 1.424 9.268 35.016 1.00 87.44 294 ALA A O 1
ATOM 2400 N N . ALA A 1 295 ? 1.939 8.185 36.908 1.00 84.44 295 ALA A N 1
ATOM 2401 C CA . ALA A 1 295 ? 2.357 6.949 36.242 1.00 84.44 295 ALA A CA 1
ATOM 2402 C C . ALA A 1 295 ? 1.217 6.312 35.426 1.00 84.44 295 ALA A C 1
ATOM 2404 O O . ALA A 1 295 ? 1.423 5.941 34.267 1.00 84.44 295 ALA A O 1
ATOM 2405 N N . LYS A 1 296 ? -0.012 6.274 35.964 1.00 80.38 296 LYS A N 1
ATOM 2406 C CA . LYS A 1 296 ? -1.196 5.791 35.224 1.00 80.38 296 LYS A CA 1
ATOM 2407 C C . LYS A 1 296 ? -1.459 6.607 33.955 1.00 80.38 296 LYS A C 1
ATOM 2409 O O . LYS A 1 296 ? -1.831 6.032 32.931 1.00 80.38 296 LYS A O 1
ATOM 2414 N N . ILE A 1 297 ? -1.300 7.934 33.997 1.00 82.81 297 ILE A N 1
ATOM 2415 C CA . ILE A 1 297 ? -1.471 8.785 32.808 1.00 82.81 297 ILE A CA 1
ATOM 2416 C C . ILE A 1 297 ? -0.320 8.587 31.815 1.00 82.81 297 ILE A C 1
ATOM 2418 O O . ILE A 1 297 ? -0.579 8.449 30.619 1.00 82.81 297 ILE A O 1
ATOM 2422 N N . ARG A 1 298 ? 0.928 8.500 32.284 1.00 84.12 298 ARG A N 1
ATOM 2423 C CA . ARG A 1 298 ? 2.098 8.211 31.440 1.00 84.12 298 ARG A CA 1
ATOM 2424 C C . ARG A 1 298 ? 1.913 6.922 30.643 1.00 84.12 298 ARG A C 1
ATOM 2426 O O . ARG A 1 298 ? 2.121 6.896 29.431 1.00 84.12 298 ARG A O 1
ATOM 2433 N N . ASP A 1 299 ? 1.485 5.859 31.313 1.00 77.44 299 ASP A N 1
ATOM 2434 C CA . ASP A 1 299 ? 1.298 4.559 30.677 1.00 77.44 299 ASP A CA 1
ATOM 2435 C C . ASP A 1 299 ? 0.151 4.606 29.650 1.00 77.44 299 ASP A C 1
ATOM 2437 O O . ASP A 1 299 ? 0.270 4.034 28.563 1.00 77.44 299 ASP A O 1
ATOM 2441 N N . LYS A 1 300 ? -0.916 5.379 29.917 1.00 75.44 300 LYS A N 1
ATOM 2442 C CA . LYS A 1 300 ? -1.961 5.679 28.920 1.00 75.44 300 LYS A CA 1
ATOM 2443 C C . LYS A 1 300 ? -1.393 6.403 27.697 1.00 75.44 300 LYS A C 1
ATOM 2445 O O . LYS A 1 300 ? -1.695 5.996 26.578 1.00 75.44 300 LYS A O 1
ATOM 2450 N N . ILE A 1 301 ? -0.559 7.431 27.882 1.00 81.00 301 ILE A N 1
ATOM 2451 C CA . ILE A 1 301 ? 0.079 8.181 26.782 1.00 81.00 301 ILE A CA 1
ATOM 2452 C C . ILE A 1 301 ? 0.905 7.245 25.890 1.00 81.00 301 ILE A C 1
ATOM 2454 O O . ILE A 1 301 ? 0.804 7.314 24.665 1.00 81.00 301 ILE A O 1
ATOM 2458 N N . ASN A 1 302 ? 1.681 6.337 26.485 1.00 76.06 302 ASN A N 1
ATOM 2459 C CA . ASN A 1 302 ? 2.499 5.380 25.735 1.00 76.06 302 ASN A CA 1
ATOM 2460 C C . ASN A 1 302 ? 1.646 4.426 24.885 1.00 76.06 302 ASN A C 1
ATOM 2462 O O . ASN A 1 302 ? 1.970 4.162 23.722 1.00 76.06 302 ASN A O 1
ATOM 2466 N N . ILE A 1 303 ? 0.520 3.958 25.432 1.00 69.81 303 ILE A N 1
ATOM 2467 C CA . ILE A 1 303 ? -0.451 3.156 24.680 1.00 69.81 303 ILE A CA 1
ATOM 2468 C C . ILE A 1 303 ? -1.023 3.974 23.516 1.00 69.81 303 ILE A C 1
ATOM 2470 O O . ILE A 1 303 ? -1.033 3.490 22.386 1.00 69.81 303 ILE A O 1
ATOM 2474 N N . PHE A 1 304 ? -1.450 5.216 23.761 1.00 70.94 304 PHE A N 1
ATOM 2475 C CA . PHE A 1 304 ? -2.026 6.077 22.725 1.00 70.94 304 PHE A CA 1
ATOM 2476 C C . PHE A 1 304 ? -1.055 6.354 21.580 1.00 70.94 304 PHE A C 1
ATOM 2478 O O . PHE A 1 304 ? -1.434 6.190 20.423 1.00 70.94 304 PHE A O 1
ATOM 2485 N N . ARG A 1 305 ? 0.206 6.681 21.883 1.00 69.75 305 ARG A N 1
ATOM 2486 C CA . ARG A 1 305 ? 1.252 6.882 20.866 1.00 69.75 305 ARG A CA 1
ATOM 2487 C C . ARG A 1 305 ? 1.440 5.649 19.988 1.00 69.75 305 ARG A C 1
ATOM 2489 O O . ARG A 1 305 ? 1.510 5.773 18.770 1.00 69.75 305 ARG A O 1
ATOM 2496 N N . THR A 1 306 ? 1.446 4.464 20.597 1.00 65.12 306 THR A N 1
ATOM 2497 C CA . THR A 1 306 ? 1.580 3.194 19.869 1.00 65.12 306 THR A CA 1
ATOM 2498 C C . THR A 1 306 ? 0.392 2.948 18.934 1.00 65.12 306 THR A C 1
ATOM 2500 O O . THR A 1 306 ? 0.576 2.474 17.816 1.00 65.12 306 THR A O 1
ATOM 2503 N N . VAL A 1 307 ? -0.829 3.270 19.374 1.00 63.97 307 VAL A N 1
ATOM 2504 C CA . VAL A 1 307 ? -2.051 3.095 18.574 1.00 63.97 307 VAL A CA 1
ATOM 2505 C C . VAL A 1 307 ? -2.128 4.108 17.431 1.00 63.97 307 VAL A C 1
ATOM 2507 O O . VAL A 1 307 ? -2.450 3.727 16.310 1.00 63.97 307 VAL A O 1
ATOM 2510 N N . ILE A 1 308 ? -1.798 5.375 17.685 1.00 63.94 308 ILE A N 1
ATOM 2511 C CA . ILE A 1 308 ? -1.839 6.443 16.675 1.00 63.94 308 ILE A CA 1
ATOM 2512 C C . ILE A 1 308 ? -0.798 6.200 15.579 1.00 63.94 308 ILE A C 1
ATOM 2514 O O . ILE A 1 308 ? -1.150 6.234 14.404 1.00 63.94 308 ILE A O 1
ATOM 2518 N N . GLN A 1 309 ? 0.440 5.841 15.936 1.00 59.31 309 GLN A N 1
ATOM 2519 C CA . GLN A 1 309 ? 1.478 5.489 14.954 1.00 59.31 309 GLN A CA 1
ATOM 2520 C C . GLN A 1 309 ? 1.095 4.297 14.061 1.00 59.31 309 GLN A C 1
ATOM 2522 O O . GLN A 1 309 ? 1.610 4.167 12.956 1.00 59.31 309 GLN A O 1
ATOM 2527 N N . GLN A 1 310 ? 0.200 3.415 14.519 1.00 56.78 310 GLN A N 1
ATOM 2528 C CA . GLN A 1 310 ? -0.297 2.285 13.727 1.00 56.78 310 GLN A CA 1
ATOM 2529 C C . GLN A 1 310 ? -1.481 2.648 12.815 1.00 56.78 310 GLN A C 1
ATOM 2531 O O . GLN A 1 310 ? -1.766 1.889 11.891 1.00 56.78 310 GLN A O 1
ATOM 2536 N N . ASN A 1 311 ? -2.163 3.771 13.067 1.00 51.00 311 ASN A N 1
ATOM 2537 C CA . ASN A 1 311 ? -3.404 4.177 12.395 1.00 51.00 311 ASN A CA 1
ATOM 2538 C C . ASN A 1 311 ? -3.235 5.365 11.424 1.00 51.00 311 ASN A C 1
ATOM 2540 O O . ASN A 1 311 ? -4.173 5.677 10.699 1.00 51.00 311 ASN A O 1
ATOM 2544 N N . SER A 1 312 ? -2.087 6.052 11.416 1.00 42.16 312 SER A N 1
ATOM 2545 C CA . SER A 1 312 ? -1.967 7.437 10.928 1.00 42.16 312 SER A CA 1
ATOM 2546 C C . SER A 1 312 ? -2.023 7.675 9.412 1.00 42.16 312 SER A C 1
ATOM 2548 O O . SER A 1 312 ? -1.763 8.800 9.004 1.00 42.16 312 SER A O 1
ATOM 2550 N N . VAL A 1 313 ? -2.338 6.691 8.565 1.00 44.09 313 VAL A N 1
ATOM 2551 C CA . VAL A 1 313 ? -2.523 6.938 7.118 1.00 44.09 313 VAL A CA 1
ATOM 2552 C C . VAL A 1 313 ? -3.654 6.067 6.574 1.00 44.09 313 VAL A C 1
ATOM 2554 O O . VAL A 1 313 ? -3.461 5.175 5.752 1.00 44.09 313 VAL A O 1
ATOM 2557 N N . VAL A 1 314 ? -4.860 6.299 7.086 1.00 44.28 314 VAL A N 1
ATOM 2558 C CA . VAL A 1 314 ? -6.074 6.042 6.310 1.00 44.28 314 VAL A CA 1
ATOM 2559 C C . VAL A 1 314 ? -6.382 7.378 5.650 1.00 44.28 314 VAL A C 1
ATOM 2561 O O . VAL A 1 314 ? -6.634 8.357 6.352 1.00 44.28 314 VAL A O 1
ATOM 2564 N N . PHE A 1 315 ? -6.277 7.446 4.320 1.00 48.84 315 PHE A N 1
ATOM 2565 C CA . PHE A 1 315 ? -6.759 8.602 3.562 1.00 48.84 315 PHE A CA 1
ATOM 2566 C C . PHE A 1 315 ? -8.188 8.913 4.019 1.00 48.84 315 PHE A C 1
ATOM 2568 O O . PHE A 1 315 ? -8.918 7.989 4.378 1.00 48.84 315 PHE A O 1
ATOM 2575 N N . ASN A 1 316 ? -8.624 10.176 3.975 1.00 48.81 316 ASN A N 1
ATOM 2576 C CA . ASN A 1 316 ? -10.047 10.472 4.169 1.00 48.81 316 ASN A CA 1
ATOM 2577 C C . ASN A 1 316 ? -10.877 9.481 3.328 1.00 48.81 316 ASN A C 1
ATOM 2579 O O . ASN A 1 316 ? -10.618 9.367 2.128 1.00 48.81 316 ASN A O 1
ATOM 2583 N N . ASP A 1 317 ? -11.846 8.787 3.950 1.00 51.47 317 ASP A N 1
ATOM 2584 C CA . ASP A 1 317 ? -12.652 7.658 3.416 1.00 51.47 317 ASP A CA 1
ATOM 2585 C C . ASP A 1 317 ? -13.357 7.938 2.055 1.00 51.47 317 ASP A C 1
ATOM 2587 O O . ASP A 1 317 ? -14.106 7.114 1.532 1.00 51.47 317 ASP A O 1
ATOM 2591 N N . GLN A 1 318 ? -13.149 9.119 1.470 1.00 57.22 318 GLN A N 1
ATOM 2592 C CA . GLN A 1 318 ? -13.763 9.647 0.258 1.00 57.22 318 GLN A CA 1
ATOM 2593 C C . GLN A 1 318 ? -12.799 9.794 -0.934 1.00 57.22 318 GLN A C 1
ATOM 2595 O O . GLN A 1 318 ? -13.241 10.219 -2.002 1.00 57.22 318 GLN A O 1
ATOM 2600 N N . VAL A 1 319 ? -11.501 9.485 -0.801 1.00 67.06 319 VAL A N 1
ATOM 2601 C CA . VAL A 1 319 ? -10.569 9.601 -1.939 1.00 67.06 319 VAL A CA 1
ATOM 2602 C C . VAL A 1 319 ? -10.801 8.456 -2.935 1.00 67.06 319 VAL A C 1
ATOM 2604 O O . VAL A 1 319 ? -10.537 7.288 -2.647 1.00 67.06 319 VAL A O 1
ATOM 2607 N N . GLU A 1 320 ? -11.298 8.812 -4.121 1.00 81.00 320 GLU A N 1
ATOM 2608 C CA . GLU A 1 320 ? -11.501 7.931 -5.276 1.00 81.00 320 GLU A CA 1
ATOM 2609 C C . GLU A 1 320 ? -10.743 8.516 -6.476 1.00 81.00 320 GLU A C 1
ATOM 2611 O O . GLU A 1 320 ? -11.249 9.416 -7.154 1.00 81.00 320 GLU A O 1
ATOM 2616 N N . ALA A 1 321 ? -9.510 8.053 -6.697 1.00 89.56 321 ALA A N 1
ATOM 2617 C CA . ALA A 1 321 ? -8.627 8.605 -7.718 1.00 89.56 321 ALA A CA 1
ATOM 2618 C C . ALA A 1 321 ? -7.668 7.562 -8.302 1.00 89.56 321 ALA A C 1
ATOM 2620 O O . ALA A 1 321 ? -7.255 6.643 -7.595 1.00 89.56 321 ALA A O 1
ATOM 2621 N N . ASP A 1 322 ? -7.278 7.747 -9.561 1.00 93.00 322 ASP A N 1
ATOM 2622 C CA . ASP A 1 322 ? -6.140 7.039 -10.156 1.00 93.00 322 ASP A CA 1
ATOM 2623 C C . ASP A 1 322 ? -4.963 8.002 -10.224 1.00 93.00 322 ASP A C 1
ATOM 2625 O O . ASP A 1 322 ? -5.107 9.121 -10.712 1.00 93.00 322 ASP A O 1
ATOM 2629 N N . VAL A 1 323 ? -3.824 7.601 -9.664 1.00 93.88 323 VAL A N 1
ATOM 2630 C CA . VAL A 1 323 ? -2.660 8.470 -9.482 1.00 93.88 323 VAL A CA 1
ATOM 2631 C C . VAL A 1 323 ? -1.493 7.932 -10.279 1.00 93.88 323 VAL A C 1
ATOM 2633 O O . VAL A 1 323 ? -0.986 6.855 -9.976 1.00 93.88 323 VAL A O 1
ATOM 2636 N N . PHE A 1 324 ? -1.074 8.698 -11.277 1.00 95.69 324 PHE A N 1
ATOM 2637 C CA . PHE A 1 324 ? 0.005 8.369 -12.192 1.00 95.69 324 PHE A CA 1
ATOM 2638 C C . PHE A 1 324 ? 1.291 9.080 -11.773 1.00 95.69 324 PHE A C 1
ATOM 2640 O O . PHE A 1 324 ? 1.276 10.223 -11.316 1.00 95.69 324 PHE A O 1
ATOM 2647 N N . GLY A 1 325 ? 2.407 8.392 -11.960 1.00 95.88 325 GLY A N 1
ATOM 2648 C CA . GLY A 1 325 ? 3.757 8.906 -11.839 1.00 95.88 325 GLY A CA 1
ATOM 2649 C C . GLY A 1 325 ? 4.561 8.569 -13.084 1.00 95.88 325 GLY A C 1
ATOM 2650 O O . GLY A 1 325 ? 4.252 7.606 -13.785 1.00 95.88 325 GLY A O 1
ATOM 2651 N N . PHE A 1 326 ? 5.576 9.376 -13.362 1.00 95.81 326 PHE A N 1
ATOM 2652 C CA . PHE A 1 326 ? 6.339 9.336 -14.602 1.00 95.81 326 PHE A CA 1
ATOM 2653 C C . PHE A 1 326 ? 7.824 9.530 -14.330 1.00 95.81 326 PHE A C 1
ATOM 2655 O O . PHE A 1 326 ? 8.219 10.346 -13.498 1.00 95.81 326 PHE A O 1
ATOM 2662 N N . SER A 1 327 ? 8.646 8.781 -15.051 1.00 95.31 327 SER A N 1
ATOM 2663 C CA . SER A 1 327 ? 10.089 8.970 -15.101 1.00 95.31 327 SER A CA 1
ATOM 2664 C C . SER A 1 327 ? 10.570 8.593 -16.493 1.00 95.31 327 SER A C 1
ATOM 2666 O O . SER A 1 327 ? 10.187 7.546 -17.006 1.00 95.31 327 SER A O 1
ATOM 2668 N N . ALA A 1 328 ? 11.400 9.430 -17.101 1.00 91.88 328 ALA A N 1
ATOM 2669 C CA . ALA A 1 328 ? 11.898 9.224 -18.453 1.00 91.88 328 ALA A CA 1
ATOM 2670 C C . ALA A 1 328 ? 13.377 9.584 -18.560 1.00 91.88 328 ALA A C 1
ATOM 2672 O O . ALA A 1 328 ? 13.913 10.355 -17.762 1.00 91.88 328 ALA A O 1
ATOM 2673 N N . ASP A 1 329 ? 14.016 9.040 -19.586 1.00 87.94 329 ASP A N 1
ATOM 2674 C CA . ASP A 1 329 ? 15.261 9.550 -20.139 1.00 87.94 329 ASP A CA 1
ATOM 2675 C C . ASP A 1 329 ? 15.115 9.808 -21.649 1.00 87.94 329 ASP A C 1
ATOM 2677 O O . ASP A 1 329 ? 14.008 10.036 -22.137 1.00 87.94 329 ASP A O 1
ATOM 2681 N N . SER A 1 330 ? 16.230 9.839 -22.382 1.00 82.75 330 SER A N 1
ATOM 2682 C CA . SER A 1 330 ? 16.239 10.097 -23.822 1.00 82.75 330 SER A CA 1
ATOM 2683 C C . SER A 1 330 ? 15.676 8.955 -24.676 1.00 82.75 330 SER A C 1
ATOM 2685 O O . SER A 1 330 ? 15.358 9.200 -25.831 1.00 82.75 330 SER A O 1
ATOM 2687 N N . ILE A 1 331 ? 15.578 7.726 -24.158 1.00 81.56 331 ILE A N 1
ATOM 2688 C CA . ILE A 1 331 ? 15.225 6.526 -24.941 1.00 81.56 331 ILE A CA 1
ATOM 2689 C C . ILE A 1 331 ? 14.013 5.802 -24.353 1.00 81.56 331 ILE A C 1
ATOM 2691 O O . ILE A 1 331 ? 13.211 5.248 -25.094 1.00 81.56 331 ILE A O 1
ATOM 2695 N N . ASP A 1 332 ? 13.866 5.799 -23.035 1.00 85.94 332 ASP A N 1
ATOM 2696 C CA . ASP A 1 332 ? 12.895 4.999 -22.308 1.00 85.94 332 ASP A CA 1
ATOM 2697 C C . ASP A 1 332 ? 12.103 5.880 -21.328 1.00 85.94 332 ASP A C 1
ATOM 2699 O O . ASP A 1 332 ? 12.624 6.788 -20.673 1.00 85.94 332 ASP A O 1
ATOM 2703 N N . ALA A 1 333 ? 10.818 5.575 -21.187 1.00 90.25 333 ALA A N 1
ATOM 2704 C CA . ALA A 1 333 ? 9.913 6.173 -20.222 1.00 90.25 333 ALA A CA 1
ATOM 2705 C C . ALA A 1 333 ? 9.190 5.082 -19.426 1.00 90.25 333 ALA A C 1
ATOM 2707 O O . ALA A 1 333 ? 8.789 4.043 -19.949 1.00 90.25 333 ALA A O 1
ATOM 2708 N N . CYS A 1 334 ? 9.007 5.318 -18.134 1.00 93.31 334 CYS A N 1
ATOM 2709 C CA . CYS A 1 334 ? 8.247 4.466 -17.235 1.00 93.31 334 CYS A CA 1
ATOM 2710 C C . CYS A 1 334 ? 7.095 5.262 -16.632 1.00 93.31 334 CYS A C 1
ATOM 2712 O O . CYS A 1 334 ? 7.279 6.375 -16.133 1.00 93.31 334 CYS A O 1
ATOM 2714 N N . VAL A 1 335 ? 5.911 4.658 -16.638 1.00 94.50 335 VAL A N 1
ATOM 2715 C CA . VAL A 1 335 ? 4.712 5.195 -15.997 1.00 94.50 335 VAL A CA 1
ATOM 2716 C C . VAL A 1 335 ? 4.239 4.207 -14.951 1.00 94.50 335 VAL A C 1
ATOM 2718 O O . VAL A 1 335 ? 3.966 3.050 -15.259 1.00 94.50 335 VAL A O 1
ATOM 2721 N N . HIS A 1 336 ? 4.090 4.673 -13.719 1.00 95.19 336 HIS A N 1
ATOM 2722 C CA . HIS A 1 336 ? 3.514 3.890 -12.634 1.00 95.19 336 HIS A CA 1
ATOM 2723 C C . HIS A 1 336 ? 2.163 4.476 -12.240 1.00 95.19 336 HIS A C 1
ATOM 2725 O O . HIS A 1 336 ? 2.044 5.690 -12.120 1.00 95.19 336 HIS A O 1
ATOM 2731 N N . ALA A 1 337 ? 1.154 3.645 -11.994 1.00 93.44 337 ALA A N 1
ATOM 2732 C CA . ALA A 1 337 ? -0.138 4.099 -11.496 1.00 93.44 337 ALA A CA 1
ATOM 2733 C C . ALA A 1 337 ? -0.563 3.353 -10.238 1.00 93.44 337 ALA A C 1
ATOM 2735 O O . ALA A 1 337 ? -0.480 2.128 -10.177 1.00 93.44 337 ALA A O 1
ATOM 2736 N N . PHE A 1 338 ? -1.112 4.097 -9.282 1.00 91.81 338 PHE A N 1
ATOM 2737 C CA . PHE A 1 338 ? -1.883 3.570 -8.164 1.00 91.81 338 PHE A CA 1
ATOM 2738 C C . PHE A 1 338 ? -3.375 3.785 -8.404 1.00 91.81 338 PHE A C 1
ATOM 2740 O O . PHE A 1 338 ? -3.819 4.906 -8.650 1.00 91.81 338 PHE A O 1
ATOM 2747 N N . PHE A 1 339 ? -4.163 2.723 -8.253 1.00 89.06 339 PHE A N 1
ATOM 2748 C CA . PHE A 1 339 ? -5.622 2.784 -8.330 1.00 89.06 339 PHE A CA 1
ATOM 2749 C C . PHE A 1 339 ? -6.192 2.871 -6.915 1.00 89.06 339 PHE A C 1
ATOM 2751 O O . PHE A 1 339 ? -6.148 1.891 -6.167 1.00 89.06 339 PHE A O 1
ATOM 2758 N N . VAL A 1 340 ? -6.721 4.032 -6.521 1.00 84.94 340 VAL A N 1
ATOM 2759 C CA . VAL A 1 340 ? -7.228 4.269 -5.159 1.00 84.94 340 VAL A CA 1
ATOM 2760 C C . VAL A 1 340 ? -8.747 4.293 -5.145 1.00 84.94 340 VAL A C 1
ATOM 2762 O O . VAL A 1 340 ? -9.380 5.096 -5.833 1.00 84.94 340 VAL A O 1
ATOM 2765 N N . ARG A 1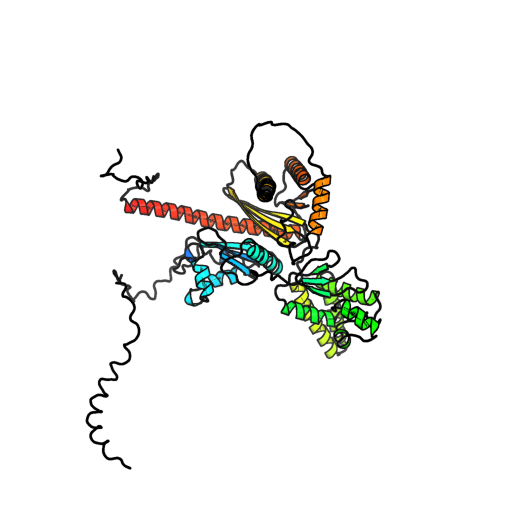 341 ? -9.363 3.438 -4.325 1.00 79.12 341 ARG A N 1
ATOM 2766 C CA . ARG A 1 341 ? -10.811 3.472 -4.067 1.00 79.12 341 ARG A CA 1
ATOM 2767 C C . ARG A 1 341 ? -11.057 3.418 -2.571 1.00 79.12 341 ARG A C 1
ATOM 2769 O O . ARG A 1 341 ? -10.416 2.635 -1.873 1.00 79.12 341 ARG A O 1
ATOM 2776 N N . GLU A 1 342 ? -11.998 4.236 -2.106 1.00 69.94 342 GLU A N 1
ATOM 2777 C CA . GLU A 1 342 ? -12.344 4.353 -0.682 1.00 69.94 342 GLU A CA 1
ATOM 2778 C C . GLU A 1 342 ? -11.112 4.631 0.198 1.00 69.94 342 GLU A C 1
ATOM 2780 O O . GLU A 1 342 ? -10.963 4.058 1.273 1.00 69.94 342 GLU A O 1
ATOM 2785 N N . GLY A 1 343 ? -10.180 5.452 -0.301 1.00 71.31 343 GLY A N 1
ATOM 2786 C CA . GLY A 1 343 ? -8.949 5.779 0.416 1.00 71.31 343 GLY A CA 1
ATOM 2787 C C . GLY A 1 343 ? -7.940 4.631 0.550 1.00 71.31 343 GLY A C 1
ATOM 2788 O O . GLY A 1 343 ? -6.991 4.753 1.313 1.00 71.31 343 GLY A O 1
ATOM 2789 N N . LEU A 1 344 ? -8.103 3.514 -0.165 1.00 72.88 344 LEU A N 1
ATOM 2790 C CA . LEU A 1 344 ? -7.160 2.394 -0.152 1.00 72.88 344 LEU A CA 1
ATOM 2791 C C . LEU A 1 344 ? -6.572 2.157 -1.540 1.00 72.88 344 LEU A C 1
ATOM 2793 O O . LEU A 1 344 ? -7.285 2.228 -2.542 1.00 72.88 344 LEU A O 1
ATOM 2797 N N . ILE A 1 345 ? -5.286 1.803 -1.597 1.00 80.50 345 ILE A N 1
ATOM 2798 C CA . ILE A 1 345 ? -4.651 1.325 -2.829 1.00 80.50 345 ILE A CA 1
ATOM 2799 C C . ILE A 1 345 ? -5.239 -0.050 -3.155 1.00 80.50 345 ILE A C 1
ATOM 2801 O O . ILE A 1 345 ? -5.020 -1.033 -2.444 1.00 80.50 345 ILE A O 1
ATOM 2805 N N . ARG A 1 346 ? -6.026 -0.101 -4.227 1.00 77.50 346 ARG A N 1
ATOM 2806 C CA . ARG A 1 346 ? -6.709 -1.299 -4.724 1.00 77.50 346 ARG A CA 1
ATOM 2807 C C . ARG A 1 346 ? -5.915 -2.048 -5.768 1.00 77.50 346 ARG A C 1
ATOM 2809 O O . ARG A 1 346 ? -6.222 -3.205 -6.009 1.00 77.50 346 ARG A O 1
ATOM 2816 N N . GLY A 1 347 ? -4.920 -1.404 -6.354 1.00 83.31 347 GLY A N 1
ATOM 2817 C CA . GLY A 1 347 ? -4.028 -2.003 -7.322 1.00 83.31 347 GLY A CA 1
ATOM 2818 C C . GLY A 1 347 ? -2.931 -1.033 -7.716 1.00 83.31 347 GLY A C 1
ATOM 2819 O O . GLY A 1 347 ? -2.979 0.159 -7.401 1.00 83.31 347 GLY A O 1
ATOM 2820 N N . GLU A 1 348 ? -1.965 -1.573 -8.436 1.00 89.38 348 GLU A N 1
ATOM 2821 C CA . GLU A 1 348 ? -0.953 -0.817 -9.155 1.00 89.38 348 GLU A CA 1
ATOM 2822 C C . GLU A 1 348 ? -0.891 -1.315 -10.593 1.00 89.38 348 GLU A C 1
ATOM 2824 O O . GLU A 1 348 ? -1.301 -2.448 -10.863 1.00 89.38 348 GLU A O 1
ATOM 2829 N N . LYS A 1 349 ? -0.369 -0.482 -11.490 1.00 88.50 349 LYS A N 1
ATOM 2830 C CA . LYS A 1 349 ? 0.169 -0.934 -12.771 1.00 88.50 349 LYS A CA 1
ATOM 2831 C C . LYS A 1 349 ? 1.449 -0.179 -13.095 1.00 88.50 349 LYS A C 1
ATOM 2833 O O . LYS A 1 349 ? 1.648 0.957 -12.667 1.00 88.50 349 LYS A O 1
ATOM 2838 N N . ASN A 1 350 ? 2.300 -0.815 -13.888 1.00 89.81 350 ASN A N 1
ATOM 2839 C CA . ASN A 1 350 ? 3.525 -0.234 -14.408 1.00 89.81 350 ASN A CA 1
ATOM 2840 C C . ASN A 1 350 ? 3.581 -0.452 -15.920 1.00 89.81 350 ASN A C 1
ATOM 2842 O O . ASN A 1 350 ? 3.348 -1.571 -16.380 1.00 89.81 350 ASN A O 1
ATOM 2846 N N . TRP A 1 351 ? 3.908 0.595 -16.669 1.00 90.38 351 TRP A N 1
ATOM 2847 C CA . TRP A 1 351 ? 4.090 0.545 -18.113 1.00 90.38 351 TRP A CA 1
ATOM 2848 C C . TRP A 1 351 ? 5.470 1.065 -18.478 1.00 90.38 351 TRP A C 1
ATOM 2850 O O . TRP A 1 351 ? 5.921 2.088 -17.966 1.00 90.38 351 TRP A O 1
ATOM 2860 N N . GLN A 1 352 ? 6.105 0.353 -19.398 1.00 88.06 352 GLN A N 1
ATOM 2861 C CA . GLN A 1 352 ? 7.346 0.754 -20.043 1.00 88.06 352 GLN A CA 1
ATOM 2862 C C . GLN A 1 352 ? 7.002 1.215 -21.455 1.00 88.06 352 GLN A C 1
ATOM 2864 O O . GLN A 1 352 ? 6.222 0.558 -22.150 1.00 88.06 352 GLN A O 1
ATOM 2869 N N . VAL A 1 353 ? 7.540 2.362 -21.844 1.00 84.38 353 VAL A N 1
ATOM 2870 C CA . VAL A 1 353 ? 7.266 3.017 -23.119 1.00 84.38 353 VAL A CA 1
ATOM 2871 C C . VAL A 1 353 ? 8.601 3.429 -23.722 1.00 84.38 353 VAL A C 1
ATOM 2873 O O . VAL A 1 353 ? 9.396 4.089 -23.060 1.00 84.38 353 VAL A O 1
ATOM 2876 N N . GLU A 1 354 ? 8.854 3.039 -24.966 1.00 81.00 354 GLU A N 1
ATOM 2877 C CA . GLU A 1 354 ? 9.991 3.566 -25.722 1.00 81.00 354 GLU A CA 1
ATOM 2878 C C . GLU A 1 354 ? 9.687 5.006 -26.140 1.00 81.00 354 GLU A C 1
ATOM 2880 O O . GLU A 1 354 ? 8.586 5.323 -26.599 1.00 81.00 354 GLU A O 1
ATOM 2885 N N . ARG A 1 355 ? 10.660 5.890 -25.947 1.00 78.94 355 ARG A N 1
ATOM 2886 C CA . ARG A 1 355 ? 10.552 7.313 -26.234 1.00 78.94 355 ARG A CA 1
ATOM 2887 C C . ARG A 1 355 ? 11.110 7.611 -27.622 1.00 78.94 355 ARG A C 1
ATOM 2889 O O . ARG A 1 355 ? 12.250 7.275 -27.926 1.00 78.94 355 ARG A O 1
ATOM 2896 N N . SER A 1 356 ? 10.329 8.324 -28.427 1.00 79.56 356 SER A N 1
ATOM 2897 C CA . SER A 1 356 ? 10.812 9.030 -29.618 1.00 79.56 356 SER A CA 1
ATOM 2898 C C . SER A 1 356 ? 11.030 10.511 -29.302 1.00 79.56 356 SER A C 1
ATOM 2900 O O . SER A 1 356 ? 10.268 11.091 -28.528 1.00 79.56 356 SER A O 1
ATOM 2902 N N . GLU A 1 357 ? 12.036 11.137 -29.917 1.00 73.56 357 GLU A N 1
ATOM 2903 C CA . GLU A 1 357 ? 12.389 12.549 -29.673 1.00 73.56 357 GLU A CA 1
ATOM 2904 C C . GLU A 1 357 ? 11.243 13.524 -29.994 1.00 73.56 357 GLU A C 1
ATOM 2906 O O . GLU A 1 357 ? 11.109 14.551 -29.334 1.00 73.56 357 GLU A O 1
ATOM 2911 N N . ASP A 1 358 ? 10.370 13.161 -30.937 1.00 78.06 358 ASP A N 1
ATOM 2912 C CA . ASP A 1 358 ? 9.275 14.012 -31.419 1.00 78.06 358 ASP A CA 1
ATOM 2913 C C . ASP A 1 358 ? 8.037 14.045 -30.505 1.00 78.06 358 ASP A C 1
ATOM 2915 O O . ASP A 1 358 ? 7.092 14.785 -30.778 1.00 78.06 358 ASP A O 1
ATOM 2919 N N . ILE A 1 359 ? 7.997 13.233 -29.440 1.00 83.62 359 ILE A N 1
ATOM 2920 C CA . ILE A 1 359 ? 6.826 13.126 -28.558 1.00 83.62 359 ILE A CA 1
ATOM 2921 C C . ILE A 1 359 ? 7.140 13.764 -27.203 1.00 83.62 359 ILE A C 1
ATOM 2923 O O . ILE A 1 359 ? 8.110 13.405 -26.525 1.00 83.62 359 ILE A O 1
ATOM 2927 N N . SER A 1 360 ? 6.292 14.710 -26.791 1.00 89.44 360 SER A N 1
ATOM 2928 C CA . SER A 1 360 ? 6.413 15.360 -25.488 1.00 89.44 360 SER A CA 1
ATOM 2929 C C . SER A 1 360 ? 5.996 14.424 -24.345 1.00 89.44 360 SER A C 1
ATOM 2931 O O . SER A 1 360 ? 5.205 13.498 -24.522 1.00 89.44 360 SER A O 1
ATOM 2933 N N . ASP A 1 361 ? 6.485 14.679 -23.130 1.00 91.38 361 ASP A N 1
ATOM 2934 C CA . ASP A 1 361 ? 6.113 13.872 -21.956 1.00 91.38 361 ASP A CA 1
ATOM 2935 C C . ASP A 1 361 ? 4.605 13.930 -21.668 1.00 91.38 361 ASP A C 1
ATOM 2937 O O . ASP A 1 361 ? 4.002 12.934 -21.261 1.00 91.38 361 ASP A O 1
ATOM 2941 N N . ALA A 1 362 ? 3.988 15.091 -21.910 1.00 91.31 362 ALA A N 1
ATOM 2942 C CA . ALA A 1 362 ? 2.549 15.282 -21.775 1.00 91.31 362 ALA A CA 1
ATOM 2943 C C . ALA A 1 362 ? 1.777 14.393 -22.764 1.00 91.31 362 ALA A C 1
ATOM 2945 O O . ALA A 1 362 ? 0.820 13.727 -22.365 1.00 91.31 362 ALA A O 1
ATOM 2946 N N . ASP A 1 363 ? 2.244 14.294 -24.011 1.00 90.12 363 ASP A N 1
ATOM 2947 C CA . ASP A 1 363 ? 1.644 13.423 -25.026 1.00 90.12 363 ASP A CA 1
ATOM 2948 C C . ASP A 1 363 ? 1.785 11.940 -24.670 1.00 90.12 363 ASP A C 1
ATOM 2950 O O . ASP A 1 363 ? 0.848 11.164 -24.869 1.00 90.12 363 ASP A O 1
ATOM 2954 N N . ILE A 1 364 ? 2.927 11.524 -24.107 1.00 90.44 364 ILE A N 1
ATOM 2955 C CA . ILE A 1 364 ? 3.119 10.143 -23.630 1.00 90.44 364 ILE A CA 1
ATOM 2956 C C . ILE A 1 364 ? 2.073 9.811 -22.561 1.00 90.44 364 ILE A C 1
ATOM 2958 O O . ILE A 1 364 ? 1.417 8.768 -22.637 1.00 90.44 364 ILE A O 1
ATOM 2962 N N . ILE A 1 365 ? 1.878 10.703 -21.584 1.00 92.31 365 ILE A N 1
ATOM 2963 C CA . ILE A 1 365 ? 0.872 10.520 -20.534 1.00 92.31 365 ILE A CA 1
ATOM 2964 C C . ILE A 1 365 ? -0.539 10.504 -21.123 1.00 92.31 365 ILE A C 1
ATOM 2966 O O . ILE A 1 365 ? -1.306 9.596 -20.808 1.00 92.31 365 ILE A O 1
ATOM 2970 N N . ALA A 1 366 ? -0.885 11.452 -21.995 1.00 90.62 366 ALA A N 1
ATOM 2971 C CA . ALA A 1 366 ? -2.204 11.524 -22.618 1.00 90.62 366 ALA A CA 1
ATOM 2972 C C . ALA A 1 366 ? -2.542 10.243 -23.403 1.00 90.62 366 ALA A C 1
ATOM 2974 O O . ALA A 1 366 ? -3.597 9.641 -23.186 1.00 90.62 366 ALA A O 1
ATOM 2975 N N . ASN A 1 367 ? -1.621 9.771 -24.247 1.00 89.56 367 ASN A N 1
ATOM 2976 C CA . ASN A 1 367 ? -1.783 8.534 -25.013 1.00 89.56 367 ASN A CA 1
ATOM 2977 C C . ASN A 1 367 ? -1.895 7.303 -24.106 1.00 89.56 367 ASN A C 1
ATOM 2979 O O . ASN A 1 367 ? -2.703 6.405 -24.361 1.00 89.56 367 ASN A O 1
ATOM 2983 N N . LEU A 1 368 ? -1.123 7.263 -23.017 1.00 89.38 368 LEU A N 1
ATOM 2984 C CA . LEU A 1 368 ? -1.224 6.184 -22.045 1.00 89.38 368 LEU A CA 1
ATOM 2985 C C . LEU A 1 368 ? -2.582 6.185 -21.341 1.00 89.38 368 LEU A C 1
ATOM 2987 O O . LEU A 1 368 ? -3.161 5.115 -21.180 1.00 89.38 368 LEU A O 1
ATOM 2991 N N . LEU A 1 369 ? -3.128 7.346 -20.966 1.00 90.19 369 LEU A N 1
ATOM 2992 C CA . LEU A 1 369 ? -4.471 7.419 -20.381 1.00 90.19 369 LEU A CA 1
ATOM 2993 C C . LEU A 1 369 ? -5.521 6.848 -21.340 1.00 90.19 369 LEU A C 1
ATOM 2995 O O . LEU A 1 369 ? -6.347 6.043 -20.911 1.00 90.19 369 LEU A O 1
ATOM 2999 N N . ILE A 1 370 ? -5.454 7.189 -22.631 1.00 88.81 370 ILE A N 1
ATOM 3000 C CA . ILE A 1 370 ? -6.341 6.607 -23.650 1.00 88.81 370 ILE A CA 1
ATOM 3001 C C . ILE A 1 370 ? -6.215 5.085 -23.638 1.00 88.81 370 ILE A C 1
ATOM 3003 O O . ILE A 1 370 ? -7.212 4.394 -23.454 1.00 88.81 370 ILE A O 1
ATOM 3007 N N . ARG A 1 371 ? -4.995 4.548 -23.740 1.00 84.38 371 ARG A N 1
ATOM 3008 C CA . ARG A 1 371 ? -4.767 3.097 -23.732 1.00 84.38 371 ARG A CA 1
ATOM 3009 C C . ARG A 1 371 ? -5.321 2.426 -22.475 1.00 84.38 371 ARG A C 1
ATOM 3011 O O . ARG A 1 371 ? -6.026 1.425 -22.580 1.00 84.38 371 ARG A O 1
ATOM 3018 N N . VAL A 1 372 ? -5.029 2.984 -21.300 1.00 84.38 372 VAL A N 1
ATOM 3019 C CA . VAL A 1 372 ? -5.471 2.444 -20.008 1.00 84.38 372 VAL A CA 1
ATOM 3020 C C . VAL A 1 372 ? -6.990 2.367 -19.942 1.00 84.38 372 VAL A C 1
ATOM 3022 O O . VAL A 1 372 ? -7.516 1.335 -19.531 1.00 84.38 372 VAL A O 1
ATOM 3025 N N . TYR A 1 373 ? -7.698 3.420 -20.356 1.00 85.88 373 TYR A N 1
ATOM 3026 C CA . TYR A 1 373 ? -9.157 3.473 -20.251 1.00 85.88 373 TYR A CA 1
ATOM 3027 C C . TYR A 1 373 ? -9.907 2.846 -21.437 1.00 85.88 373 TYR A C 1
ATOM 3029 O O . TYR A 1 373 ? -11.021 2.366 -21.237 1.00 85.88 373 TYR A O 1
ATOM 3037 N N . CYS A 1 374 ? -9.286 2.717 -22.614 1.00 80.25 374 CYS A N 1
ATOM 3038 C CA . CYS A 1 374 ? -9.808 1.926 -23.737 1.00 80.25 374 CYS A CA 1
ATOM 3039 C C . CYS A 1 374 ? -9.729 0.417 -23.472 1.00 80.25 374 CYS A C 1
ATOM 3041 O O . CYS A 1 374 ? -10.691 -0.301 -23.736 1.00 80.25 374 CYS A O 1
ATOM 3043 N N . GLU A 1 375 ? -8.627 -0.086 -22.898 1.00 65.38 375 GLU A N 1
ATOM 3044 C CA . GLU A 1 375 ? -8.511 -1.508 -22.528 1.00 65.38 375 GLU A CA 1
ATOM 3045 C C . GLU A 1 375 ? -9.632 -1.940 -21.559 1.00 65.38 375 GLU A C 1
ATOM 3047 O O . GLU A 1 375 ? -10.058 -3.098 -21.568 1.00 65.38 375 GLU A O 1
ATOM 3052 N N . TYR A 1 376 ? -10.156 -1.023 -20.737 1.00 62.94 376 TYR A N 1
ATOM 3053 C CA . TYR A 1 376 ? -11.315 -1.300 -19.883 1.00 62.94 376 TYR A CA 1
ATOM 3054 C C . TYR A 1 376 ? -12.631 -1.433 -20.657 1.00 62.94 376 TYR A C 1
ATOM 3056 O O . TYR A 1 376 ? -13.469 -2.242 -20.260 1.00 62.94 376 TYR A O 1
ATOM 3064 N N . GLU A 1 377 ? -12.823 -0.679 -21.739 1.00 58.16 377 GLU A N 1
ATOM 3065 C CA . GLU A 1 377 ? -14.005 -0.784 -22.603 1.00 58.16 377 GLU A CA 1
ATOM 3066 C C . GLU A 1 377 ? -14.048 -2.164 -23.277 1.00 58.16 377 GLU A C 1
ATOM 3068 O O . GLU A 1 377 ? -15.019 -2.904 -23.119 1.00 58.16 377 GLU A O 1
ATOM 3073 N N . SER A 1 378 ? -12.930 -2.587 -23.876 1.00 53.22 378 SER A N 1
ATOM 3074 C CA . SER A 1 378 ? -12.819 -3.884 -24.563 1.00 53.22 378 SER A CA 1
ATOM 3075 C C . SER A 1 378 ? -12.980 -5.089 -23.626 1.00 53.22 378 SER A C 1
ATOM 3077 O O . SER A 1 378 ? -13.582 -6.098 -23.990 1.00 53.22 378 SER A O 1
ATOM 3079 N N . ASN A 1 379 ? -12.468 -5.003 -22.392 1.00 49.62 379 ASN A N 1
ATOM 3080 C CA . ASN A 1 379 ? -12.636 -6.071 -21.402 1.00 49.62 379 ASN A CA 1
ATOM 3081 C C . ASN A 1 379 ? -14.072 -6.167 -20.858 1.00 49.62 379 ASN A C 1
ATOM 3083 O O . ASN A 1 379 ? -14.486 -7.249 -20.437 1.00 49.62 379 ASN A O 1
ATOM 3087 N N . ASN A 1 380 ? -14.837 -5.071 -20.867 1.00 47.75 380 ASN A N 1
ATOM 3088 C CA . ASN A 1 380 ? -16.256 -5.092 -20.507 1.00 47.75 380 ASN A CA 1
ATOM 3089 C C . ASN A 1 380 ? -17.081 -5.816 -21.580 1.00 47.75 380 ASN A C 1
ATOM 3091 O O . ASN A 1 380 ? -17.918 -6.650 -21.233 1.00 47.75 380 ASN A O 1
ATOM 3095 N N . ASP A 1 381 ? -16.790 -5.577 -22.860 1.00 41.62 381 ASP A N 1
ATOM 3096 C CA . ASP A 1 381 ? -17.459 -6.260 -23.975 1.00 41.62 381 ASP A CA 1
ATOM 3097 C C . ASP A 1 381 ? -17.152 -7.772 -23.992 1.00 41.62 381 ASP A C 1
ATOM 3099 O O . ASP A 1 381 ? -18.057 -8.597 -24.139 1.00 41.62 381 ASP A O 1
ATOM 3103 N N . LEU A 1 382 ? -15.909 -8.171 -23.694 1.00 37.28 382 LEU A N 1
ATOM 3104 C CA . LEU A 1 382 ? -15.517 -9.586 -23.564 1.00 37.28 382 LEU A CA 1
ATOM 3105 C C . LEU A 1 382 ? -16.145 -10.294 -22.344 1.00 37.28 382 LEU A C 1
ATOM 3107 O O . LEU A 1 382 ? -16.375 -11.508 -22.371 1.00 37.28 382 LEU A O 1
ATOM 3111 N N . GLN A 1 383 ? -16.436 -9.568 -21.257 1.00 36.44 383 GLN A N 1
ATOM 3112 C CA . GLN A 1 383 ? -17.196 -10.111 -20.122 1.00 36.44 383 GLN A CA 1
ATOM 3113 C C . GLN A 1 383 ? -18.689 -10.270 -20.451 1.00 36.44 383 GLN A C 1
ATOM 3115 O O . GLN A 1 383 ? -19.323 -11.205 -19.949 1.00 36.44 383 GLN A O 1
ATOM 3120 N N . TYR A 1 384 ? -19.239 -9.419 -21.322 1.00 37.38 384 TYR A N 1
ATOM 3121 C CA . TYR A 1 384 ? -20.600 -9.545 -21.852 1.00 37.38 384 TYR A CA 1
ATOM 3122 C C . TYR A 1 384 ? -20.752 -10.760 -22.783 1.00 37.38 384 TYR A C 1
ATOM 3124 O O . TYR A 1 384 ? -21.730 -11.498 -22.664 1.00 37.38 384 TYR A O 1
ATOM 3132 N N . GLU A 1 385 ? -19.766 -11.057 -23.634 1.00 30.98 385 GLU A N 1
ATOM 3133 C CA . GLU A 1 385 ? -19.799 -12.261 -24.485 1.00 30.98 385 GLU A CA 1
ATOM 3134 C C . GLU A 1 385 ? -19.634 -13.567 -23.688 1.00 30.98 385 GLU A C 1
ATOM 3136 O O . GLU A 1 385 ? -20.300 -14.564 -23.972 1.00 30.98 385 GLU A O 1
ATOM 3141 N N . ASN A 1 386 ? -18.795 -13.577 -22.645 1.00 31.45 386 ASN A N 1
ATOM 3142 C CA . ASN A 1 386 ? -18.583 -14.770 -21.814 1.00 31.45 386 ASN A CA 1
ATOM 3143 C C . ASN A 1 386 ? -19.702 -15.037 -20.792 1.00 31.45 386 ASN A C 1
ATOM 3145 O O . ASN A 1 386 ? -19.775 -16.138 -20.247 1.00 31.45 386 ASN A O 1
ATOM 3149 N N . SER A 1 387 ? -20.590 -14.071 -20.539 1.00 31.53 387 SER A N 1
ATOM 3150 C CA . SER A 1 387 ? -21.801 -14.269 -19.725 1.00 31.53 387 SER A CA 1
ATOM 3151 C C . SER A 1 387 ? -23.026 -14.700 -20.548 1.00 31.53 387 SER A C 1
ATOM 3153 O O . SER A 1 387 ? -24.030 -15.122 -19.971 1.00 31.53 387 SER A O 1
ATOM 3155 N N . LEU A 1 388 ? -22.915 -14.711 -21.882 1.00 31.14 388 LEU A N 1
ATOM 3156 C CA . LEU A 1 388 ? -23.906 -15.224 -22.832 1.00 31.14 388 LEU A CA 1
ATOM 3157 C C . LEU A 1 388 ? -23.372 -16.452 -23.590 1.00 31.14 388 LEU A C 1
ATOM 3159 O O . LEU A 1 388 ? -23.310 -16.476 -24.815 1.00 31.14 388 LEU A O 1
ATOM 3163 N N . LYS A 1 389 ? -23.021 -17.521 -22.867 1.00 28.20 389 LYS A N 1
ATOM 3164 C CA . LYS A 1 389 ? -22.925 -18.869 -23.455 1.00 28.20 389 LYS A CA 1
ATOM 3165 C C . LYS A 1 389 ? -23.636 -19.901 -22.586 1.00 28.20 389 LYS A C 1
ATOM 3167 O O . LYS A 1 389 ? -23.020 -20.610 -21.799 1.00 28.20 389 LYS A O 1
ATOM 3172 N N . ILE A 1 390 ? -24.949 -19.987 -22.789 1.00 25.98 390 ILE A N 1
ATOM 3173 C CA . ILE A 1 390 ? -25.723 -21.228 -22.685 1.00 25.98 390 ILE A CA 1
ATOM 3174 C C . ILE A 1 390 ? -26.471 -21.379 -24.020 1.00 25.98 390 ILE A C 1
ATOM 3176 O O . ILE A 1 390 ? -27.001 -20.414 -24.560 1.00 25.98 390 ILE A O 1
ATOM 3180 N N . GLU A 1 391 ? -26.379 -22.589 -24.560 1.00 25.94 391 GLU A N 1
ATOM 3181 C CA . GLU A 1 391 ? -26.700 -23.092 -25.901 1.00 25.94 391 GLU A CA 1
ATOM 3182 C C . GLU A 1 391 ? -28.024 -22.621 -26.536 1.00 25.94 391 GLU A C 1
ATOM 3184 O O . GLU A 1 391 ? -29.057 -22.634 -25.874 1.00 25.94 391 GLU A O 1
ATOM 3189 N N . GLN A 1 392 ? -28.029 -22.380 -27.860 1.00 26.61 392 GLN A N 1
ATOM 3190 C CA . GLN A 1 392 ? -28.673 -23.292 -28.831 1.00 26.61 392 GLN A CA 1
ATOM 3191 C C . GLN A 1 392 ? -28.550 -22.852 -30.311 1.00 26.61 392 GLN A C 1
ATOM 3193 O O . GLN A 1 392 ? -28.791 -21.711 -30.681 1.00 26.61 392 GLN A O 1
ATOM 3198 N N . SER A 1 393 ? -28.162 -23.836 -31.133 1.00 24.78 393 SER A N 1
ATOM 3199 C CA . SER A 1 393 ? -28.493 -24.126 -32.545 1.00 24.78 393 SER A CA 1
ATOM 3200 C C . SER A 1 393 ? -28.862 -23.022 -33.559 1.00 24.78 393 SER A C 1
ATOM 3202 O O . SER A 1 393 ? -29.914 -22.402 -33.480 1.00 24.78 393 SER A O 1
ATOM 3204 N N . ARG A 1 394 ? -28.050 -22.985 -34.632 1.00 26.09 394 ARG A N 1
ATOM 3205 C CA . ARG A 1 394 ? -28.368 -22.786 -36.069 1.00 26.09 394 ARG A CA 1
ATOM 3206 C C . ARG A 1 394 ? -29.735 -22.165 -36.436 1.00 26.09 394 ARG A C 1
ATOM 3208 O O . ARG A 1 394 ? -30.749 -22.850 -36.366 1.00 26.09 394 ARG A O 1
ATOM 3215 N N . ASN A 1 395 ? -29.702 -20.992 -37.079 1.00 25.53 395 ASN A N 1
ATOM 3216 C CA . ASN A 1 395 ? -30.043 -20.837 -38.505 1.00 25.53 395 ASN A CA 1
ATOM 3217 C C . ASN A 1 395 ? -29.732 -19.419 -39.036 1.00 25.53 395 ASN A C 1
ATOM 3219 O O . ASN A 1 395 ? -30.095 -18.429 -38.422 1.00 25.53 395 ASN A O 1
ATOM 3223 N N . ALA A 1 396 ? -29.063 -19.405 -40.193 1.00 22.50 396 ALA A N 1
ATOM 3224 C CA . ALA A 1 396 ? -29.153 -18.496 -41.342 1.00 22.50 396 ALA A CA 1
ATOM 3225 C C . ALA A 1 396 ? -29.268 -16.952 -41.197 1.00 22.50 396 ALA A C 1
ATOM 3227 O O . ALA A 1 396 ? -30.270 -16.421 -40.742 1.00 22.50 396 ALA A O 1
ATOM 3228 N N . LEU A 1 397 ? -28.306 -16.313 -41.885 1.00 24.44 397 LEU A N 1
ATOM 3229 C CA . LEU A 1 397 ? -28.412 -15.158 -42.798 1.00 24.44 397 LEU A CA 1
ATOM 3230 C C . LEU A 1 397 ? -28.527 -13.716 -42.257 1.00 24.44 397 LEU A C 1
ATOM 3232 O O . LEU A 1 397 ? -29.477 -13.328 -41.593 1.00 24.44 397 LEU A O 1
ATOM 3236 N N . GLN A 1 398 ? -27.598 -12.927 -42.813 1.00 22.47 398 GLN A N 1
ATOM 3237 C CA . GLN A 1 398 ? -27.701 -11.538 -43.270 1.00 22.47 398 GLN A CA 1
ATOM 3238 C C . GLN A 1 398 ? -27.084 -10.440 -42.385 1.00 22.47 398 GLN A C 1
ATOM 3240 O O . GLN A 1 398 ? -27.495 -10.156 -41.266 1.00 22.47 398 GLN A O 1
ATOM 3245 N N . ILE A 1 399 ? -26.046 -9.843 -42.977 1.00 31.62 399 ILE A N 1
ATOM 3246 C CA . ILE A 1 399 ? -25.407 -8.568 -42.656 1.00 31.62 399 ILE A CA 1
ATOM 3247 C C . ILE A 1 399 ? -26.445 -7.457 -42.815 1.00 31.62 399 ILE A C 1
ATOM 3249 O O . ILE A 1 399 ? -27.095 -7.438 -43.851 1.00 31.62 399 ILE A O 1
ATOM 3253 N N . ASP A 1 400 ? -26.516 -6.518 -41.869 1.00 23.72 400 ASP A N 1
ATOM 3254 C CA . ASP A 1 400 ? -26.796 -5.110 -42.174 1.00 23.72 400 ASP A CA 1
ATOM 3255 C C . ASP A 1 400 ? -26.225 -4.192 -41.082 1.00 23.72 400 ASP A C 1
ATOM 3257 O O . ASP A 1 400 ? -26.556 -4.278 -39.898 1.00 23.72 400 ASP A O 1
ATOM 3261 N N . TYR A 1 401 ? -25.332 -3.298 -41.511 1.00 30.47 401 TYR A N 1
ATOM 3262 C CA . TYR A 1 401 ? -24.932 -2.112 -40.766 1.00 30.47 401 TYR A CA 1
ATOM 3263 C C . TYR A 1 401 ? -26.105 -1.128 -40.796 1.00 30.47 401 TYR A C 1
ATOM 3265 O O . TYR A 1 401 ? -26.409 -0.555 -41.841 1.00 30.47 401 TYR A O 1
ATOM 3273 N N . SER A 1 402 ? -26.730 -0.873 -39.649 1.00 26.98 402 SER A N 1
ATOM 3274 C CA . SER A 1 402 ? -27.622 0.274 -39.495 1.00 26.98 402 SER A CA 1
ATOM 3275 C C . SER A 1 402 ? -27.363 0.987 -38.176 1.00 26.98 402 SER A C 1
ATOM 3277 O O . SER A 1 402 ? -27.498 0.434 -37.087 1.00 26.98 402 SER A O 1
ATOM 3279 N N . SER A 1 403 ? -26.980 2.246 -38.332 1.00 29.67 403 SER A N 1
ATOM 3280 C CA . SER A 1 403 ? -26.860 3.294 -37.333 1.00 29.67 403 SER A CA 1
ATOM 3281 C C . SER A 1 403 ? -27.987 3.323 -36.297 1.00 29.67 403 SER A C 1
ATOM 3283 O O . SER A 1 403 ? -29.162 3.354 -36.654 1.00 29.67 403 SER A O 1
ATOM 3285 N N . GLY A 1 404 ? -27.587 3.516 -35.040 1.00 32.12 404 GLY A N 1
ATOM 3286 C CA . GLY A 1 404 ? -28.330 4.302 -34.062 1.00 32.12 404 GLY A CA 1
ATOM 3287 C C . GLY A 1 404 ? -29.460 3.582 -33.340 1.00 32.12 404 GLY A C 1
ATOM 3288 O O . GLY A 1 404 ? -30.571 3.499 -33.842 1.00 32.12 404 GLY A O 1
ATOM 3289 N N . GLN A 1 405 ? -29.223 3.245 -32.072 1.00 27.06 405 GLN A N 1
ATOM 3290 C CA . GLN A 1 405 ? -30.233 3.420 -31.032 1.00 27.06 405 GLN A CA 1
ATOM 3291 C C . GLN A 1 405 ? -29.558 3.622 -29.673 1.00 27.06 405 GLN A C 1
ATOM 3293 O O . GLN A 1 405 ? -28.737 2.826 -29.227 1.00 27.06 405 GLN A O 1
ATOM 3298 N N . ASN A 1 406 ? -29.911 4.738 -29.032 1.00 38.78 406 ASN A N 1
ATOM 3299 C CA . ASN A 1 406 ? -29.596 5.069 -27.649 1.00 38.78 406 ASN A CA 1
ATOM 3300 C C . ASN A 1 406 ? -29.900 3.877 -26.730 1.00 38.78 406 ASN A C 1
ATOM 3302 O O . ASN A 1 406 ? -31.064 3.567 -26.470 1.00 38.78 406 ASN A O 1
ATOM 3306 N N . ILE A 1 407 ? -28.863 3.238 -26.187 1.00 38.16 407 ILE A N 1
ATOM 3307 C CA . ILE A 1 407 ? -29.035 2.213 -25.158 1.00 38.16 407 ILE A CA 1
ATOM 3308 C C . ILE A 1 407 ? -29.319 2.920 -23.825 1.00 38.16 407 ILE A C 1
ATOM 3310 O O . ILE A 1 407 ? -28.430 3.373 -23.106 1.00 38.16 407 ILE A O 1
ATOM 3314 N N . ASN A 1 408 ? -30.622 3.058 -23.573 1.00 39.38 408 ASN A N 1
ATOM 3315 C CA . ASN A 1 408 ? -31.338 3.419 -22.350 1.00 39.38 408 ASN A CA 1
ATOM 3316 C C . ASN A 1 408 ? -30.496 3.641 -21.073 1.00 39.38 408 ASN A C 1
ATOM 3318 O O . ASN A 1 408 ? -30.142 2.704 -20.351 1.00 39.38 408 ASN A O 1
ATOM 3322 N N . SER A 1 409 ? -30.343 4.915 -20.691 1.00 44.44 409 SER A N 1
ATOM 3323 C CA . SER A 1 409 ? -29.844 5.362 -19.375 1.00 44.44 409 SER A CA 1
ATOM 3324 C C . SER A 1 409 ? -30.624 4.762 -18.190 1.00 44.44 409 SER A C 1
ATOM 3326 O O . SER A 1 409 ? -30.087 4.587 -17.094 1.00 44.44 409 SER A O 1
ATOM 3328 N N . SER A 1 410 ? -31.880 4.378 -18.424 1.00 39.62 410 SER A N 1
ATOM 3329 C CA . SER A 1 410 ? -32.773 3.744 -17.455 1.00 39.62 410 SER A CA 1
ATOM 3330 C C . SER A 1 410 ? -32.397 2.291 -17.127 1.00 39.62 410 SER A C 1
ATOM 3332 O O . SER A 1 410 ? -32.664 1.837 -16.011 1.00 39.62 410 SER A O 1
ATOM 3334 N N . TYR A 1 411 ? -31.722 1.578 -18.039 1.00 40.00 411 TYR A N 1
ATOM 3335 C CA . TYR A 1 411 ? -31.263 0.201 -17.817 1.00 40.00 411 TYR A CA 1
ATOM 3336 C C . TYR A 1 411 ? -30.015 0.167 -16.919 1.00 40.00 411 TYR A C 1
ATOM 3338 O O . TYR A 1 411 ? -29.969 -0.601 -15.959 1.00 40.00 411 TYR A O 1
ATOM 3346 N N . ARG A 1 412 ? -29.069 1.105 -17.112 1.00 43.78 412 ARG A N 1
ATOM 3347 C CA . ARG A 1 412 ? -27.870 1.266 -16.256 1.00 43.78 412 ARG A CA 1
ATOM 3348 C C . ARG A 1 412 ? -28.208 1.638 -14.806 1.00 43.78 412 ARG A C 1
ATOM 3350 O O . ARG A 1 412 ? -27.551 1.165 -13.878 1.00 43.78 412 ARG A O 1
ATOM 3357 N N . ALA A 1 413 ? -29.255 2.443 -14.598 1.00 39.19 413 ALA A N 1
ATOM 3358 C CA . ALA A 1 413 ? -29.745 2.817 -13.267 1.00 39.19 413 ALA A CA 1
ATOM 3359 C C . ALA A 1 413 ? -30.491 1.671 -12.547 1.00 39.19 413 ALA A C 1
ATOM 3361 O O . ALA A 1 413 ? -30.473 1.586 -11.314 1.00 39.19 413 ALA A O 1
ATOM 3362 N N . LYS A 1 414 ? -31.142 0.772 -13.303 1.00 37.94 414 LYS A N 1
ATOM 3363 C CA . LYS A 1 414 ? -31.757 -0.460 -12.775 1.00 37.94 414 LYS A CA 1
ATOM 3364 C C . LYS A 1 414 ? -30.700 -1.499 -12.398 1.00 37.94 414 LYS A C 1
ATOM 3366 O O . LYS A 1 414 ? -30.764 -2.032 -11.293 1.00 37.94 414 LYS A O 1
ATOM 3371 N N . GLU A 1 415 ? -29.679 -1.678 -13.230 1.00 38.00 415 GLU A N 1
ATOM 3372 C CA . GLU A 1 415 ? -28.526 -2.552 -12.973 1.00 38.00 415 GLU A CA 1
ATOM 3373 C C . GLU A 1 415 ? -27.766 -2.160 -11.693 1.00 38.00 415 GLU A C 1
ATOM 3375 O O . GLU A 1 415 ? -27.442 -3.017 -10.875 1.00 38.00 415 GLU A O 1
ATOM 3380 N N . THR A 1 416 ? -27.577 -0.862 -11.413 1.00 44.59 416 THR A N 1
ATOM 3381 C CA . THR A 1 416 ? -26.965 -0.399 -10.143 1.00 44.59 416 THR A CA 1
ATOM 3382 C C . THR A 1 416 ? -27.815 -0.732 -8.909 1.00 44.59 416 THR A C 1
ATOM 3384 O O . THR A 1 416 ? -27.289 -0.876 -7.800 1.00 44.59 416 THR A O 1
ATOM 3387 N N . LYS A 1 417 ? -29.136 -0.860 -9.083 1.00 38.59 417 LYS A N 1
ATOM 3388 C CA . LYS A 1 417 ? -30.093 -1.248 -8.037 1.00 38.59 417 LYS A CA 1
ATOM 3389 C C . LYS A 1 417 ? -30.153 -2.766 -7.852 1.00 38.59 417 LYS A C 1
ATOM 3391 O O . LYS A 1 417 ? -30.263 -3.219 -6.714 1.00 38.59 417 LYS A O 1
ATOM 3396 N N . GLU A 1 418 ? -30.031 -3.542 -8.926 1.00 33.41 418 GLU A N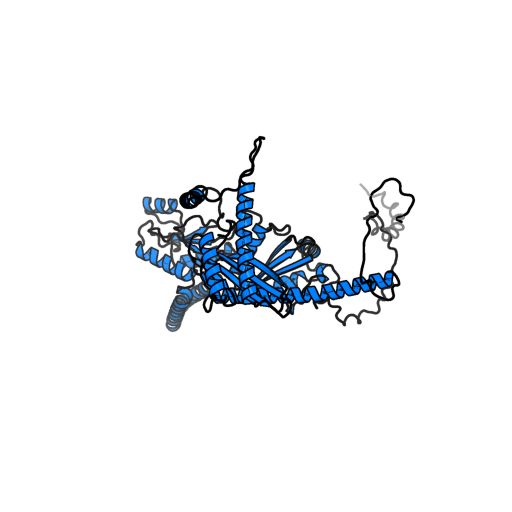 1
ATOM 3397 C CA . GLU A 1 418 ? -30.000 -5.009 -8.870 1.00 33.41 418 GLU A CA 1
ATOM 3398 C C . GLU A 1 418 ? -28.642 -5.557 -8.399 1.00 33.41 418 GLU A C 1
ATOM 3400 O O . GLU A 1 418 ? -28.619 -6.520 -7.629 1.00 33.41 418 GLU A O 1
ATOM 3405 N N . ARG A 1 419 ? -27.525 -4.865 -8.681 1.00 41.44 419 ARG A N 1
ATOM 3406 C CA . ARG A 1 419 ? -26.189 -5.164 -8.114 1.00 41.44 419 ARG A CA 1
ATOM 3407 C C . ARG A 1 419 ? -26.164 -5.083 -6.581 1.00 41.44 419 ARG A C 1
ATOM 3409 O O . ARG A 1 419 ? -25.475 -5.859 -5.929 1.00 41.44 419 ARG A O 1
ATOM 3416 N N . LYS A 1 420 ? -26.981 -4.200 -5.993 1.00 37.59 420 LYS A N 1
ATOM 3417 C CA . LYS A 1 420 ? -27.197 -4.098 -4.536 1.00 37.59 420 LYS A CA 1
ATOM 3418 C C . LYS A 1 420 ? -28.000 -5.262 -3.949 1.00 37.59 420 LYS A C 1
ATOM 3420 O O . LYS A 1 420 ? -27.919 -5.492 -2.749 1.00 37.59 420 LYS A O 1
ATOM 3425 N N . LYS A 1 421 ? -28.802 -5.963 -4.756 1.00 30.52 421 LYS A N 1
ATOM 3426 C CA . LYS A 1 421 ? -29.764 -6.971 -4.281 1.00 30.52 421 LYS A CA 1
ATOM 3427 C C . LYS A 1 421 ? -29.180 -8.389 -4.241 1.00 30.52 421 LYS A C 1
ATOM 3429 O O . LYS A 1 421 ? -29.708 -9.230 -3.529 1.00 30.52 421 LYS A O 1
ATOM 3434 N N . ARG A 1 422 ? -28.065 -8.643 -4.941 1.00 31.83 422 ARG A N 1
ATOM 3435 C CA . ARG A 1 422 ? -27.307 -9.912 -4.866 1.00 31.83 422 ARG A CA 1
ATOM 3436 C C . ARG A 1 422 ? -26.228 -9.937 -3.764 1.00 31.83 422 ARG A C 1
ATOM 3438 O O . ARG A 1 422 ? -25.554 -10.946 -3.604 1.00 31.83 422 ARG A O 1
ATOM 3445 N N . GLN A 1 423 ? -26.087 -8.870 -2.969 1.00 37.00 423 GLN A N 1
ATOM 3446 C CA . GLN A 1 423 ? -25.095 -8.719 -1.884 1.00 37.00 423 GLN A CA 1
ATOM 3447 C C . GLN A 1 423 ? -25.495 -9.387 -0.551 1.00 37.00 423 GLN A C 1
ATOM 3449 O O . GLN A 1 423 ? -25.159 -8.907 0.531 1.00 37.00 423 GLN A O 1
ATOM 3454 N N . GLU A 1 424 ? -26.192 -10.518 -0.601 1.00 35.78 424 GLU A N 1
ATOM 3455 C CA . GLU A 1 424 ? -26.516 -11.306 0.588 1.00 35.78 424 GLU A CA 1
ATOM 3456 C C . GLU A 1 424 ? -26.035 -12.738 0.405 1.00 35.78 424 GLU A C 1
ATOM 3458 O O . GLU A 1 424 ? -26.831 -13.649 0.233 1.00 35.78 424 GLU A O 1
ATOM 3463 N N . THR A 1 425 ? -24.715 -12.940 0.398 1.00 32.97 425 THR A N 1
ATOM 3464 C CA . THR A 1 425 ? -24.037 -14.127 0.951 1.00 32.97 425 THR A CA 1
ATOM 3465 C C . THR A 1 425 ? -22.531 -14.010 0.713 1.00 32.97 425 THR A C 1
ATOM 3467 O O . THR A 1 425 ? -22.081 -13.783 -0.401 1.00 32.97 425 THR A O 1
ATOM 3470 N N . THR A 1 426 ? -21.751 -14.212 1.779 1.00 34.72 426 THR A N 1
ATOM 3471 C CA . THR A 1 426 ? -20.272 -14.177 1.850 1.00 34.72 426 THR A CA 1
ATOM 3472 C C . THR A 1 426 ? -19.622 -12.780 1.817 1.00 34.72 426 THR A C 1
ATOM 3474 O O . THR A 1 426 ? -20.099 -11.842 1.191 1.00 34.72 426 THR A O 1
ATOM 3477 N N . GLY A 1 427 ? -18.599 -12.586 2.657 1.00 38.38 427 GLY A N 1
ATOM 3478 C CA . GLY A 1 427 ? -17.991 -11.278 2.914 1.00 38.38 427 GLY A CA 1
ATOM 3479 C C . GLY A 1 427 ? -16.936 -10.892 1.876 1.00 38.38 427 GLY A C 1
ATOM 3480 O O . GLY A 1 427 ? -16.199 -11.751 1.414 1.00 38.38 427 GLY A O 1
ATOM 3481 N N . ARG A 1 428 ? -16.809 -9.580 1.630 1.00 48.88 428 ARG A N 1
ATOM 3482 C CA . ARG A 1 428 ? -15.763 -8.922 0.817 1.00 48.88 428 ARG A CA 1
ATOM 3483 C C . ARG A 1 428 ? -15.766 -9.163 -0.696 1.00 48.88 428 ARG A C 1
ATOM 3485 O O . ARG A 1 428 ? -14.720 -9.417 -1.286 1.00 48.88 428 ARG A O 1
ATOM 3492 N N . GLY A 1 429 ? -16.912 -8.944 -1.337 1.00 42.50 429 GLY A N 1
ATOM 3493 C CA . GLY A 1 429 ? -16.887 -8.500 -2.736 1.00 42.50 429 GLY A CA 1
ATOM 3494 C C . GLY A 1 429 ? -16.088 -7.201 -2.878 1.00 42.50 429 GLY A C 1
ATOM 3495 O O . GLY A 1 429 ? -15.239 -7.109 -3.743 1.00 42.50 429 GLY A O 1
ATOM 3496 N N . ASP A 1 430 ? -16.210 -6.265 -1.930 1.00 49.56 430 ASP A N 1
ATOM 3497 C CA . ASP A 1 430 ? -15.690 -4.897 -2.058 1.00 49.56 430 ASP A CA 1
ATOM 3498 C C . ASP A 1 430 ? -14.221 -4.767 -2.473 1.00 49.56 430 ASP A C 1
ATOM 3500 O O . ASP A 1 430 ? -13.961 -3.869 -3.261 1.00 49.56 430 ASP A O 1
ATOM 3504 N N . LEU A 1 431 ? -13.291 -5.612 -1.984 1.00 45.19 431 LEU A N 1
ATOM 3505 C CA . LEU A 1 431 ? -11.850 -5.600 -2.323 1.00 45.19 431 LEU A CA 1
ATOM 3506 C C . LEU A 1 431 ? -11.488 -6.266 -3.667 1.00 45.19 431 LEU A C 1
ATOM 3508 O O . LEU A 1 431 ? -10.467 -5.913 -4.258 1.00 45.19 431 LEU A O 1
ATOM 3512 N N . LEU A 1 432 ? -12.323 -7.195 -4.132 1.00 48.84 432 LEU A N 1
ATOM 3513 C CA . LEU A 1 432 ? -12.146 -7.965 -5.372 1.00 48.84 432 LEU A CA 1
ATOM 3514 C C . LEU A 1 432 ? -13.125 -7.541 -6.473 1.00 48.84 432 LEU A C 1
ATOM 3516 O O . LEU A 1 432 ? -12.978 -7.959 -7.618 1.00 48.84 432 LEU A O 1
ATOM 3520 N N . ASP A 1 433 ? -14.117 -6.723 -6.119 1.00 48.34 433 ASP A N 1
ATOM 3521 C CA . ASP A 1 433 ? -15.052 -6.108 -7.039 1.00 48.34 433 ASP A CA 1
ATOM 3522 C C . ASP A 1 433 ? -14.221 -5.351 -8.074 1.00 48.34 433 ASP A C 1
ATOM 3524 O O . ASP A 1 433 ? -13.259 -4.665 -7.690 1.00 48.34 433 ASP A O 1
ATOM 3528 N N . PRO A 1 434 ? -14.573 -5.461 -9.369 1.00 50.31 434 PRO A N 1
ATOM 3529 C CA . PRO A 1 434 ? -13.907 -4.707 -10.410 1.00 50.31 434 PRO A CA 1
ATOM 3530 C C . PRO A 1 434 ? -13.851 -3.249 -9.976 1.00 50.31 434 PRO A C 1
ATOM 3532 O O . PRO A 1 434 ? -14.887 -2.632 -9.701 1.00 50.31 434 PRO A O 1
ATOM 3535 N N . ILE A 1 435 ? -12.630 -2.730 -9.845 1.00 57.81 435 ILE A N 1
ATOM 3536 C CA . ILE A 1 435 ? -12.380 -1.316 -9.584 1.00 57.81 435 ILE A CA 1
ATOM 3537 C C . ILE A 1 435 ? -13.257 -0.560 -10.581 1.00 57.81 435 ILE A C 1
ATOM 3539 O O . ILE A 1 435 ? -13.206 -0.878 -11.768 1.00 57.81 435 ILE A O 1
ATOM 3543 N N . CYS A 1 436 ? -14.101 0.376 -10.114 1.00 56.28 436 CYS A N 1
ATOM 3544 C CA . CYS A 1 436 ? -14.854 1.233 -11.032 1.00 56.28 436 CYS A CA 1
ATOM 3545 C C . CYS A 1 436 ? -13.846 1.749 -12.065 1.00 56.28 436 CYS A C 1
ATOM 3547 O O . CYS A 1 436 ? -12.878 2.399 -11.639 1.00 56.28 436 CYS A O 1
ATOM 3549 N N . PRO A 1 437 ? -13.998 1.388 -13.354 1.00 66.56 437 PRO A N 1
ATOM 3550 C CA . PRO A 1 437 ? -12.880 1.435 -14.287 1.00 66.56 437 PRO A CA 1
ATOM 3551 C C . PRO A 1 437 ? -12.380 2.861 -14.475 1.00 66.56 437 PRO A C 1
ATOM 3553 O O . PRO A 1 437 ? -11.218 3.051 -14.795 1.00 66.56 437 PRO A O 1
ATOM 3556 N N . ILE A 1 438 ? -13.238 3.854 -14.209 1.00 84.50 438 ILE A N 1
ATOM 3557 C CA . ILE A 1 438 ? -12.921 5.272 -14.335 1.00 84.50 438 ILE A CA 1
ATOM 3558 C C . ILE A 1 438 ? -13.254 6.000 -13.015 1.00 84.50 438 ILE A C 1
ATOM 3560 O O . ILE A 1 438 ? -14.423 6.022 -12.595 1.00 84.50 438 ILE A O 1
ATOM 3564 N N . PRO A 1 439 ? -12.258 6.599 -12.333 1.00 87.88 439 PRO A N 1
ATOM 3565 C CA . PRO A 1 439 ? -12.448 7.328 -11.079 1.00 87.88 439 PRO A CA 1
ATOM 3566 C C . PRO A 1 439 ? -13.067 8.717 -11.303 1.00 87.88 439 PRO A C 1
ATOM 3568 O O . PRO A 1 439 ? -13.215 9.186 -12.428 1.00 87.88 439 PRO A O 1
ATOM 3571 N N . ARG A 1 440 ? -13.421 9.412 -10.211 1.00 87.81 440 ARG A N 1
ATOM 3572 C CA . ARG A 1 440 ? -13.829 10.835 -10.258 1.00 87.81 440 ARG A CA 1
ATOM 3573 C C . ARG A 1 440 ? -12.674 11.752 -10.629 1.00 87.81 440 ARG A C 1
ATOM 3575 O O . ARG A 1 440 ? -12.878 12.775 -11.275 1.00 87.81 440 ARG A O 1
ATOM 3582 N N . GLU A 1 441 ? -11.488 11.408 -10.150 1.00 92.12 441 GLU A N 1
ATOM 3583 C CA . GLU A 1 441 ? -10.290 12.211 -10.310 1.00 92.12 441 GLU A CA 1
ATOM 3584 C C . GLU A 1 441 ? -9.154 11.351 -10.852 1.00 92.12 441 GLU A C 1
ATOM 3586 O O . GLU A 1 441 ? -8.925 10.238 -10.383 1.00 92.12 441 GLU A O 1
ATOM 3591 N N . ILE A 1 442 ? -8.424 11.890 -11.816 1.00 94.56 442 ILE A N 1
ATOM 3592 C CA . ILE A 1 442 ? -7.197 11.306 -12.340 1.00 94.56 442 ILE A CA 1
ATOM 3593 C C . ILE A 1 442 ? -6.084 12.298 -12.045 1.00 94.56 442 ILE A C 1
ATOM 3595 O O . ILE A 1 442 ? -6.138 13.460 -12.451 1.00 94.56 442 ILE A O 1
ATOM 3599 N N . ILE A 1 443 ? -5.100 11.845 -11.283 1.00 95.19 443 ILE A N 1
ATOM 3600 C CA . ILE A 1 443 ? -3.943 12.642 -10.911 1.00 95.19 443 ILE A CA 1
ATOM 3601 C C . ILE A 1 443 ? -2.801 12.277 -11.844 1.00 95.19 443 ILE A C 1
ATOM 3603 O O . ILE A 1 443 ? -2.404 11.115 -11.900 1.00 95.19 443 ILE A O 1
ATOM 3607 N N . VAL A 1 444 ? -2.292 13.266 -12.568 1.00 96.00 444 VAL A N 1
ATOM 3608 C CA . VAL A 1 444 ? -1.191 13.111 -13.524 1.00 96.00 444 VAL A CA 1
ATOM 3609 C C . VAL A 1 444 ? 0.052 13.853 -13.032 1.00 96.00 444 VAL A C 1
ATOM 3611 O O . VAL A 1 444 ? -0.088 14.873 -12.355 1.00 96.00 444 VAL A O 1
ATOM 3614 N N . PRO A 1 445 ? 1.262 13.367 -13.359 1.00 93.56 445 PRO A N 1
ATOM 3615 C CA . PRO A 1 445 ? 2.506 13.968 -12.881 1.00 93.56 445 PRO A CA 1
ATOM 3616 C C . PRO A 1 445 ? 2.896 15.239 -13.645 1.00 93.56 445 PRO A C 1
ATOM 3618 O O . PRO A 1 445 ? 3.704 16.019 -13.148 1.00 93.56 445 PRO A O 1
ATOM 3621 N N . ILE A 1 446 ? 2.336 15.436 -14.841 1.00 93.44 446 ILE A N 1
ATOM 3622 C CA . ILE A 1 446 ? 2.655 16.522 -15.771 1.00 93.44 446 ILE A CA 1
ATOM 3623 C C . ILE A 1 446 ? 1.339 17.144 -16.233 1.00 93.44 446 ILE A C 1
ATOM 3625 O O . ILE A 1 446 ? 0.346 16.438 -16.428 1.00 93.44 446 ILE A O 1
ATOM 3629 N N . GLU A 1 447 ? 1.318 18.468 -16.361 1.00 92.88 447 GLU A N 1
ATOM 3630 C CA . GLU A 1 447 ? 0.157 19.183 -16.879 1.00 92.88 447 GLU A CA 1
ATOM 3631 C C . GLU A 1 447 ? -0.010 18.905 -18.377 1.00 92.88 447 GLU A C 1
ATOM 3633 O O . GLU A 1 447 ? 0.956 18.931 -19.136 1.00 92.88 447 GLU A O 1
ATOM 3638 N N . LEU A 1 448 ? -1.239 18.584 -18.778 1.00 92.38 448 LEU A N 1
ATOM 3639 C CA . LEU A 1 448 ? -1.588 18.316 -20.169 1.00 92.38 448 LEU A CA 1
ATOM 3640 C C . LEU A 1 448 ? -2.038 19.607 -20.847 1.00 92.38 448 LEU A C 1
ATOM 3642 O O . LEU A 1 448 ? -2.626 20.474 -20.194 1.00 92.38 448 LEU A O 1
ATOM 3646 N N . ASP A 1 449 ? -1.867 19.680 -22.164 1.00 92.25 449 ASP A N 1
ATOM 3647 C CA . ASP A 1 449 ? -2.400 20.779 -22.962 1.00 92.25 449 ASP A CA 1
ATOM 3648 C C . ASP A 1 449 ? -3.916 20.914 -22.771 1.00 92.25 449 ASP A C 1
ATOM 3650 O O . ASP A 1 449 ? -4.653 19.924 -22.768 1.00 92.25 449 ASP A O 1
ATOM 3654 N N . ASN A 1 450 ? -4.406 22.153 -22.663 1.00 90.62 450 ASN A N 1
ATOM 3655 C CA . ASN A 1 450 ? -5.810 22.433 -22.333 1.00 90.62 450 ASN A CA 1
ATOM 3656 C C . ASN A 1 450 ? -6.801 21.722 -23.269 1.00 90.62 450 ASN A C 1
ATOM 3658 O O . ASN A 1 450 ? -7.752 21.102 -22.800 1.00 90.62 450 ASN A O 1
ATOM 3662 N N . SER A 1 451 ? -6.543 21.745 -24.581 1.00 90.62 451 SER A N 1
ATOM 3663 C CA . SER A 1 451 ? -7.389 21.070 -25.576 1.00 90.62 451 SER A CA 1
ATOM 3664 C C . SER A 1 451 ? -7.405 19.546 -25.383 1.00 90.62 451 SER A C 1
ATOM 3666 O O . SER A 1 451 ? -8.466 18.921 -25.374 1.00 90.62 451 SER A O 1
ATOM 3668 N N . GLN A 1 452 ? -6.238 18.928 -25.163 1.00 88.81 452 GLN A N 1
ATOM 3669 C CA . GLN A 1 452 ? -6.135 17.485 -24.920 1.00 88.81 452 GLN A CA 1
ATOM 3670 C C . GLN A 1 452 ? -6.837 17.089 -23.619 1.00 88.81 452 GLN A C 1
ATOM 3672 O O . GLN A 1 452 ? -7.595 16.119 -23.582 1.00 88.81 452 GLN A O 1
ATOM 3677 N N . LYS A 1 453 ? -6.620 17.869 -22.559 1.00 93.12 453 LYS A N 1
ATOM 3678 C CA . LYS A 1 453 ? -7.241 17.678 -21.253 1.00 93.12 453 LYS A CA 1
ATOM 3679 C C . LYS A 1 453 ? -8.765 17.740 -21.330 1.00 93.12 453 LYS A C 1
ATOM 3681 O O . LYS A 1 453 ? -9.422 16.840 -20.814 1.00 93.12 453 LYS A O 1
ATOM 3686 N N . GLU A 1 454 ? -9.326 18.761 -21.977 1.00 93.00 454 GLU A N 1
ATOM 3687 C CA . GLU A 1 454 ? -10.778 18.912 -22.140 1.00 93.00 454 GLU A CA 1
ATOM 3688 C C . GLU A 1 454 ? -11.389 17.736 -22.913 1.00 93.00 454 GLU A C 1
ATOM 3690 O O . GLU A 1 454 ? -12.417 17.188 -22.505 1.00 93.00 454 GLU A O 1
ATOM 3695 N N . ASN A 1 455 ? -10.721 17.285 -23.980 1.00 92.75 455 ASN A N 1
ATOM 3696 C CA . ASN A 1 455 ? -11.150 16.122 -24.755 1.00 92.75 455 ASN A CA 1
ATOM 3697 C C . ASN A 1 455 ? -11.139 14.833 -23.917 1.00 92.75 455 ASN A C 1
ATOM 3699 O O . ASN A 1 455 ? -12.122 14.087 -23.925 1.00 92.75 455 ASN A O 1
ATOM 3703 N N . LEU A 1 456 ? -10.069 14.590 -23.152 1.00 93.00 456 LEU A N 1
ATOM 3704 C CA . LEU A 1 456 ? -9.960 13.428 -22.266 1.00 93.00 456 LEU A CA 1
ATOM 3705 C C . LEU A 1 456 ? -11.004 13.463 -21.144 1.00 93.00 456 LEU A C 1
ATOM 3707 O O . LEU A 1 456 ? -11.667 12.458 -20.897 1.00 93.00 456 LEU A O 1
ATOM 3711 N N . GLU A 1 457 ? -11.192 14.605 -20.478 1.00 94.88 457 GLU A N 1
ATOM 3712 C CA . GLU A 1 457 ? -12.204 14.756 -19.427 1.00 94.88 457 GLU A CA 1
ATOM 3713 C C . GLU A 1 457 ? -13.618 14.530 -19.970 1.00 94.88 457 GLU A C 1
ATOM 3715 O O . GLU A 1 457 ? -14.421 13.861 -19.314 1.00 94.88 457 GLU A O 1
ATOM 3720 N N . SER A 1 458 ? -13.922 15.042 -21.166 1.00 93.06 458 SER A N 1
ATOM 3721 C CA . SER A 1 458 ? -15.208 14.843 -21.840 1.00 93.06 458 SER A CA 1
ATOM 3722 C C . SER A 1 458 ? -15.450 13.368 -22.170 1.00 93.06 458 SER A C 1
ATOM 3724 O O . SER A 1 458 ? -16.474 12.802 -21.772 1.00 93.06 458 SER A O 1
ATOM 3726 N N . TRP A 1 459 ? -14.476 12.712 -22.807 1.00 92.00 459 TRP A N 1
ATOM 3727 C CA . TRP A 1 459 ? -14.540 11.293 -23.159 1.00 92.00 459 TRP A CA 1
ATOM 3728 C C . TRP A 1 459 ? -14.717 10.400 -21.922 1.00 92.00 459 TRP A C 1
ATOM 3730 O O . TRP A 1 459 ? -15.669 9.619 -21.842 1.00 92.00 459 TRP A O 1
ATOM 3740 N N . LEU A 1 460 ? -13.874 10.579 -20.901 1.00 90.62 460 LEU A N 1
ATOM 3741 C CA . LEU A 1 460 ? -13.931 9.802 -19.661 1.00 90.62 460 LEU A CA 1
ATOM 3742 C C . LEU A 1 460 ? -15.210 10.075 -18.861 1.00 90.62 460 LEU A C 1
ATOM 3744 O O . LEU A 1 460 ? -15.783 9.151 -18.279 1.00 90.62 460 LEU A O 1
ATOM 3748 N N . SER A 1 461 ? -15.699 11.320 -18.850 1.00 90.75 461 SER A N 1
ATOM 3749 C CA . SER A 1 461 ? -16.989 11.664 -18.236 1.00 90.75 461 SER A CA 1
ATOM 3750 C C . SER A 1 461 ? -18.156 10.984 -18.950 1.00 90.75 461 SER A C 1
ATOM 3752 O O . SER A 1 461 ? -19.090 10.531 -18.282 1.00 90.75 461 SER A O 1
ATOM 3754 N N . GLY A 1 462 ? -18.094 10.879 -20.282 1.00 86.75 462 GLY A N 1
ATOM 3755 C CA . GLY A 1 462 ? -19.058 10.149 -21.103 1.00 86.75 462 GLY A CA 1
ATOM 3756 C C . GLY A 1 462 ? -19.091 8.658 -20.769 1.00 86.75 462 GLY A C 1
ATOM 3757 O O . GLY A 1 462 ? -20.163 8.116 -20.494 1.00 86.75 462 GLY A O 1
ATOM 3758 N N . LEU A 1 463 ? -17.919 8.020 -20.688 1.00 83.75 463 LEU A N 1
ATOM 3759 C CA . LEU A 1 463 ? -17.789 6.610 -20.302 1.00 83.75 463 LEU A CA 1
ATOM 3760 C C . LEU A 1 463 ? -18.271 6.347 -18.866 1.00 83.75 463 LEU A C 1
ATOM 3762 O O . LEU A 1 463 ? -18.958 5.362 -18.594 1.00 83.75 463 LEU A O 1
ATOM 3766 N N . ARG A 1 464 ? -17.947 7.247 -17.933 1.00 83.56 464 ARG A N 1
ATOM 3767 C CA . ARG A 1 464 ? -18.310 7.121 -16.515 1.00 83.56 464 ARG A CA 1
ATOM 3768 C C . ARG A 1 464 ? -19.774 7.473 -16.224 1.00 83.56 464 ARG A C 1
ATOM 3770 O O . ARG A 1 464 ? -20.315 7.056 -15.199 1.00 83.56 464 ARG A O 1
ATOM 3777 N N . GLY A 1 465 ? -20.410 8.292 -17.064 1.00 83.50 465 GLY A N 1
ATOM 3778 C CA . GLY A 1 465 ? -21.744 8.860 -16.830 1.00 83.50 465 GLY A CA 1
ATOM 3779 C C . GLY A 1 465 ? -21.793 9.943 -15.741 1.00 83.50 465 GLY A C 1
ATOM 3780 O O . GLY A 1 465 ? -22.871 10.324 -15.286 1.00 83.50 465 GLY A O 1
ATOM 3781 N N . SER A 1 466 ? -20.640 10.427 -15.274 1.00 86.50 466 SER A N 1
ATOM 3782 C CA . SER A 1 466 ? -20.526 11.563 -14.351 1.00 86.50 466 SER A CA 1
ATOM 3783 C C . SER A 1 466 ? -19.158 12.222 -14.494 1.00 86.50 466 SER A C 1
ATOM 3785 O O . SER A 1 466 ? -18.216 11.572 -14.939 1.00 86.50 466 SER A O 1
ATOM 3787 N N . LYS A 1 467 ? -19.048 13.497 -14.095 1.00 90.00 467 LYS A N 1
ATOM 3788 C CA . LYS A 1 467 ? -17.845 14.314 -14.311 1.00 90.00 467 LYS A CA 1
ATOM 3789 C C . LYS A 1 467 ? -16.569 13.627 -13.800 1.00 90.00 467 LYS A C 1
ATOM 3791 O O . LYS A 1 467 ? -16.534 13.162 -12.656 1.00 90.00 467 LYS A O 1
ATOM 3796 N N . VAL A 1 468 ? -15.553 13.599 -14.657 1.00 92.69 468 VAL A N 1
ATOM 3797 C CA . VAL A 1 468 ? -14.170 13.188 -14.391 1.00 92.69 468 VAL A CA 1
ATOM 3798 C C . VAL A 1 468 ? -13.282 14.421 -14.503 1.00 92.69 468 VAL A C 1
ATOM 3800 O O . VAL A 1 468 ? -13.517 15.263 -15.363 1.00 92.69 468 VAL A O 1
ATOM 3803 N N . ILE A 1 469 ? -12.304 14.548 -13.609 1.00 93.88 469 ILE A N 1
ATOM 3804 C CA . ILE A 1 469 ? -11.359 15.671 -13.594 1.00 93.88 469 ILE A CA 1
ATOM 3805 C C . ILE A 1 469 ? -9.937 15.124 -13.659 1.00 93.88 469 ILE A C 1
ATOM 3807 O O . ILE A 1 469 ? -9.575 14.270 -12.847 1.00 93.88 469 ILE A O 1
ATOM 3811 N N . ILE A 1 470 ? -9.128 15.655 -14.571 1.00 95.19 470 ILE A N 1
ATOM 3812 C CA . ILE A 1 470 ? -7.698 15.376 -14.690 1.00 95.19 470 ILE A CA 1
ATOM 3813 C C . ILE A 1 470 ? -6.934 16.570 -14.116 1.00 95.19 470 ILE A C 1
ATOM 3815 O O . ILE A 1 470 ? -7.194 17.723 -14.460 1.00 95.19 470 ILE A O 1
ATOM 3819 N N . LYS A 1 471 ? -5.991 16.338 -13.203 1.00 94.44 471 LYS A N 1
ATOM 3820 C CA . LYS A 1 471 ? -5.184 17.431 -12.638 1.00 94.44 471 LYS A CA 1
ATOM 3821 C C . LYS A 1 471 ? -3.848 16.958 -12.099 1.00 94.44 471 LYS A C 1
ATOM 3823 O O . LYS A 1 471 ? -3.693 15.796 -11.738 1.00 94.44 471 LYS A O 1
ATOM 3828 N N . VAL A 1 472 ? -2.928 17.898 -11.940 1.00 93.88 472 VAL A N 1
ATOM 3829 C CA . VAL A 1 472 ? -1.710 17.697 -11.157 1.00 93.88 472 VAL A CA 1
ATOM 3830 C C . VAL A 1 472 ? -2.028 17.974 -9.688 1.00 93.88 472 VAL A C 1
ATOM 3832 O O . VAL A 1 472 ? -2.709 18.946 -9.354 1.00 93.88 472 VAL A O 1
ATOM 3835 N N . ALA A 1 473 ? -1.601 17.092 -8.786 1.00 89.38 473 ALA A N 1
ATOM 3836 C CA . ALA A 1 473 ? -1.769 17.324 -7.355 1.00 89.38 473 ALA A CA 1
ATOM 3837 C C . ALA A 1 473 ? -0.622 18.192 -6.833 1.00 89.38 473 ALA A C 1
ATOM 3839 O O . ALA A 1 473 ? 0.528 17.790 -6.933 1.00 89.38 473 ALA A O 1
ATOM 3840 N N . GLU A 1 474 ? -0.926 19.340 -6.224 1.00 86.81 474 GLU A N 1
ATOM 3841 C CA . GLU A 1 474 ? 0.101 20.254 -5.698 1.00 86.81 474 GLU A CA 1
ATOM 3842 C C . GLU A 1 474 ? 0.430 20.020 -4.214 1.00 86.81 474 GLU A C 1
ATOM 3844 O O . GLU A 1 474 ? 1.574 20.187 -3.794 1.00 86.81 474 GLU A O 1
ATOM 3849 N N . ARG A 1 475 ? -0.564 19.648 -3.391 1.00 82.31 475 ARG A N 1
ATOM 3850 C CA . ARG A 1 475 ? -0.425 19.499 -1.927 1.00 82.31 475 ARG A CA 1
ATOM 3851 C C . ARG A 1 475 ? -1.298 18.372 -1.362 1.00 82.31 475 ARG A C 1
ATOM 3853 O O . ARG A 1 475 ? -2.260 17.935 -1.994 1.00 82.31 475 ARG A O 1
ATOM 3860 N N . GLY A 1 476 ? -0.978 17.947 -0.139 1.00 81.69 476 GLY A N 1
ATOM 3861 C CA . GLY A 1 476 ? -1.735 16.953 0.632 1.00 81.69 476 GLY A CA 1
ATOM 3862 C C . GLY A 1 476 ? -1.501 15.506 0.189 1.00 81.69 476 GLY A C 1
ATOM 3863 O O . GLY A 1 476 ? -0.543 15.205 -0.522 1.00 81.69 476 GLY A O 1
ATOM 3864 N N . ASP A 1 477 ? -2.401 14.607 0.589 1.00 77.12 477 ASP A N 1
ATOM 3865 C CA . ASP A 1 477 ? -2.225 13.157 0.417 1.00 77.12 477 ASP A CA 1
ATOM 3866 C C . ASP A 1 477 ? -2.092 12.730 -1.056 1.00 77.12 477 ASP A C 1
ATOM 3868 O O . ASP A 1 477 ? -1.306 11.846 -1.389 1.00 77.12 477 ASP A O 1
ATOM 3872 N N . LYS A 1 478 ? -2.814 13.399 -1.967 1.00 86.25 478 LYS A N 1
ATOM 3873 C CA . LYS A 1 478 ? -2.744 13.133 -3.416 1.00 86.25 478 LYS A CA 1
ATOM 3874 C C . LYS A 1 478 ? -1.368 13.477 -3.997 1.00 86.25 478 LYS A C 1
ATOM 3876 O O . LYS A 1 478 ? -0.877 12.741 -4.846 1.00 86.25 478 LYS A O 1
ATOM 3881 N N . ARG A 1 479 ? -0.731 14.556 -3.516 1.00 88.50 479 ARG A N 1
ATOM 3882 C CA . ARG A 1 479 ? 0.643 14.926 -3.901 1.00 88.50 479 ARG A CA 1
ATOM 3883 C C . ARG A 1 479 ? 1.629 13.871 -3.420 1.00 88.50 479 ARG A C 1
ATOM 3885 O O . ARG A 1 479 ? 2.442 13.421 -4.216 1.00 88.50 479 ARG A O 1
ATOM 3892 N N . SER A 1 480 ? 1.506 13.447 -2.160 1.00 85.94 480 SER A N 1
ATOM 3893 C CA . SER A 1 480 ? 2.364 12.406 -1.583 1.00 85.94 480 SER A CA 1
ATOM 3894 C C . SER A 1 480 ? 2.248 11.079 -2.338 1.00 85.94 480 SER A C 1
ATOM 3896 O O . SER A 1 480 ? 3.260 10.436 -2.597 1.00 85.94 480 SER A O 1
ATOM 3898 N N . LEU A 1 481 ? 1.041 10.683 -2.755 1.00 87.75 481 LEU A N 1
ATOM 3899 C CA . LEU A 1 481 ? 0.860 9.473 -3.557 1.00 87.75 481 LEU A CA 1
ATOM 3900 C C . LEU A 1 481 ? 1.427 9.616 -4.978 1.00 87.75 481 LEU A C 1
ATOM 3902 O O . LEU A 1 481 ? 1.972 8.657 -5.517 1.00 87.75 481 LEU A O 1
ATOM 3906 N N . MET A 1 482 ? 1.340 10.808 -5.571 1.00 93.06 482 MET A N 1
ATOM 3907 C CA . MET A 1 482 ? 1.953 11.106 -6.869 1.00 93.06 482 MET A CA 1
ATOM 3908 C C . MET A 1 482 ? 3.484 11.071 -6.793 1.00 93.06 482 MET A C 1
ATOM 3910 O O . MET A 1 482 ? 4.119 10.476 -7.656 1.00 93.06 482 MET A O 1
ATOM 3914 N N . ASP A 1 483 ? 4.083 11.623 -5.731 1.00 92.56 483 ASP A N 1
ATOM 3915 C CA . ASP A 1 483 ? 5.523 11.484 -5.461 1.00 92.56 483 ASP A CA 1
ATOM 3916 C C . ASP A 1 483 ? 5.928 10.018 -5.331 1.00 92.56 483 ASP A C 1
ATOM 3918 O O . ASP A 1 483 ? 6.938 9.589 -5.887 1.00 92.56 483 ASP A O 1
ATOM 3922 N N . GLN A 1 484 ? 5.097 9.226 -4.658 1.00 91.31 484 GLN A N 1
ATOM 3923 C CA . GLN A 1 484 ? 5.329 7.800 -4.522 1.00 91.31 484 GLN A CA 1
ATOM 3924 C C . GLN A 1 484 ? 5.217 7.060 -5.861 1.00 91.31 484 GLN A C 1
ATOM 3926 O O . GLN A 1 484 ? 5.993 6.141 -6.132 1.00 91.31 484 GLN A O 1
ATOM 3931 N N . ALA A 1 485 ? 4.277 7.449 -6.722 1.00 94.69 485 ALA A N 1
ATOM 3932 C CA . ALA A 1 485 ? 4.170 6.904 -8.070 1.00 94.69 485 ALA A CA 1
ATOM 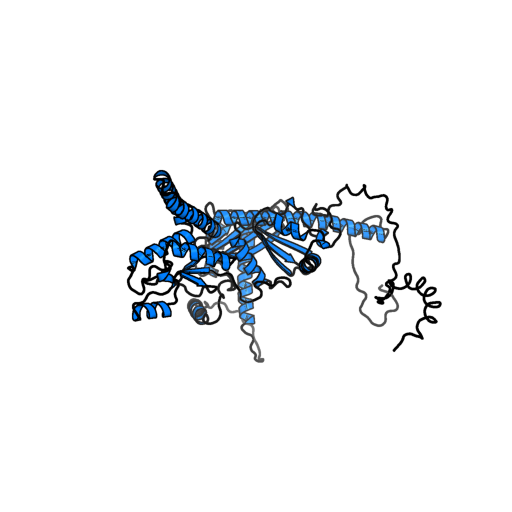3933 C C . ALA A 1 485 ? 5.398 7.280 -8.920 1.00 94.69 485 ALA A C 1
ATOM 3935 O O . ALA A 1 485 ? 5.956 6.410 -9.586 1.00 94.69 485 ALA A O 1
ATOM 3936 N N . ASN A 1 486 ? 5.878 8.526 -8.834 1.00 96.00 486 ASN A N 1
ATOM 3937 C CA . ASN A 1 486 ? 7.104 8.975 -9.505 1.00 96.00 486 ASN A CA 1
ATOM 3938 C C . ASN A 1 486 ? 8.328 8.175 -9.042 1.00 96.00 486 ASN A C 1
ATOM 3940 O O . ASN A 1 486 ? 9.101 7.705 -9.872 1.00 96.00 486 ASN A O 1
ATOM 3944 N N . LEU A 1 487 ? 8.464 7.939 -7.733 1.00 94.69 487 LEU A N 1
ATOM 3945 C CA . LEU A 1 487 ? 9.544 7.116 -7.190 1.00 94.69 487 LEU A CA 1
ATOM 3946 C C . LEU A 1 487 ? 9.499 5.688 -7.750 1.00 94.69 487 LEU A C 1
ATOM 3948 O O . LEU A 1 487 ? 10.527 5.134 -8.125 1.00 94.69 487 LEU A O 1
ATOM 3952 N N . ASN A 1 488 ? 8.318 5.074 -7.837 1.00 95.62 488 ASN A N 1
ATOM 3953 C CA . ASN A 1 488 ? 8.185 3.738 -8.424 1.00 95.62 488 ASN A CA 1
ATOM 3954 C C . ASN A 1 488 ? 8.491 3.718 -9.929 1.00 95.62 488 ASN A C 1
ATOM 3956 O O . ASN A 1 488 ? 9.104 2.759 -10.408 1.00 95.62 488 ASN A O 1
ATOM 3960 N N . ALA A 1 489 ? 8.109 4.765 -10.664 1.00 95.31 489 ALA A N 1
ATOM 3961 C CA . ALA A 1 489 ? 8.466 4.926 -12.070 1.00 95.31 489 ALA A CA 1
ATOM 3962 C C . ALA A 1 489 ? 9.992 5.040 -12.246 1.00 95.31 489 ALA A C 1
ATOM 3964 O O . ALA A 1 489 ? 10.565 4.331 -13.070 1.00 95.31 489 ALA A O 1
ATOM 3965 N N . GLU A 1 490 ? 10.669 5.832 -11.411 1.00 94.62 490 GLU A N 1
ATOM 3966 C CA . GLU A 1 490 ? 12.132 5.969 -11.409 1.00 94.62 490 GLU A CA 1
ATOM 3967 C C . GLU A 1 490 ? 12.833 4.637 -11.094 1.00 94.62 490 GLU A C 1
ATOM 3969 O O . GLU A 1 490 ? 13.776 4.234 -11.779 1.00 94.62 490 GLU A O 1
ATOM 3974 N N . GLN A 1 491 ? 12.351 3.907 -10.083 1.00 91.88 491 GLN A N 1
ATOM 3975 C CA . GLN A 1 491 ? 12.879 2.585 -9.731 1.00 91.88 491 GLN A CA 1
ATOM 3976 C C . GLN A 1 491 ? 12.722 1.585 -10.882 1.00 91.88 491 GLN A C 1
ATOM 3978 O O . GLN A 1 491 ? 13.631 0.792 -11.136 1.00 91.88 491 GLN A O 1
ATOM 3983 N N . SER A 1 492 ? 11.591 1.638 -11.585 1.00 91.12 492 SER A N 1
ATOM 3984 C CA . SER A 1 492 ? 11.313 0.786 -12.743 1.00 91.12 492 SER A CA 1
ATOM 3985 C C . SER A 1 492 ? 12.232 1.116 -13.914 1.00 91.12 492 SER A C 1
ATOM 3987 O O . SER A 1 492 ? 12.830 0.208 -14.490 1.00 91.12 492 SER A O 1
ATOM 3989 N N . LEU A 1 493 ? 12.417 2.407 -14.204 1.00 90.75 493 LEU A N 1
ATOM 3990 C CA . LEU A 1 493 ? 13.321 2.880 -15.247 1.00 90.75 493 LEU A CA 1
ATOM 3991 C C . LEU A 1 493 ? 14.765 2.456 -14.954 1.00 90.75 493 LEU A C 1
ATOM 3993 O O . LEU A 1 493 ? 15.473 1.968 -15.833 1.00 90.75 493 LEU A O 1
ATOM 3997 N N . LYS A 1 494 ? 15.201 2.566 -13.694 1.00 88.25 494 LYS A N 1
ATOM 3998 C CA . LYS A 1 494 ? 16.535 2.122 -13.274 1.00 88.25 494 LYS A CA 1
ATOM 3999 C C . LYS A 1 494 ? 16.732 0.616 -13.467 1.00 88.25 494 LYS A C 1
ATOM 4001 O O . LYS A 1 494 ? 17.763 0.211 -13.997 1.00 88.25 494 LYS A O 1
ATOM 4006 N N . GLN A 1 495 ? 15.758 -0.206 -13.073 1.00 82.81 495 GLN A N 1
ATOM 4007 C CA . GLN A 1 495 ? 15.822 -1.659 -13.274 1.00 82.81 495 GLN A CA 1
ATOM 4008 C C . GLN A 1 495 ? 15.859 -2.027 -14.760 1.00 82.81 495 GLN A C 1
ATOM 4010 O O . GLN A 1 495 ? 16.668 -2.866 -15.157 1.00 82.81 495 GLN A O 1
ATOM 4015 N N . MET A 1 496 ? 15.042 -1.358 -15.579 1.00 81.31 496 MET A N 1
ATOM 4016 C CA . MET A 1 496 ? 14.998 -1.557 -17.027 1.00 81.31 496 MET A CA 1
ATOM 4017 C C . MET A 1 496 ? 16.360 -1.277 -17.673 1.00 81.31 496 MET A C 1
ATOM 4019 O O . MET A 1 496 ? 16.863 -2.111 -18.429 1.00 81.31 496 MET A O 1
ATOM 4023 N N . LYS A 1 497 ? 17.013 -0.166 -17.306 1.00 81.75 497 LYS A N 1
ATOM 4024 C CA . LYS A 1 497 ? 18.366 0.174 -17.776 1.00 81.75 497 LYS A CA 1
ATOM 4025 C C . LYS A 1 497 ? 19.372 -0.921 -17.471 1.00 81.75 497 LYS A C 1
ATOM 4027 O O . LYS A 1 497 ? 20.106 -1.348 -18.358 1.00 81.75 497 LYS A O 1
ATOM 4032 N N . THR A 1 498 ? 19.388 -1.398 -16.228 1.00 75.94 498 THR A N 1
ATOM 4033 C CA . THR A 1 498 ? 20.320 -2.452 -15.820 1.00 75.94 498 THR A CA 1
ATOM 4034 C C . THR A 1 498 ? 20.054 -3.749 -16.580 1.00 75.94 498 THR A C 1
ATOM 4036 O O . THR A 1 498 ? 20.999 -4.349 -17.082 1.00 75.94 498 THR A O 1
ATOM 4039 N N . SER A 1 499 ? 18.785 -4.143 -16.754 1.00 70.94 499 SER A N 1
ATOM 4040 C CA . SER A 1 499 ? 18.447 -5.328 -17.553 1.00 70.94 499 SER A CA 1
ATOM 4041 C C . SER A 1 499 ? 18.789 -5.181 -19.037 1.00 70.94 499 SER A C 1
ATOM 4043 O O . SER A 1 499 ? 19.167 -6.154 -19.681 1.00 70.94 499 SER A O 1
ATOM 4045 N N . ARG A 1 500 ? 18.676 -3.979 -19.610 1.00 68.75 500 ARG A N 1
ATOM 4046 C CA . ARG A 1 500 ? 18.973 -3.745 -21.027 1.00 68.75 500 ARG A CA 1
ATOM 4047 C C . ARG A 1 500 ? 20.468 -3.841 -21.301 1.00 68.75 500 ARG A C 1
ATOM 4049 O O . ARG A 1 500 ? 20.858 -4.513 -22.251 1.00 68.75 500 ARG A O 1
ATOM 4056 N N . ILE A 1 501 ? 21.284 -3.209 -20.456 1.00 60.91 501 ILE A N 1
ATOM 4057 C CA . ILE A 1 501 ? 22.749 -3.266 -20.552 1.00 60.91 501 ILE A CA 1
ATOM 4058 C C . ILE A 1 501 ? 23.213 -4.722 -20.455 1.00 60.91 501 ILE A C 1
ATOM 4060 O O . ILE A 1 501 ? 23.914 -5.193 -21.350 1.00 60.91 501 ILE A O 1
ATOM 4064 N N . SER A 1 502 ? 22.723 -5.467 -19.456 1.00 60.31 502 SER A N 1
ATOM 4065 C CA . SER A 1 502 ? 23.086 -6.878 -19.297 1.00 60.31 502 SER A CA 1
ATOM 4066 C C . SER A 1 502 ? 22.638 -7.739 -20.477 1.00 60.31 502 SER A C 1
ATOM 4068 O O . SER A 1 502 ? 23.393 -8.593 -20.936 1.00 60.31 502 SER A O 1
ATOM 4070 N N . THR A 1 503 ? 21.444 -7.499 -21.028 1.00 61.31 503 THR A N 1
ATOM 4071 C CA . THR A 1 503 ? 20.935 -8.254 -22.184 1.00 61.31 503 THR A CA 1
ATOM 4072 C C . THR A 1 503 ? 21.759 -7.981 -23.443 1.00 61.31 503 THR A C 1
ATOM 4074 O O . THR A 1 503 ? 22.015 -8.901 -24.219 1.00 61.31 503 THR A O 1
ATOM 4077 N N . LEU A 1 504 ? 22.198 -6.739 -23.658 1.00 63.00 504 LEU A N 1
ATOM 4078 C CA . LEU A 1 504 ? 22.966 -6.356 -24.842 1.00 63.00 504 LEU A CA 1
ATOM 4079 C C . LEU A 1 504 ? 24.394 -6.916 -24.793 1.00 63.00 504 LEU A C 1
ATOM 4081 O O . LEU A 1 504 ? 24.870 -7.476 -25.783 1.00 63.00 504 LEU A O 1
ATOM 4085 N N . GLU A 1 505 ? 25.039 -6.855 -23.628 1.00 63.06 505 GLU A N 1
ATOM 4086 C CA . GLU A 1 505 ? 26.330 -7.502 -23.377 1.00 63.06 505 GLU A CA 1
ATOM 4087 C C . GLU A 1 505 ? 26.220 -9.025 -23.486 1.00 63.06 505 GLU A C 1
ATOM 4089 O O . GLU A 1 505 ? 27.008 -9.650 -24.193 1.00 63.06 505 GLU A O 1
ATOM 4094 N N . SER A 1 506 ? 25.197 -9.628 -22.874 1.00 64.00 506 SER A N 1
ATOM 4095 C CA . SER A 1 506 ? 24.950 -11.074 -22.940 1.00 64.00 506 SER A CA 1
ATOM 4096 C C . SER A 1 506 ? 24.703 -11.550 -24.365 1.00 64.00 506 SER A C 1
ATOM 4098 O O . SER A 1 506 ? 25.260 -12.564 -24.777 1.00 64.00 506 SER A O 1
ATOM 4100 N N . ARG A 1 507 ? 23.910 -10.811 -25.152 1.00 66.00 507 ARG A N 1
ATOM 4101 C CA . ARG A 1 507 ? 23.661 -11.133 -26.561 1.00 66.00 507 ARG A CA 1
ATOM 4102 C C . ARG A 1 507 ? 24.947 -11.036 -27.372 1.00 66.00 507 ARG A C 1
ATOM 4104 O O . ARG A 1 507 ? 25.231 -11.934 -28.154 1.00 66.00 507 ARG A O 1
ATOM 4111 N N . THR A 1 508 ? 25.737 -9.988 -27.161 1.00 75.19 508 THR A N 1
ATOM 4112 C CA . THR A 1 508 ? 27.021 -9.801 -27.852 1.00 75.19 508 THR A CA 1
ATOM 4113 C C . THR A 1 508 ? 28.003 -10.917 -27.493 1.00 75.19 508 THR A C 1
ATOM 4115 O O . THR A 1 508 ? 28.581 -11.539 -28.378 1.00 75.19 508 THR A O 1
ATOM 4118 N N . ASN A 1 509 ? 28.117 -11.256 -26.209 1.00 75.25 509 ASN A N 1
ATOM 4119 C CA . ASN A 1 509 ? 28.957 -12.350 -25.729 1.00 75.25 509 ASN A CA 1
ATOM 4120 C C . ASN A 1 509 ? 28.496 -13.711 -26.258 1.00 75.25 509 ASN A C 1
ATOM 4122 O O . ASN A 1 509 ? 29.331 -14.498 -26.692 1.00 75.25 509 ASN A O 1
ATOM 4126 N N . ALA A 1 510 ? 27.190 -13.982 -26.286 1.00 77.00 510 ALA A N 1
ATOM 4127 C CA . ALA A 1 510 ? 26.644 -15.206 -26.866 1.00 77.00 510 ALA A CA 1
ATOM 4128 C C . ALA A 1 510 ? 26.945 -15.301 -28.369 1.00 77.00 510 ALA A C 1
ATOM 4130 O O . ALA A 1 510 ? 27.365 -16.353 -28.842 1.00 77.00 510 ALA A O 1
ATOM 4131 N N . MET A 1 511 ? 26.802 -14.205 -29.121 1.00 81.31 511 MET A N 1
ATOM 4132 C CA . MET A 1 511 ? 27.157 -14.178 -30.546 1.00 81.31 511 MET A CA 1
ATOM 4133 C C . MET A 1 511 ? 28.661 -14.366 -30.770 1.00 81.31 511 MET A C 1
ATOM 4135 O O . MET A 1 511 ? 29.051 -15.094 -31.679 1.00 81.31 511 MET A O 1
ATOM 4139 N N . ASN A 1 512 ? 29.506 -13.795 -29.910 1.00 82.94 512 ASN A N 1
ATOM 4140 C CA . ASN A 1 512 ? 30.953 -14.015 -29.944 1.00 82.94 512 ASN A CA 1
ATOM 4141 C C . ASN A 1 512 ? 31.324 -15.467 -29.601 1.00 82.94 512 ASN A C 1
ATOM 4143 O O . ASN A 1 512 ? 32.221 -16.033 -30.219 1.00 82.94 512 ASN A O 1
ATOM 4147 N N . GLN A 1 513 ? 30.621 -16.098 -28.657 1.00 82.75 513 GLN A N 1
ATOM 4148 C CA . GLN A 1 513 ? 30.796 -17.521 -28.348 1.00 82.75 513 GLN A CA 1
ATOM 4149 C C . GLN A 1 513 ? 30.377 -18.408 -29.523 1.00 82.75 513 GLN A C 1
ATOM 4151 O O . GLN A 1 513 ? 31.081 -19.364 -29.835 1.00 82.75 513 GLN A O 1
ATOM 4156 N N . VAL A 1 514 ? 29.273 -18.079 -30.203 1.00 84.50 514 VAL A N 1
ATOM 4157 C CA . VAL A 1 514 ? 28.850 -18.766 -31.432 1.00 84.50 514 VAL A CA 1
ATOM 4158 C C . VAL A 1 514 ? 29.902 -18.599 -32.528 1.00 84.50 514 VAL A C 1
ATOM 4160 O O . VAL A 1 514 ? 30.284 -19.587 -33.148 1.00 84.50 514 VAL A O 1
ATOM 4163 N N . ALA A 1 515 ? 30.426 -17.388 -32.726 1.00 88.38 515 ALA A N 1
ATOM 4164 C CA . ALA A 1 515 ? 31.489 -17.126 -33.692 1.00 88.38 515 ALA A CA 1
ATOM 4165 C C . ALA A 1 515 ? 32.746 -17.948 -33.387 1.00 88.38 515 ALA A C 1
ATOM 4167 O O . ALA A 1 515 ? 33.263 -18.624 -34.269 1.00 88.38 515 ALA A O 1
ATOM 4168 N N . ALA A 1 516 ? 33.187 -17.970 -32.127 1.00 86.38 516 ALA A N 1
ATOM 4169 C CA . ALA A 1 516 ? 34.330 -18.768 -31.696 1.00 86.38 516 ALA A CA 1
ATOM 4170 C C . ALA A 1 516 ? 34.093 -20.276 -31.893 1.00 86.38 516 ALA A C 1
ATOM 4172 O O . ALA A 1 516 ? 34.965 -20.972 -32.409 1.00 86.38 516 ALA A O 1
ATOM 4173 N N . ALA A 1 517 ? 32.908 -20.781 -31.537 1.00 88.69 517 ALA A N 1
ATOM 4174 C CA . ALA A 1 517 ? 32.548 -22.189 -31.708 1.00 88.69 517 ALA A CA 1
ATOM 4175 C C . ALA A 1 517 ? 32.493 -22.607 -33.186 1.00 88.69 517 ALA A C 1
ATOM 4177 O O . ALA A 1 517 ? 32.889 -23.719 -33.530 1.00 88.69 517 ALA A O 1
ATOM 4178 N N . LEU A 1 518 ? 32.037 -21.708 -34.061 1.00 88.50 518 LEU A N 1
ATOM 4179 C CA . LEU A 1 518 ? 31.974 -21.914 -35.509 1.00 88.50 518 LEU A CA 1
ATOM 4180 C C . LEU A 1 518 ? 33.256 -21.475 -36.238 1.00 88.50 518 LEU A C 1
ATOM 4182 O O . LEU A 1 518 ? 33.304 -21.533 -37.463 1.00 88.50 518 LEU A O 1
ATOM 4186 N N . SER A 1 519 ? 34.296 -21.058 -35.503 1.00 89.44 519 SER A N 1
ATOM 4187 C CA . SER A 1 519 ? 35.564 -20.549 -36.051 1.00 89.44 519 SER A CA 1
ATOM 4188 C C . SER A 1 519 ? 35.395 -19.397 -37.056 1.00 89.44 519 SER A C 1
ATOM 4190 O O . SER A 1 519 ? 36.134 -19.289 -38.033 1.00 89.44 519 SER A O 1
ATOM 4192 N N . MET A 1 520 ? 34.411 -18.529 -36.826 1.00 88.50 520 MET A N 1
ATOM 4193 C CA . MET A 1 520 ? 34.173 -17.324 -37.616 1.00 88.50 520 MET A CA 1
ATOM 4194 C C . MET A 1 520 ? 35.072 -16.183 -37.128 1.00 88.50 520 MET A C 1
ATOM 4196 O O . MET A 1 520 ? 35.285 -16.018 -35.928 1.00 88.50 520 MET A O 1
ATOM 4200 N N . SER A 1 521 ? 35.576 -15.367 -38.056 1.00 83.88 521 SER A N 1
ATOM 4201 C CA . SER A 1 521 ? 36.394 -14.188 -37.733 1.00 83.88 521 SER A CA 1
ATOM 4202 C C . SER A 1 521 ? 35.596 -13.067 -37.064 1.00 83.88 521 SER A C 1
ATOM 4204 O O . SER A 1 521 ? 36.163 -12.264 -36.331 1.00 83.88 521 SER A O 1
ATOM 4206 N N . GLU A 1 522 ? 34.287 -13.015 -37.312 1.00 85.00 522 GLU A N 1
ATOM 4207 C CA . GLU A 1 522 ? 33.372 -12.009 -36.779 1.00 85.00 522 GLU A CA 1
ATOM 4208 C C . GLU A 1 522 ? 32.054 -12.651 -36.340 1.00 85.00 522 GLU A C 1
ATOM 4210 O O . GLU A 1 522 ? 31.667 -13.722 -36.820 1.00 85.00 522 GLU A O 1
ATOM 4215 N N . ALA A 1 523 ? 31.353 -11.979 -35.424 1.00 82.75 523 ALA A N 1
ATOM 4216 C CA . ALA A 1 523 ? 30.041 -12.408 -34.965 1.00 82.75 523 ALA A CA 1
ATOM 4217 C C . ALA A 1 523 ? 29.014 -12.390 -36.113 1.00 82.75 523 ALA A C 1
ATOM 4219 O O . ALA A 1 523 ? 28.915 -11.389 -36.828 1.00 82.75 523 ALA A O 1
ATOM 4220 N N . PRO A 1 524 ? 28.218 -13.461 -36.294 1.00 80.00 524 PRO A N 1
ATOM 4221 C CA . PRO A 1 524 ? 27.223 -13.509 -37.355 1.00 80.00 524 PRO A CA 1
ATOM 4222 C C . PRO A 1 524 ? 26.154 -12.430 -37.144 1.00 80.00 524 PRO A C 1
ATOM 4224 O O . PRO A 1 524 ? 25.490 -12.380 -36.110 1.00 80.00 524 PRO A O 1
ATOM 4227 N N . LEU A 1 525 ? 25.948 -11.589 -38.158 1.00 78.62 525 LEU A N 1
ATOM 4228 C CA . LEU A 1 525 ? 24.901 -10.557 -38.153 1.00 78.62 525 LEU A CA 1
ATOM 4229 C C . LEU A 1 525 ? 23.498 -11.134 -38.398 1.00 78.62 525 LEU A C 1
ATOM 4231 O O . LEU A 1 525 ? 22.496 -10.486 -38.099 1.00 78.62 525 LEU A O 1
ATOM 4235 N N . ARG A 1 526 ? 23.420 -12.349 -38.951 1.00 74.56 526 ARG A N 1
ATOM 4236 C CA . ARG A 1 526 ? 22.178 -13.032 -39.314 1.00 74.56 526 ARG A CA 1
ATOM 4237 C C . ARG A 1 526 ? 22.305 -14.518 -39.009 1.00 74.56 526 ARG A C 1
ATOM 4239 O O . ARG A 1 526 ? 23.249 -15.159 -39.459 1.00 74.56 526 ARG A O 1
ATOM 4246 N N . ILE A 1 527 ? 21.342 -15.048 -38.263 1.00 77.69 527 ILE A N 1
ATOM 4247 C CA . ILE A 1 527 ? 21.216 -16.473 -37.957 1.00 77.69 527 ILE A CA 1
ATOM 4248 C C . ILE A 1 527 ? 19.807 -16.887 -38.365 1.00 77.69 527 ILE A C 1
ATOM 4250 O O . ILE A 1 527 ? 18.834 -16.272 -37.932 1.00 77.69 527 ILE A O 1
ATOM 4254 N N . GLU A 1 528 ? 19.703 -17.917 -39.195 1.00 75.25 528 GLU A N 1
ATOM 4255 C CA . GLU A 1 528 ? 18.433 -18.523 -39.580 1.00 75.25 528 GLU A CA 1
ATOM 4256 C C . GLU A 1 528 ? 18.413 -19.980 -39.143 1.00 75.25 528 GLU A C 1
ATOM 4258 O O . GLU A 1 528 ? 19.377 -20.714 -39.358 1.00 75.25 528 GLU A O 1
ATOM 4263 N N . CYS A 1 529 ? 17.307 -20.397 -38.533 1.00 68.31 529 CYS A N 1
ATOM 4264 C CA . CYS A 1 529 ? 17.088 -21.783 -38.150 1.00 68.31 529 CYS A CA 1
ATOM 4265 C C . CYS A 1 529 ? 16.087 -22.405 -39.122 1.00 68.31 529 CYS A C 1
ATOM 4267 O O . CYS A 1 529 ? 14.935 -21.976 -39.178 1.00 68.31 529 CYS A O 1
ATOM 4269 N N . TYR A 1 530 ? 16.518 -23.430 -39.855 1.00 62.41 530 TYR A N 1
ATOM 4270 C CA . TYR A 1 530 ? 15.641 -24.251 -40.684 1.00 62.41 530 TYR A CA 1
ATOM 4271 C C . TYR A 1 530 ? 15.295 -25.532 -39.923 1.00 62.41 530 TYR A C 1
ATOM 4273 O O . TYR A 1 530 ? 16.181 -26.318 -39.587 1.00 62.41 530 TYR A O 1
ATOM 4281 N N . ASP A 1 531 ? 14.010 -25.729 -39.624 1.00 59.00 531 ASP A N 1
ATOM 4282 C CA . ASP A 1 531 ? 13.515 -26.964 -39.018 1.00 59.00 531 ASP A CA 1
ATOM 4283 C C . ASP A 1 531 ? 13.329 -28.036 -40.103 1.00 59.00 531 ASP A C 1
ATOM 4285 O O . ASP A 1 531 ? 12.461 -27.922 -40.966 1.00 59.00 531 ASP A O 1
ATOM 4289 N N . ILE A 1 532 ? 14.169 -29.070 -40.071 1.00 57.91 532 ILE A N 1
ATOM 4290 C CA . ILE A 1 532 ? 14.137 -30.211 -41.002 1.00 57.91 532 ILE A CA 1
ATOM 4291 C C . ILE A 1 532 ? 13.302 -31.390 -40.465 1.00 57.91 532 ILE A C 1
ATOM 4293 O O . ILE A 1 532 ? 13.307 -32.472 -41.050 1.00 57.91 532 ILE A O 1
ATOM 4297 N N . SER A 1 533 ? 12.566 -31.215 -39.362 1.00 49.44 533 SER A N 1
ATOM 4298 C CA . SER A 1 533 ? 11.889 -32.309 -38.654 1.00 49.44 533 SER A CA 1
ATOM 4299 C C . SER A 1 533 ? 10.442 -32.574 -39.090 1.00 49.44 533 SER A C 1
ATOM 4301 O O . SER A 1 533 ? 9.562 -32.788 -38.261 1.00 49.44 533 SER A O 1
ATOM 4303 N N . ASN A 1 534 ? 10.164 -32.636 -40.395 1.00 48.88 534 ASN A N 1
ATOM 4304 C CA . ASN A 1 534 ? 8.889 -33.202 -40.844 1.00 48.88 534 ASN A CA 1
ATOM 4305 C C . ASN A 1 534 ? 8.971 -33.793 -42.255 1.00 48.88 534 ASN A C 1
ATOM 4307 O O . ASN A 1 534 ? 8.709 -33.093 -43.227 1.00 48.88 534 ASN A O 1
ATOM 4311 N N . SER A 1 535 ? 9.347 -35.072 -42.364 1.00 44.03 535 SER A N 1
ATOM 4312 C CA . SER A 1 535 ? 8.879 -36.031 -43.385 1.00 44.03 535 SER A CA 1
ATOM 4313 C C . SER A 1 535 ? 9.564 -37.381 -43.171 1.00 44.03 535 SER A C 1
ATOM 4315 O O . SER A 1 535 ? 10.790 -37.476 -43.174 1.00 44.03 535 SER A O 1
ATOM 4317 N N . ALA A 1 536 ? 8.764 -38.431 -42.989 1.00 49.56 536 ALA A N 1
ATOM 4318 C CA . ALA A 1 536 ? 9.219 -39.801 -43.179 1.00 49.56 536 ALA A CA 1
ATOM 4319 C C . ALA A 1 536 ? 9.791 -39.943 -44.608 1.00 49.56 536 ALA A C 1
ATOM 4321 O O . ALA A 1 536 ? 9.176 -39.451 -45.549 1.00 49.56 536 ALA A O 1
ATOM 4322 N N . ASP A 1 537 ? 10.951 -40.594 -44.742 1.00 55.88 537 ASP A N 1
ATOM 4323 C CA . ASP A 1 537 ? 11.699 -40.875 -45.986 1.00 55.88 537 ASP A CA 1
ATOM 4324 C C . ASP A 1 537 ? 12.537 -39.751 -46.630 1.00 55.88 537 ASP A C 1
ATOM 4326 O O . ASP A 1 537 ? 12.349 -39.383 -47.787 1.00 55.88 537 ASP A O 1
ATOM 4330 N N . GLY A 1 538 ? 13.595 -39.306 -45.942 1.00 46.09 538 GLY A N 1
ATOM 4331 C CA . GLY A 1 538 ? 14.648 -38.481 -46.549 1.00 46.09 538 GLY A CA 1
ATOM 4332 C C . GLY A 1 538 ? 16.065 -39.013 -46.320 1.00 46.09 538 GLY A C 1
ATOM 4333 O O . GLY A 1 538 ? 16.663 -38.765 -45.276 1.00 46.09 538 GLY A O 1
ATOM 4334 N N . ARG A 1 539 ? 16.647 -39.685 -47.325 1.00 53.38 539 ARG A N 1
ATOM 4335 C CA . ARG A 1 539 ? 18.106 -39.863 -47.472 1.00 53.38 539 ARG A CA 1
ATOM 4336 C C . ARG A 1 539 ? 18.708 -38.498 -47.853 1.00 53.38 539 ARG A C 1
ATOM 4338 O O . ARG A 1 539 ? 18.750 -38.199 -49.032 1.00 53.38 539 ARG A O 1
ATOM 4345 N N . TYR A 1 540 ? 19.074 -37.676 -46.864 1.00 56.53 540 TYR A N 1
ATOM 4346 C CA . TYR A 1 540 ? 19.778 -36.375 -46.951 1.00 56.53 540 TYR A CA 1
ATOM 4347 C C . TYR A 1 540 ? 19.636 -35.549 -48.257 1.00 56.53 540 TYR A C 1
ATOM 4349 O O . TYR A 1 540 ? 20.308 -35.859 -49.232 1.00 56.53 540 TYR A O 1
ATOM 4357 N N . GLN A 1 541 ? 18.912 -34.419 -48.217 1.00 40.47 541 GLN A N 1
ATOM 4358 C CA . GLN A 1 541 ? 19.403 -33.048 -48.525 1.00 40.47 541 GLN A CA 1
ATOM 4359 C C . GLN A 1 541 ? 18.309 -32.096 -49.030 1.00 40.47 541 GLN A C 1
ATOM 4361 O O . GLN A 1 541 ? 17.353 -32.496 -49.689 1.00 40.47 541 GLN A O 1
ATOM 4366 N N . VAL A 1 542 ? 18.511 -30.814 -48.718 1.00 43.06 542 VAL A N 1
ATOM 4367 C CA . VAL A 1 542 ? 17.800 -29.663 -49.286 1.00 43.06 542 VAL A CA 1
ATOM 4368 C C . VAL A 1 542 ? 18.698 -29.064 -50.377 1.00 43.06 542 VAL A C 1
ATOM 4370 O O . VAL A 1 542 ? 19.910 -28.973 -50.164 1.00 43.06 542 VAL A O 1
ATOM 4373 N N . ALA A 1 543 ? 18.103 -28.739 -51.530 1.00 41.06 543 ALA A N 1
ATOM 4374 C CA . ALA A 1 543 ? 18.743 -28.129 -52.700 1.00 41.06 543 ALA A CA 1
ATOM 4375 C C . ALA A 1 543 ? 19.050 -26.639 -52.509 1.00 41.06 543 ALA A C 1
ATOM 4377 O O . ALA A 1 543 ? 18.283 -25.980 -51.766 1.00 41.06 543 ALA A O 1
#

Secondary structure (DSSP, 8-state):
----SSTTSSTTTSSTTSSTTSSSS------------------TT-TT---S--B-TTSPBP-SSGGGGT---GGGS-SS-EEEEEE-TTS-EEEEEEESSHHHHHHGGGS-GGGS-HHHHHHHHH-SEEEEEE-S-HHHHHHHHHHHHHHH--TT--TTSSS----EEEE-TTSSS-BEEEES----TTSEEE---S-HHHHHHHHHHHHHHS--B-S-HHHHHHHHHHT---HHHHTTSS--GGGTSS-HHHHHHHHHHHHHHHTSTTHHHHHHHHHHHHHHHHHTT-HHHHHHHHHHHHHHHHHHHHHS----TT--EEEEEEEE-SSEEEEEEEEEETTEEEEEEEEEEEPPTTS-HHHHHHHHHHHHHHHHHHHHHHHHHHH---------------------HHHHHHHHHHHTTS--SSS-STTTSPP-SS-SEEE-SSPPPHHHHHHHHHHHHHHHTS--EEE---SSHHHHHHHHHHHHHHHHHHHHHHHHHHHHHHHHHHHHHHHHHTT-SS--S----------S---S---

Radius of gyration: 34.17 Å; chains: 1; bounding box: 82×98×97 Å